Protein AF-0000000074599147 (afdb_homodimer)

InterPro domains:
  IPR009651 Putative methionine gamma-lyase [PF06838] (1-376)
  IPR009651 Putative methionine gamma-lyase [PTHR46658] (2-377)
  IPR015421 Pyridoxal phosphate-dependent transferase, major domain [G3DSA:3.40.640.10] (18-231)
  IPR015424 Pyridoxal phosphate-dependent transferase [SSF53383] (18-349)

Secondary structure (DSSP, 8-state):
-HHHHHTT--GGGGSB--TTS--STTHHHHHHHHHHHHTT-SEEEEETT---HHHHHHHHHHHH--TT-EEEESSSSPPHHHHHHHTSS--TTS--TGGGT-EEEEPPPPTTSS--HHHHTTT--TTEEEEEEE-S-TTSS-PPPPHHHHHHHHHHHHHH-TT-EEEEE-TTTTTTSSS-GGGGT-SEEEEETTSGGGTTT--S-EEEEE-HHHHHHHHHHHS-TTTGGG----BHHHHHHHHHHHHHHHHHHHHHHHHHHHHHHHHHHTT-EEESPTTPPPSSS-EEEE--SHHHHHHHHHHHHHTSSSSTT-----B--TT-SS-EEEE---SSTT-SSSSEEEEESSTT-EEEEE--SSTHHHHHHHHHHHHH-/-HHHHHTT--GGGGSB--TTS---SSHHHHHHHHHHHHTT-SEEEEETT---HHHHHHHHHHHH--TT-EEEESSSSPPHHHHHHHTSS--TTS--TGGGT-EEEEPPPPTTSS--HHHHTTT--TTEEEEEEE-S-TTSS-PPPPHHHHHHHHHHHHHH-TT-EEEEE-TTTTTTSSS-GGGGT-SEEEEETTSGGGTTT--S-EEEEE-HHHHHHHHHHHS-TTTGGG----BHHHHHHHHHHHHHHHHHHHHHHHHHHHHHHHHHHTT-EEESPTTPPPSSS-EEEE--SHHHHHHHHHHHHHTSSSSTT-----B--TT-SS-EEEE---SSTT-SSSSEEEEESSTT-EEEEE--SSTHHHHHHHHHHHHH-

Solvent-accessible surface area (backbone atoms only — not comparable to full-atom values): 35323 Å² total; per-residue (Å²): 110,66,40,47,60,73,52,62,75,50,78,62,33,29,58,24,28,33,22,42,18,72,69,28,78,53,21,62,60,38,50,16,49,30,50,9,53,72,40,52,27,77,21,36,48,63,41,70,54,30,45,28,34,65,23,24,42,46,20,47,49,53,27,71,57,41,56,72,28,24,39,31,26,53,53,18,80,71,50,55,51,47,34,27,33,50,42,75,44,89,56,86,70,29,56,15,41,37,60,42,45,30,43,80,49,66,36,61,50,29,95,86,26,39,65,27,64,76,59,46,68,69,61,51,44,94,52,32,45,32,36,38,38,55,32,40,38,69,94,46,94,38,56,50,42,42,53,67,56,49,26,54,50,48,51,48,38,34,72,63,21,74,78,38,39,34,38,31,44,38,47,52,28,60,64,57,49,96,65,43,53,38,65,46,68,32,42,31,35,20,22,25,17,33,26,38,54,6,35,58,58,17,46,37,10,17,28,34,33,8,40,48,73,51,31,44,10,16,28,8,46,61,46,27,21,50,58,32,78,62,45,54,47,39,53,23,72,57,40,37,29,45,57,52,8,43,69,40,12,54,60,32,41,52,21,7,40,51,20,32,46,49,51,22,44,56,44,39,72,73,70,35,55,43,45,62,52,60,89,53,85,68,37,36,31,64,28,34,36,44,52,68,34,64,68,44,37,51,42,41,34,38,26,45,12,53,62,25,89,31,67,28,85,51,77,64,59,72,36,83,42,86,36,46,93,52,44,32,31,54,16,47,24,32,94,29,39,70,21,45,26,25,51,28,33,35,29,49,75,44,94,56,12,38,36,40,34,27,22,14,75,40,36,62,56,48,56,55,25,49,57,48,28,61,72,64,92,108,66,41,48,59,74,52,60,74,49,77,61,32,28,59,34,29,31,22,42,17,70,71,42,76,46,24,63,61,37,50,16,49,28,51,8,54,72,39,51,27,76,23,36,47,64,41,70,54,30,45,29,36,67,26,23,44,44,20,48,49,52,27,72,56,41,55,72,27,23,40,32,26,53,54,18,81,72,49,55,51,48,35,28,34,50,43,77,44,90,56,86,68,27,56,15,42,37,61,42,45,29,42,80,48,66,35,60,52,28,94,85,26,40,65,28,63,75,58,46,67,68,61,49,43,94,55,32,45,31,38,38,37,55,30,41,37,70,96,47,94,40,58,49,42,42,53,66,55,49,26,54,50,47,51,47,39,34,72,62,22,74,78,38,39,33,38,32,44,36,45,52,27,59,65,56,50,97,66,42,53,37,65,44,69,32,41,30,35,22,22,27,17,32,26,38,53,5,35,57,60,17,45,37,9,17,28,35,34,8,41,48,73,49,33,44,9,17,28,8,49,59,46,26,21,48,58,32,80,60,45,54,45,39,52,23,71,58,41,38,29,46,56,52,8,44,70,40,12,55,60,33,42,50,20,7,39,52,20,31,46,49,51,21,45,54,43,38,74,73,72,35,55,44,43,63,50,60,87,53,86,66,36,36,29,62,29,34,35,44,52,69,34,66,67,44,37,52,42,42,34,39,27,46,12,52,64,26,88,30,68,29,85,52,77,64,59,70,37,84,43,86,35,47,93,52,44,32,31,56,16,47,22,33,95,31,41,71,21,45,26,26,51,27,36,33,29,49,76,44,92,56,13,38,35,40,32,28,22,13,74,40,34,63,56,47,56,56,23,51,56,47,27,62,72,66,94

Nearest PDB structures (foldseek):
  3jzl-assembly1_A-2  TM=9.647E-01  e=7.176E-49  Listeria monocytogenes serotype 4b str. F2365
  3i16-assembly1_C  TM=9.653E-01  e=7.608E-49  Clostridium novyi NT
  3hvy-assembly1_D  TM=9.640E-01  e=3.225E-47  Clostridium acetobutylicum
  3hvy-assembly1_C  TM=9.600E-01  e=5.152E-47  Clostridium acetobutylicum
  3hvy-assembly1_B  TM=9.676E-01  e=2.361E-46  Clostridium acetobutylicum

Organism: Saponaria officinalis (NCBI:txid3572)

Sequence (754 aa):
MKAFQNARVGSHFFAGSTGYGHDEAGGREGLDQVFAEIFGAESAIVRSQFFSGTHAITCALFAILRPGDELLAVAGAPYDTLEEVIGKRDCDGLGSLKDFGVKYRELPLAGDGGLDWDGLKTAASPQTRCALIQRSCGYSWRRSLSVSEIGKAIKVIKEQNPNCLVMVDNCYGEFVDIIEPTMVGADLAAGSLIKNPGGTIAPCGGYVVGREKWVKAAAARLSAPGLGVDCGSTPGFVMRTFFQGLFLSPQMVGEAVKGSLLIAEVMSSKGFEVQPRPRVPRNDTVQAVQLGNRERLIAFCEAVQRSSPVSSYTRPVAGTTPG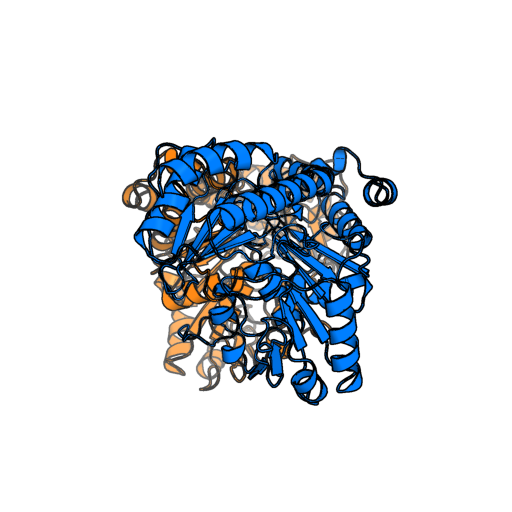YASEVIFADGTFIDGSTSELSCDGPLRDPFAVFCQGGTHWTQWGLVLGEVLKSIMKAFQNARVGSHFFAGSTGYGHDEAGGREGLDQVFAEIFGAESAIVRSQFFSGTHAITCALFAILRPGDELLAVAGAPYDTLEEVIGKRDCDGLGSLKDFGVKYRELPLAGDGGLDWDGLKTAASPQTRCALIQRSCGYSWRRSLSVSEIGKAIKVIKEQNPNCLVMVDNCYGEFVDIIEPTMVGADLAAGSLIKNPGGTIAPCGGYVVGREKWVKAAAARLSAPGLGVDCGSTPGFVMRTFFQGLFLSPQMVGEAVKGSLLIAEVMSSKGFEVQPRPRVPRNDTVQAVQLGNRERLIAFCEAVQRSSPVSSYTRPVAGTTPGYASEVIFADGTFIDGSTSELSCDGPLRDPFAVFCQGGTHWTQWGLVLGEVLKSI

Radius of gyration: 26.74 Å; Cα contacts (8 Å, |Δi|>4): 1988; chains: 2; bounding box: 51×88×55 Å

Foldseek 3Di:
DVLCVVLVDDLQLLAFFDDFRLDRSCNQVSLFSSVQVQQVAPTKGWALLQFFQLSLLLLLVQLFDAAQAEEEEQQADDALLCCVQQCVDPPPLPHHPVNRRYHYYYDYDDPQQHTPPVCLLAVADQRHQEYEYEQPQHQHPHAGDALVNLLVSQVSNCVRPVNHAYEYACFQQPLLDSHHNQVSRHQKYKGWLLGQQLQQQQQTIMMMGHYPSSNQSSQCSSPNPPSGRSTHTDHSVNSVSNVVSNVNRNVQSVQLQLLLLVCQVLLVVVPWDKPPHHPPRHRGSKIKTQQQAQQLLQQLLLLLLCLAPANNVDRWDWDDDPSHPATKTKRDRGPRPPRQQDWIWMHGRDPSSMIMTTHHSHSCSSVSSVVSSVVRD/DVLCVVLVDDLQLLAFFDDFQQDGSCNQVSLFSSVQVQQVAPTKGWALLQFFQLSLLLLLVQLFDAAQAEEEEQQADDALLCCVQQCVDPPPLPHHPVNRRYHYYYDYDDPQQHTPPVCLLAVADQRHQEYEYEQDQHQHPHAGDALVNLLVSQVSNCVRPVNHAYEYACFQQPLLDSHHNQVSRHQKYKGWLLGLQLQQQQQTIMMMGHYPSSNQSSQCSSPNPPSGRSTHTDHSVNSVSNVVSNVNRNVQSVQLQLLLLVCQVLLVVVPWDKPPHHPPRHRGSKIKTQQQAQQLLQQLLLLLLCLAPANNVDRWDWDDDPSHPATKTKRDRGPRPPRQQDWIWMHGRDPSSMIMTTHHSHSCSSVSSVVSSVVRD

Structure (mmCIF, N/CA/C/O backbone):
data_AF-0000000074599147-model_v1
#
loop_
_entity.id
_entity.type
_entity.pdbx_description
1 polymer 'Uncharacterized protein'
#
loop_
_atom_site.group_PDB
_atom_site.id
_atom_site.type_symbol
_atom_site.label_atom_id
_atom_site.label_alt_id
_atom_site.label_comp_id
_atom_site.label_asym_id
_atom_site.label_entity_id
_atom_site.label_seq_id
_atom_site.pdbx_PDB_ins_code
_atom_site.Cartn_x
_atom_site.Cartn_y
_atom_site.Cartn_z
_atom_site.occupancy
_atom_site.B_iso_or_equiv
_atom_site.auth_seq_id
_atom_site.auth_comp_id
_atom_site.auth_asym_id
_atom_site.auth_atom_id
_atom_site.pdbx_PDB_model_num
ATOM 1 N N . MET A 1 1 ? 14.078 -6.227 -24.281 1 91.81 1 MET A N 1
ATOM 2 C CA . MET A 1 1 ? 15.07 -5.258 -24.719 1 91.81 1 MET A CA 1
ATOM 3 C C . MET A 1 1 ? 14.414 -4.094 -25.453 1 91.81 1 MET A C 1
ATOM 5 O O . MET A 1 1 ? 14.719 -2.93 -25.172 1 91.81 1 MET A O 1
ATOM 9 N N . LYS A 1 2 ? 13.516 -4.344 -26.375 1 93 2 LYS A N 1
ATOM 10 C CA . LYS A 1 2 ? 12.836 -3.297 -27.141 1 93 2 LYS A CA 1
ATOM 11 C C . LYS A 1 2 ? 12.055 -2.363 -26.219 1 93 2 LYS A C 1
ATOM 13 O O . LYS A 1 2 ? 12.047 -1.148 -26.422 1 93 2 LYS A O 1
ATOM 18 N N . ALA A 1 3 ? 11.367 -2.949 -25.281 1 95.88 3 ALA A N 1
ATOM 19 C CA . ALA A 1 3 ? 10.609 -2.139 -24.328 1 95.88 3 ALA A CA 1
ATOM 20 C C . ALA A 1 3 ? 11.516 -1.158 -23.594 1 95.88 3 ALA A C 1
ATOM 22 O O . ALA A 1 3 ? 11.148 0 -23.391 1 95.88 3 ALA A O 1
ATOM 23 N N . PHE A 1 4 ? 12.742 -1.56 -23.203 1 94 4 PHE A N 1
ATOM 24 C CA . PHE A 1 4 ? 13.703 -0.703 -22.516 1 94 4 PHE A CA 1
ATOM 25 C C . PHE A 1 4 ? 14.172 0.421 -23.438 1 94 4 PHE A C 1
ATOM 27 O O . PHE A 1 4 ? 14.297 1.568 -23 1 94 4 PHE A O 1
ATOM 34 N N . GLN A 1 5 ? 14.406 0.024 -24.672 1 94 5 GLN A N 1
ATOM 35 C CA . GLN A 1 5 ? 14.844 0.997 -25.672 1 94 5 GLN A CA 1
ATOM 36 C C . GLN A 1 5 ? 13.766 2.035 -25.938 1 94 5 GLN A C 1
ATOM 38 O O . GLN A 1 5 ? 14.047 3.234 -26 1 94 5 GLN A O 1
ATOM 43 N N . ASN A 1 6 ? 12.531 1.566 -26.062 1 95.62 6 ASN A N 1
ATOM 44 C CA . ASN A 1 6 ? 11.406 2.451 -26.344 1 95.62 6 ASN A CA 1
ATOM 45 C C . ASN A 1 6 ? 11.148 3.422 -25.188 1 95.62 6 ASN A C 1
ATOM 47 O O . ASN A 1 6 ? 10.766 4.57 -25.422 1 95.62 6 ASN A O 1
ATOM 51 N N . ALA A 1 7 ? 11.375 2.979 -23.984 1 95.38 7 ALA A N 1
ATOM 52 C CA . ALA A 1 7 ? 11.18 3.822 -22.812 1 95.38 7 ALA A CA 1
ATOM 53 C C . ALA A 1 7 ? 12.383 4.723 -22.578 1 95.38 7 ALA A C 1
ATOM 55 O O . ALA A 1 7 ? 12.359 5.59 -21.703 1 95.38 7 ALA A O 1
ATOM 56 N N . ARG A 1 8 ? 13.461 4.594 -23.266 1 94.88 8 ARG A N 1
ATOM 57 C CA . ARG A 1 8 ? 14.703 5.352 -23.141 1 94.88 8 ARG A CA 1
ATOM 58 C C . ARG A 1 8 ? 15.234 5.281 -21.703 1 94.88 8 ARG A C 1
ATOM 60 O O . ARG A 1 8 ? 15.539 6.312 -21.109 1 94.88 8 ARG A O 1
ATOM 67 N N . VAL A 1 9 ? 15.305 4.086 -21.219 1 93.38 9 VAL A N 1
ATOM 68 C CA . VAL A 1 9 ? 15.75 3.873 -19.844 1 93.38 9 VAL A CA 1
ATOM 69 C C . VAL A 1 9 ? 17.188 4.348 -19.688 1 93.38 9 VAL A C 1
ATOM 71 O O . VAL A 1 9 ? 18.078 3.943 -20.453 1 93.38 9 VAL A O 1
ATOM 74 N N . GLY A 1 10 ? 17.422 5.254 -18.75 1 91.62 10 GLY A N 1
ATOM 75 C CA . GLY A 1 10 ? 18.75 5.75 -18.406 1 91.62 10 GLY A CA 1
ATOM 76 C C . GLY A 1 10 ? 19.062 5.633 -16.922 1 91.62 10 GLY A C 1
ATOM 77 O O . GLY A 1 10 ? 18.172 5.309 -16.125 1 91.62 10 GLY A O 1
ATOM 78 N N . SER A 1 11 ? 20.312 5.891 -16.594 1 91.19 11 SER A N 1
ATOM 79 C CA . SER A 1 11 ? 20.75 5.703 -15.219 1 91.19 11 SER A CA 1
ATOM 80 C C . SER A 1 11 ? 19.969 6.605 -14.266 1 91.19 11 SER A C 1
ATOM 82 O O . SER A 1 11 ? 19.812 6.273 -13.086 1 91.19 11 SER A O 1
ATOM 84 N N . HIS A 1 12 ? 19.516 7.73 -14.672 1 91.75 12 HIS A N 1
ATOM 85 C CA . HIS A 1 12 ? 18.75 8.641 -13.836 1 91.75 12 HIS A CA 1
ATOM 86 C C . HIS A 1 12 ? 17.422 8.016 -13.398 1 91.75 12 HIS A C 1
ATOM 88 O O . HIS A 1 12 ? 16.828 8.43 -12.398 1 91.75 12 HIS A O 1
ATOM 94 N N . PHE A 1 13 ? 16.938 6.93 -14.109 1 93.12 13 PHE A N 1
ATOM 95 C CA . PHE A 1 13 ? 15.719 6.211 -13.742 1 93.12 13 PHE A CA 1
ATOM 96 C C . PHE A 1 13 ? 15.898 5.477 -12.414 1 93.12 13 PHE A C 1
ATOM 98 O O . PHE A 1 13 ? 14.922 5.09 -11.773 1 93.12 13 PHE A O 1
ATOM 105 N N . PHE A 1 14 ? 17.203 5.293 -12.031 1 93.75 14 PHE A N 1
ATOM 106 C CA . PHE A 1 14 ? 17.484 4.465 -10.859 1 93.75 14 PHE A CA 1
ATOM 107 C C . PHE A 1 14 ? 17.594 5.316 -9.609 1 93.75 14 PHE A C 1
ATOM 109 O O . PHE A 1 14 ? 17.828 4.797 -8.516 1 93.75 14 PHE A O 1
ATOM 116 N N . ALA A 1 15 ? 17.422 6.582 -9.68 1 91.38 15 ALA A N 1
ATOM 117 C CA . ALA A 1 15 ?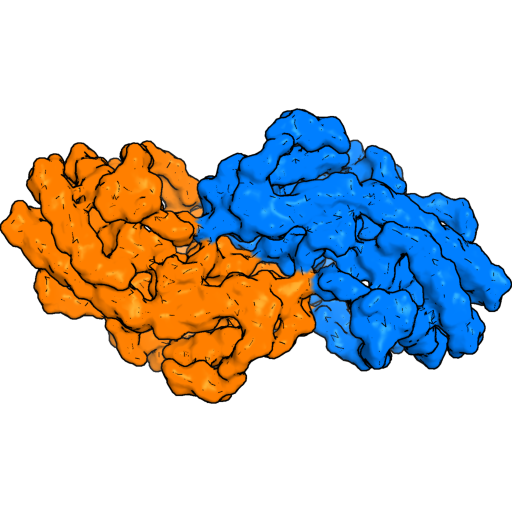 17.672 7.512 -8.578 1 91.38 15 ALA A CA 1
ATOM 118 C C . ALA A 1 15 ? 16.703 7.289 -7.434 1 91.38 15 ALA A C 1
ATOM 120 O O . ALA A 1 15 ? 17.047 7.492 -6.266 1 91.38 15 ALA A O 1
ATOM 121 N N . GLY A 1 16 ? 15.539 6.82 -7.738 1 92.19 16 GLY A N 1
ATOM 122 C CA . GLY A 1 16 ? 14.508 6.66 -6.727 1 92.19 16 GLY A CA 1
ATOM 123 C C . GLY A 1 16 ? 13.883 7.973 -6.305 1 92.19 16 GLY A C 1
ATOM 124 O O . GLY A 1 16 ? 14 8.977 -7.008 1 92.19 16 GLY A O 1
ATOM 125 N N . SER A 1 17 ? 13.078 7.883 -5.215 1 93.44 17 SER A N 1
ATOM 126 C CA . SER A 1 17 ? 12.391 9.062 -4.695 1 93.44 17 SER A CA 1
ATOM 127 C C . SER A 1 17 ? 12.055 8.898 -3.221 1 93.44 17 SER A C 1
ATOM 129 O O . SER A 1 17 ? 12.148 7.793 -2.676 1 93.44 17 SER A O 1
ATOM 131 N N . THR A 1 18 ? 11.789 9.945 -2.557 1 94.25 18 THR A N 1
ATOM 132 C CA . THR A 1 18 ? 11.289 9.992 -1.187 1 94.25 18 THR A CA 1
ATOM 133 C C . THR A 1 18 ? 9.969 10.758 -1.121 1 94.25 18 THR A C 1
ATOM 135 O O . THR A 1 18 ? 9.438 11.172 -2.15 1 94.25 18 THR A O 1
ATOM 138 N N . GLY A 1 19 ? 9.398 10.891 0.103 1 94.56 19 GLY A N 1
ATOM 139 C CA . GLY A 1 19 ? 8.148 11.609 0.252 1 94.56 19 GLY A CA 1
ATOM 140 C C . GLY A 1 19 ? 6.973 10.898 -0.398 1 94.56 19 GLY A C 1
ATOM 141 O O . GLY A 1 19 ? 6.785 9.695 -0.207 1 94.56 19 GLY A O 1
ATOM 142 N N . TYR A 1 20 ? 6.211 11.656 -1.157 1 90.75 20 TYR A N 1
ATOM 143 C CA . TYR A 1 20 ? 5.039 11.102 -1.829 1 90.75 20 TYR A CA 1
ATOM 144 C C . TYR A 1 20 ? 5.434 10.375 -3.107 1 90.75 20 TYR A C 1
ATOM 146 O O . TYR A 1 20 ? 4.648 9.594 -3.652 1 90.75 20 TYR A O 1
ATOM 154 N N . GLY A 1 21 ? 6.566 10.648 -3.584 1 90.19 21 GLY A N 1
ATOM 155 C CA . GLY A 1 21 ? 7.047 10.039 -4.816 1 90.19 21 GLY A CA 1
ATOM 156 C C . GLY A 1 21 ? 6.68 10.836 -6.055 1 90.19 21 GLY A C 1
ATOM 157 O O . GLY A 1 21 ? 6.738 10.312 -7.172 1 90.19 21 GLY A O 1
ATOM 158 N N . HIS A 1 22 ? 6.379 12.109 -5.902 1 81.88 22 HIS A N 1
ATOM 159 C CA . HIS A 1 22 ? 5.961 12.906 -7.047 1 81.88 22 HIS A CA 1
ATOM 160 C C . HIS A 1 22 ? 7.148 13.258 -7.934 1 81.88 22 HIS A C 1
ATOM 162 O O . HIS A 1 22 ? 7.016 13.336 -9.156 1 81.88 22 HIS A O 1
ATOM 168 N N . ASP A 1 23 ? 8.266 13.484 -7.293 1 73.75 23 ASP A N 1
ATOM 169 C CA . ASP A 1 23 ? 9.469 13.867 -8.016 1 73.75 23 ASP A CA 1
ATOM 170 C C . ASP A 1 23 ? 10.445 12.695 -8.117 1 73.75 23 ASP A C 1
ATOM 172 O O . ASP A 1 23 ? 11.133 12.367 -7.152 1 73.75 23 ASP A O 1
ATOM 176 N N . GLU A 1 24 ? 10.5 11.938 -9.219 1 76.38 24 GLU A N 1
ATOM 177 C CA . GLU A 1 24 ? 11.367 10.766 -9.234 1 76.38 24 GLU A CA 1
ATOM 178 C C . GLU A 1 24 ? 12.117 10.641 -10.555 1 76.38 24 GLU A C 1
ATOM 180 O O . GLU A 1 24 ? 12.57 9.555 -10.922 1 76.38 24 GLU A O 1
ATOM 185 N N . ALA A 1 25 ? 12.305 11.656 -11.266 1 80.88 25 ALA A N 1
ATOM 186 C CA . ALA A 1 25 ? 13.133 11.75 -12.469 1 80.88 25 ALA A CA 1
ATOM 187 C C . ALA A 1 25 ? 12.641 10.797 -13.555 1 80.88 25 ALA A C 1
ATOM 189 O O . ALA A 1 25 ? 13.422 10.336 -14.391 1 80.88 25 ALA A O 1
ATOM 190 N N . GLY A 1 26 ? 11.477 10.242 -13.406 1 89.88 26 GLY A N 1
ATOM 191 C CA . GLY A 1 26 ? 10.852 9.492 -14.484 1 89.88 26 GLY A CA 1
ATOM 192 C C . GLY A 1 26 ? 10.969 7.988 -14.305 1 89.88 26 GLY A C 1
ATOM 193 O O . GLY A 1 26 ? 10.414 7.223 -15.094 1 89.88 26 GLY A O 1
ATOM 194 N N . GLY A 1 27 ? 11.711 7.535 -13.359 1 93.12 27 GLY A N 1
ATOM 195 C CA . GLY A 1 27 ? 11.938 6.113 -13.164 1 93.12 27 GLY A CA 1
ATOM 196 C C . GLY A 1 27 ? 10.656 5.316 -13.023 1 93.12 27 GLY A C 1
ATOM 197 O O . GLY A 1 27 ? 10.492 4.27 -13.656 1 93.12 27 GLY A O 1
ATOM 198 N N . ARG A 1 28 ? 9.812 5.754 -12.258 1 95 28 ARG A N 1
ATOM 199 C CA . ARG A 1 28 ? 8.555 5.066 -12.008 1 95 28 ARG A CA 1
ATOM 200 C C . ARG A 1 28 ? 7.723 4.961 -13.281 1 95 28 ARG A C 1
ATOM 202 O O . ARG A 1 28 ? 7.258 3.875 -13.641 1 95 28 ARG A O 1
ATOM 209 N N . GLU A 1 29 ? 7.547 6.082 -13.953 1 95.12 29 GLU A N 1
ATOM 210 C CA . GLU A 1 29 ? 6.789 6.098 -15.203 1 95.12 29 GLU A CA 1
ATOM 211 C C . GLU A 1 29 ? 7.449 5.219 -16.266 1 95.12 29 GLU A C 1
ATOM 213 O O . GLU A 1 29 ? 6.766 4.539 -17.031 1 95.12 29 GLU A O 1
ATOM 218 N N . GLY A 1 30 ? 8.711 5.344 -16.297 1 96.19 30 GLY A N 1
ATOM 219 C CA . GLY A 1 30 ? 9.445 4.496 -17.219 1 96.19 30 GLY A CA 1
ATOM 220 C C . GLY A 1 30 ? 9.25 3.016 -16.953 1 96.19 30 GLY A C 1
ATOM 221 O O . GLY A 1 30 ? 9.07 2.234 -17.891 1 96.19 30 GLY A O 1
ATOM 222 N N . LEU A 1 31 ? 9.312 2.629 -15.711 1 97.69 31 LEU A N 1
ATOM 223 C CA . LEU A 1 31 ? 9.117 1.232 -15.344 1 97.69 31 LEU A CA 1
ATOM 224 C C . LEU A 1 31 ? 7.711 0.766 -15.711 1 97.69 31 LEU A C 1
ATOM 226 O O . LEU A 1 31 ? 7.539 -0.326 -16.266 1 97.69 31 LEU A O 1
ATOM 230 N N . ASP A 1 32 ? 6.711 1.573 -15.391 1 98.06 32 ASP A N 1
ATOM 231 C CA . ASP A 1 32 ? 5.336 1.27 -15.773 1 98.06 32 ASP A CA 1
ATOM 232 C C . ASP A 1 32 ? 5.219 1.06 -17.281 1 98.06 32 ASP A C 1
ATOM 234 O O . ASP A 1 32 ? 4.562 0.121 -17.734 1 98.06 32 ASP A O 1
ATOM 238 N N . GLN A 1 33 ? 5.82 1.906 -17.984 1 97.94 33 GLN A N 1
ATOM 239 C CA . GLN A 1 33 ? 5.758 1.837 -19.438 1 97.94 33 GLN A CA 1
ATOM 240 C C . GLN A 1 33 ? 6.41 0.557 -19.953 1 97.94 33 GLN A C 1
ATOM 242 O O . GLN A 1 33 ? 5.879 -0.093 -20.859 1 97.94 33 GLN A O 1
ATOM 247 N N . VAL A 1 34 ? 7.535 0.232 -19.469 1 98.44 34 VAL A N 1
ATOM 248 C CA . VAL A 1 34 ? 8.258 -0.965 -19.891 1 98.44 34 VAL A CA 1
ATOM 249 C C . VAL A 1 34 ? 7.402 -2.203 -19.625 1 98.44 34 VAL A C 1
ATOM 251 O O . VAL A 1 34 ? 7.277 -3.078 -20.484 1 98.44 34 VAL A O 1
ATOM 254 N N . PHE A 1 35 ? 6.809 -2.242 -18.438 1 98.69 35 PHE A N 1
ATOM 255 C CA . PHE A 1 35 ? 5.926 -3.359 -18.109 1 98.69 35 PHE A CA 1
ATOM 256 C C . PHE A 1 35 ? 4.742 -3.408 -19.078 1 98.69 35 PHE A C 1
ATOM 258 O O . PHE A 1 35 ? 4.414 -4.469 -19.609 1 98.69 35 PHE A O 1
ATOM 265 N N . ALA A 1 36 ? 4.078 -2.311 -19.219 1 98.75 36 ALA A N 1
ATOM 266 C CA . ALA A 1 36 ? 2.912 -2.262 -20.109 1 98.75 36 ALA A CA 1
ATOM 267 C C . ALA A 1 36 ? 3.252 -2.781 -21.5 1 98.75 36 ALA A C 1
ATOM 269 O O . ALA A 1 36 ? 2.51 -3.586 -22.062 1 98.75 36 ALA A O 1
ATOM 270 N N . GLU A 1 37 ? 4.336 -2.387 -22.016 1 98.44 37 GLU A N 1
ATOM 271 C CA . GLU A 1 37 ? 4.73 -2.791 -23.359 1 98.44 37 GLU A CA 1
ATOM 272 C C . GLU A 1 37 ? 5.043 -4.285 -23.422 1 98.44 37 GLU A C 1
ATOM 274 O O . GLU A 1 37 ? 4.613 -4.977 -24.344 1 98.44 37 GLU A O 1
ATOM 279 N N . ILE A 1 38 ? 5.766 -4.781 -22.484 1 98.44 38 ILE A N 1
ATOM 280 C CA . ILE A 1 38 ? 6.168 -6.184 -22.453 1 98.44 38 ILE A CA 1
ATOM 281 C C . ILE A 1 38 ? 4.934 -7.074 -22.375 1 98.44 38 ILE A C 1
ATOM 283 O O . ILE A 1 38 ? 4.871 -8.125 -23.016 1 98.44 38 ILE A O 1
ATOM 287 N N . PHE A 1 39 ? 3.936 -6.652 -21.625 1 98.62 39 PHE A N 1
ATOM 288 C CA . PHE A 1 39 ? 2.742 -7.461 -21.422 1 98.62 39 PHE A CA 1
ATOM 289 C C . PHE A 1 39 ? 1.681 -7.148 -22.469 1 98.62 39 PHE A C 1
ATOM 291 O O . PHE A 1 39 ? 0.575 -7.691 -22.422 1 98.62 39 PHE A O 1
ATOM 298 N N . GLY A 1 40 ? 1.994 -6.305 -23.406 1 98.38 40 GLY A N 1
ATOM 299 C CA . GLY A 1 40 ? 1.032 -5.941 -24.438 1 98.38 40 GLY A CA 1
ATOM 300 C C . GLY A 1 40 ? -0.213 -5.277 -23.875 1 98.38 40 GLY A C 1
ATOM 301 O O . GLY A 1 40 ? -1.325 -5.547 -24.344 1 98.38 40 GLY A O 1
ATOM 302 N N . ALA A 1 41 ? -0.074 -4.496 -22.844 1 98.69 41 ALA A N 1
ATOM 303 C CA . ALA A 1 41 ? -1.19 -3.854 -22.156 1 98.69 41 ALA A CA 1
ATOM 304 C C . ALA A 1 41 ? -1.207 -2.352 -22.422 1 98.69 41 ALA A C 1
ATOM 306 O O . ALA A 1 41 ? -0.212 -1.785 -22.875 1 98.69 41 ALA A O 1
ATOM 307 N N . GLU A 1 42 ? -2.328 -1.72 -22.156 1 98.62 42 GLU A N 1
ATOM 308 C CA . GLU A 1 42 ? -2.455 -0.271 -22.297 1 98.62 42 GLU A CA 1
ATOM 309 C C . GLU A 1 42 ? -1.677 0.451 -21.203 1 98.62 42 GLU A C 1
ATOM 311 O O . GLU A 1 42 ? -1.157 1.547 -21.422 1 98.62 42 GLU A O 1
ATOM 316 N N . SER A 1 43 ? -1.602 -0.105 -20.062 1 98.56 43 SER A N 1
ATOM 317 C CA . SER A 1 43 ? -1.017 0.543 -18.891 1 98.56 43 SER A CA 1
ATOM 318 C C . SER A 1 43 ? -0.568 -0.484 -17.859 1 98.56 43 SER A C 1
ATOM 320 O O . SER A 1 43 ? -0.912 -1.664 -17.953 1 98.56 43 SER A O 1
ATOM 322 N N . ALA A 1 44 ? 0.265 -0.014 -16.969 1 98.75 44 ALA A N 1
ATOM 323 C CA . ALA A 1 44 ? 0.73 -0.825 -15.844 1 98.75 44 ALA A CA 1
ATOM 324 C C . ALA A 1 44 ? 1.02 0.043 -14.625 1 98.75 44 ALA A C 1
ATOM 326 O O . ALA A 1 44 ? 1.251 1.247 -14.75 1 98.75 44 ALA A O 1
ATOM 327 N N . ILE A 1 45 ? 0.911 -0.546 -13.484 1 98.56 45 ILE A N 1
ATOM 328 C CA . ILE A 1 45 ? 1.431 0.023 -12.242 1 98.56 45 ILE A CA 1
ATOM 329 C C . ILE A 1 45 ? 2.344 -0.989 -11.555 1 98.56 45 ILE A C 1
ATOM 331 O O . ILE A 1 45 ? 1.921 -2.105 -11.242 1 98.56 45 ILE A O 1
ATOM 335 N N . VAL A 1 46 ? 3.586 -0.629 -11.414 1 98.56 46 VAL A N 1
ATOM 336 C CA . VAL A 1 46 ? 4.609 -1.426 -10.742 1 98.56 46 VAL A CA 1
ATOM 337 C C . VAL A 1 46 ? 5.145 -0.667 -9.531 1 98.56 46 VAL A C 1
ATOM 339 O O . VAL A 1 46 ? 5.723 0.413 -9.672 1 98.56 46 VAL A O 1
ATOM 342 N N . ARG A 1 47 ? 4.906 -1.217 -8.312 1 98.19 47 ARG A N 1
ATOM 343 C CA . ARG A 1 47 ? 5.234 -0.478 -7.102 1 98.19 47 ARG A CA 1
ATOM 344 C C . ARG A 1 47 ? 5.836 -1.4 -6.047 1 98.19 47 ARG A C 1
ATOM 346 O O . ARG A 1 47 ? 5.402 -2.545 -5.891 1 98.19 47 ARG A O 1
ATOM 353 N N . SER A 1 48 ? 6.797 -0.834 -5.266 1 97.75 48 SER A N 1
ATOM 354 C CA . SER A 1 48 ? 7.371 -1.541 -4.129 1 97.75 48 SER A CA 1
ATOM 355 C C . SER A 1 48 ? 6.371 -1.66 -2.986 1 97.75 48 SER A C 1
ATOM 357 O O . SER A 1 48 ? 6.555 -2.467 -2.072 1 97.75 48 SER A O 1
ATOM 359 N N . GLN A 1 49 ? 5.277 -0.893 -3.064 1 97.62 49 GLN A N 1
ATOM 360 C CA . GLN A 1 49 ? 4.285 -0.823 -1.998 1 97.62 49 GLN A CA 1
ATOM 361 C C . GLN A 1 49 ? 3.357 -2.033 -2.029 1 97.62 49 GLN A C 1
ATOM 363 O O . GLN A 1 49 ? 2.605 -2.27 -1.082 1 97.62 49 GLN A O 1
ATOM 368 N N . PHE A 1 50 ? 3.373 -2.754 -3.15 1 98.06 50 PHE A N 1
ATOM 369 C CA . PHE A 1 50 ? 2.67 -4.031 -3.115 1 98.06 50 PHE A CA 1
ATOM 370 C C . PHE A 1 50 ? 3.332 -4.988 -2.135 1 98.06 50 PHE A C 1
ATOM 372 O O . PHE A 1 50 ? 4.539 -5.238 -2.219 1 98.06 50 PHE A O 1
ATOM 379 N N . PHE A 1 51 ? 2.475 -5.652 -1.304 1 97 51 PHE A N 1
ATOM 380 C CA . PHE A 1 51 ? 2.979 -6.578 -0.295 1 97 51 PHE A CA 1
ATOM 381 C C . PHE A 1 51 ? 3.273 -7.941 -0.91 1 97 51 PHE A C 1
ATOM 383 O O . PHE A 1 51 ? 4.145 -8.664 -0.431 1 97 51 PHE A O 1
ATOM 390 N N . SER A 1 52 ? 2.539 -8.328 -1.884 1 96.12 52 SER A N 1
ATOM 391 C CA . SER A 1 52 ? 2.564 -9.672 -2.439 1 96.12 52 SER A CA 1
ATOM 392 C C . SER A 1 52 ? 1.729 -9.766 -3.713 1 96.12 52 SER A C 1
ATOM 394 O O . SER A 1 52 ? 1.056 -8.805 -4.086 1 96.12 52 SER A O 1
ATOM 396 N N . GLY A 1 53 ? 1.834 -10.906 -4.348 1 96.75 53 GLY A N 1
ATOM 397 C CA . GLY A 1 53 ? 0.924 -11.18 -5.449 1 96.75 53 GLY A CA 1
ATOM 398 C C . GLY A 1 53 ? -0.536 -11.133 -5.043 1 96.75 53 GLY A C 1
ATOM 399 O O . GLY A 1 53 ? -1.375 -10.609 -5.777 1 96.75 53 GLY A O 1
ATOM 400 N N . THR A 1 54 ? -0.828 -11.695 -3.881 1 96.19 54 THR A N 1
ATOM 401 C CA . THR A 1 54 ? -2.184 -11.648 -3.346 1 96.19 54 THR A CA 1
ATOM 402 C C . THR A 1 54 ? -2.67 -10.203 -3.234 1 96.19 54 THR A C 1
ATOM 404 O O . THR A 1 54 ? -3.818 -9.906 -3.564 1 96.19 54 THR A O 1
ATOM 407 N N . HIS A 1 55 ? -1.854 -9.328 -2.791 1 97.88 55 HIS A N 1
ATOM 408 C CA . HIS A 1 55 ? -2.201 -7.918 -2.674 1 97.88 55 HIS A CA 1
ATOM 409 C C . HIS A 1 55 ? -2.443 -7.293 -4.043 1 97.88 55 HIS A C 1
ATOM 411 O O . HIS A 1 55 ? -3.381 -6.512 -4.219 1 97.88 55 HIS A O 1
ATOM 417 N N . ALA A 1 56 ? -1.571 -7.574 -4.988 1 98.69 56 ALA A N 1
ATOM 418 C CA . ALA A 1 56 ? -1.742 -7.055 -6.344 1 98.69 56 ALA A CA 1
ATOM 419 C C . ALA A 1 56 ? -3.072 -7.504 -6.941 1 98.69 56 ALA A C 1
ATOM 421 O O . ALA A 1 56 ? -3.805 -6.695 -7.52 1 98.69 56 ALA A O 1
ATOM 422 N N . ILE A 1 57 ? -3.398 -8.766 -6.777 1 98.62 57 ILE A N 1
ATOM 423 C CA . ILE A 1 57 ? -4.656 -9.32 -7.27 1 98.62 57 ILE A CA 1
ATOM 424 C C . ILE A 1 57 ? -5.828 -8.656 -6.551 1 98.62 57 ILE A C 1
ATOM 426 O O . ILE A 1 57 ? -6.848 -8.352 -7.172 1 98.62 57 ILE A O 1
ATOM 430 N N . THR A 1 58 ? -5.668 -8.461 -5.262 1 98.38 58 THR A N 1
ATOM 431 C CA . THR A 1 58 ? -6.699 -7.789 -4.48 1 98.38 58 THR A CA 1
ATOM 432 C C . THR A 1 58 ? -6.969 -6.395 -5.027 1 98.38 58 THR A C 1
ATOM 434 O O . THR A 1 58 ? -8.125 -5.996 -5.188 1 98.38 58 THR A O 1
ATOM 437 N N . CYS A 1 59 ? -5.902 -5.648 -5.301 1 98.69 59 CYS A N 1
ATOM 438 C CA . CYS A 1 59 ? -6.066 -4.316 -5.867 1 98.69 59 CYS A CA 1
ATOM 439 C C . CYS A 1 59 ? -6.816 -4.375 -7.195 1 98.69 59 CYS A C 1
ATOM 441 O O . CYS A 1 59 ? -7.699 -3.557 -7.449 1 98.69 59 CYS A O 1
ATOM 443 N N . ALA A 1 60 ? -6.492 -5.336 -8.008 1 98.81 60 ALA A N 1
ATOM 444 C CA . ALA A 1 60 ? -7.148 -5.492 -9.297 1 98.81 60 ALA A CA 1
ATOM 445 C C . ALA A 1 60 ? -8.625 -5.82 -9.125 1 98.81 60 ALA A C 1
ATOM 447 O O . ALA A 1 60 ? -9.477 -5.266 -9.828 1 98.81 60 ALA A O 1
ATOM 448 N N . LEU A 1 61 ? -8.938 -6.711 -8.211 1 98.75 61 LEU A N 1
ATOM 449 C CA . LEU A 1 61 ? -10.32 -7.117 -8.008 1 98.75 61 LEU A CA 1
ATOM 450 C C . LEU A 1 61 ? -11.156 -5.953 -7.477 1 98.75 61 LEU A C 1
ATOM 452 O O . LEU A 1 61 ? -12.266 -5.715 -7.953 1 98.75 61 LEU A O 1
ATOM 456 N N . PHE A 1 62 ? -10.625 -5.211 -6.562 1 98.44 62 PHE A N 1
ATOM 457 C CA . PHE A 1 62 ? -11.344 -4.082 -6 1 98.44 62 PHE A CA 1
ATOM 458 C C . PHE A 1 62 ? -11.43 -2.936 -7 1 98.44 62 PHE A C 1
ATOM 460 O O . PHE A 1 62 ? -12.258 -2.037 -6.859 1 98.44 62 PHE A O 1
ATOM 467 N N . ALA A 1 63 ? -10.547 -2.904 -7.93 1 97.94 63 ALA A N 1
ATOM 468 C CA . ALA A 1 63 ? -10.617 -1.932 -9.016 1 97.94 63 ALA A CA 1
ATOM 469 C C . ALA A 1 63 ? -11.883 -2.135 -9.852 1 97.94 63 ALA A C 1
ATOM 471 O O . ALA A 1 63 ? -12.469 -1.172 -10.352 1 97.94 63 ALA A O 1
ATOM 472 N N . ILE A 1 64 ? -12.312 -3.377 -9.938 1 98.06 64 ILE A N 1
ATOM 473 C CA . ILE A 1 64 ? -13.352 -3.766 -10.891 1 98.06 64 ILE A CA 1
ATOM 474 C C . ILE A 1 64 ? -14.688 -3.896 -10.172 1 98.06 64 ILE A C 1
ATOM 476 O O . ILE A 1 64 ? -15.719 -3.43 -10.672 1 98.06 64 ILE A O 1
ATOM 480 N N . LEU A 1 65 ? -14.688 -4.488 -9.031 1 98.44 65 LEU A N 1
ATOM 481 C CA . LEU A 1 65 ? -15.922 -4.961 -8.406 1 98.44 65 LEU A CA 1
ATOM 482 C C . LEU A 1 65 ? -16.516 -3.887 -7.5 1 98.44 65 LEU A C 1
ATOM 484 O O . LEU A 1 65 ? -15.781 -3.104 -6.895 1 98.44 65 LEU A O 1
ATOM 488 N N . ARG A 1 66 ? -17.812 -3.869 -7.453 1 97.75 66 ARG A N 1
ATOM 489 C CA . ARG A 1 66 ? -18.609 -2.979 -6.617 1 97.75 66 ARG A CA 1
ATOM 490 C C . ARG A 1 66 ? -19.734 -3.742 -5.922 1 97.75 66 ARG A C 1
ATOM 492 O O . ARG A 1 66 ? -20.016 -4.895 -6.262 1 97.75 66 ARG A O 1
ATOM 499 N N . PRO A 1 67 ? -20.328 -3.061 -4.82 1 97.12 67 PRO A N 1
ATOM 500 C CA . PRO A 1 67 ? -21.453 -3.734 -4.18 1 97.12 67 PRO A CA 1
ATOM 501 C C . PRO A 1 67 ? -22.531 -4.176 -5.18 1 97.12 67 PRO A C 1
ATOM 503 O O . PRO A 1 67 ? -22.938 -3.387 -6.035 1 97.12 67 PRO A O 1
ATOM 506 N N . GLY A 1 68 ? -22.938 -5.449 -5.098 1 97 68 GLY A N 1
ATOM 507 C CA . GLY A 1 68 ? -23.953 -5.988 -5.984 1 97 68 GLY A CA 1
ATOM 508 C C . GLY A 1 68 ? -23.375 -6.816 -7.117 1 97 68 GLY A C 1
ATOM 509 O O . GLY A 1 68 ? -24.094 -7.613 -7.734 1 97 68 GLY A O 1
ATOM 510 N N . ASP A 1 69 ? -22.109 -6.723 -7.379 1 97.88 69 ASP A N 1
ATOM 511 C CA . ASP A 1 69 ? -21.453 -7.461 -8.453 1 97.88 69 ASP A CA 1
ATOM 512 C C . ASP A 1 69 ? -21.188 -8.906 -8.031 1 97.88 69 ASP A C 1
ATOM 514 O O . ASP A 1 69 ? -21.266 -9.242 -6.852 1 97.88 69 ASP A O 1
ATOM 518 N N . GLU A 1 70 ? -20.844 -9.695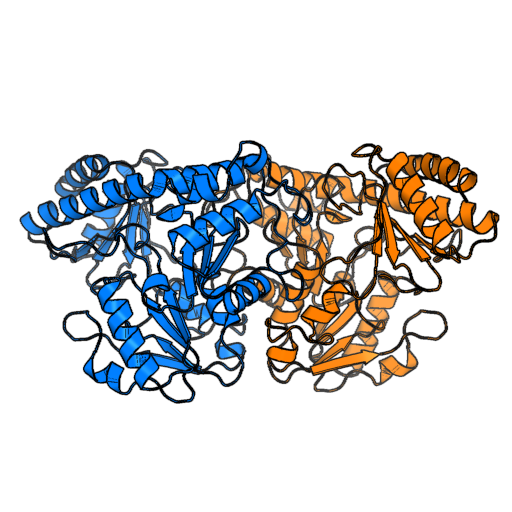 -9.047 1 98.5 70 GLU A N 1
ATOM 519 C CA . GLU A 1 70 ? -20.469 -11.086 -8.812 1 98.5 70 GLU A CA 1
ATOM 520 C C . GLU A 1 70 ? -19.094 -11.383 -9.398 1 98.5 70 GLU A C 1
ATOM 522 O O . GLU A 1 70 ? -18.781 -10.984 -10.523 1 98.5 70 GLU A O 1
ATOM 527 N N . LEU A 1 71 ? -18.25 -11.992 -8.57 1 98.69 71 LEU A N 1
ATOM 528 C CA . LEU A 1 71 ? -16.969 -12.547 -8.992 1 98.69 71 LEU A CA 1
ATOM 529 C C . LEU A 1 71 ? -17.094 -14.039 -9.297 1 98.69 71 LEU A C 1
ATOM 531 O O . LEU A 1 71 ? -17.594 -14.805 -8.469 1 98.69 71 LEU A O 1
ATOM 535 N N . LEU A 1 72 ? -16.641 -14.43 -10.477 1 98.62 72 LEU A N 1
ATOM 536 C CA . LEU A 1 72 ? -16.672 -15.836 -10.883 1 98.62 72 LEU A CA 1
ATOM 537 C C . LEU A 1 72 ? -15.258 -16.375 -11.07 1 98.62 72 LEU A C 1
ATOM 539 O O . LEU A 1 72 ? -14.531 -15.922 -11.961 1 98.62 72 LEU A O 1
ATOM 543 N N . ALA A 1 73 ? -14.805 -17.328 -10.25 1 97.62 73 ALA A N 1
ATOM 544 C CA . ALA A 1 73 ? -13.562 -18.062 -10.5 1 97.62 73 ALA A CA 1
ATOM 545 C C . ALA A 1 73 ? -13.773 -19.188 -11.508 1 97.62 73 ALA A C 1
ATOM 547 O O . ALA A 1 73 ? -14.586 -20.078 -11.281 1 97.62 73 ALA A O 1
ATOM 548 N N . VAL A 1 74 ? -13.016 -19.203 -12.586 1 96.31 74 VAL A N 1
ATOM 549 C CA . VAL A 1 74 ? -13.383 -20.078 -13.688 1 96.31 74 VAL A CA 1
ATOM 550 C C . VAL A 1 74 ? -12.445 -21.297 -13.719 1 96.31 74 VAL A C 1
ATOM 552 O O . VAL A 1 74 ? -12.727 -22.281 -14.391 1 96.31 74 VAL A O 1
ATOM 555 N N . ALA A 1 75 ? -11.352 -21.266 -12.93 1 94.5 75 ALA A N 1
ATOM 556 C CA . ALA A 1 75 ? -10.383 -22.344 -12.914 1 94.5 75 ALA A CA 1
ATOM 557 C C . ALA A 1 75 ? -10.336 -23.031 -11.547 1 94.5 75 ALA A C 1
ATOM 559 O O . ALA A 1 75 ? -9.258 -23.281 -11.008 1 94.5 75 ALA A O 1
ATOM 560 N N . GLY A 1 76 ? -11.531 -23.328 -11.016 1 92.25 76 GLY A N 1
ATOM 561 C CA . GLY A 1 76 ? -11.586 -23.906 -9.688 1 92.25 76 GLY A CA 1
ATOM 562 C C . GLY A 1 76 ? -11.375 -22.891 -8.578 1 92.25 76 GLY A C 1
ATOM 563 O O . GLY A 1 76 ? -11.422 -21.688 -8.82 1 92.25 76 GLY A O 1
ATOM 564 N N . ALA A 1 77 ? -11.172 -23.406 -7.367 1 89.62 77 ALA A N 1
ATOM 565 C CA . ALA A 1 77 ? -10.953 -22.531 -6.211 1 89.62 77 ALA A CA 1
ATOM 566 C C . ALA A 1 77 ? -9.633 -21.766 -6.34 1 89.62 77 ALA A C 1
ATOM 568 O O . ALA A 1 77 ? -8.617 -22.344 -6.746 1 89.62 77 ALA A O 1
ATOM 569 N N . PRO A 1 78 ? -9.719 -20.5 -6.043 1 89.25 78 PRO A N 1
ATOM 570 C CA . PRO A 1 78 ? -8.469 -19.734 -6.109 1 89.25 78 PRO A CA 1
ATOM 571 C C . PRO A 1 78 ? -7.473 -20.141 -5.02 1 89.25 78 PRO A C 1
ATOM 573 O O . PRO A 1 78 ? -7.805 -20.953 -4.148 1 89.25 78 PRO A O 1
ATOM 576 N N . TYR A 1 79 ? -6.262 -19.562 -5.141 1 86.5 79 TYR A N 1
ATOM 577 C CA . TYR A 1 79 ? -5.207 -19.812 -4.16 1 86.5 79 TYR A CA 1
ATOM 578 C C . TYR A 1 79 ? -5.695 -19.516 -2.748 1 86.5 79 TYR A C 1
ATOM 580 O O . TYR A 1 79 ? -6.543 -18.641 -2.549 1 86.5 79 TYR A O 1
ATOM 588 N N . ASP A 1 80 ? -5.137 -20.141 -1.766 1 83.38 80 ASP A N 1
ATOM 589 C CA . ASP A 1 80 ? -5.586 -20.109 -0.377 1 83.38 80 ASP A CA 1
ATOM 590 C C . ASP A 1 80 ? -5.617 -18.688 0.16 1 83.38 80 ASP A C 1
ATOM 592 O O . ASP A 1 80 ? -6.531 -18.312 0.902 1 83.38 80 ASP A O 1
ATOM 596 N N . THR A 1 81 ? -4.656 -17.922 -0.206 1 84.38 81 THR A N 1
ATOM 597 C CA . THR A 1 81 ? -4.559 -16.562 0.339 1 84.38 81 THR A CA 1
ATOM 598 C C . THR A 1 81 ? -5.688 -15.688 -0.182 1 84.38 81 THR A C 1
ATOM 600 O O . THR A 1 81 ? -6.027 -14.672 0.433 1 84.38 81 THR A O 1
ATOM 603 N N . LEU A 1 82 ? -6.324 -16.062 -1.24 1 92.56 82 LEU A N 1
ATOM 604 C CA . LEU A 1 82 ? -7.395 -15.25 -1.812 1 92.56 82 LEU A CA 1
ATOM 605 C C . LEU A 1 82 ? -8.727 -15.562 -1.134 1 92.56 82 LEU A C 1
ATOM 607 O O . LEU A 1 82 ? -9.695 -14.82 -1.301 1 92.56 82 LEU A O 1
ATOM 611 N N . GLU A 1 83 ? -8.789 -16.641 -0.465 1 91.31 83 GLU A N 1
ATOM 612 C CA . GLU A 1 83 ? -10.039 -17.016 0.188 1 91.31 83 GLU A CA 1
ATOM 613 C C . GLU A 1 83 ? -10.484 -15.953 1.186 1 91.31 83 GLU A C 1
ATOM 615 O O . GLU A 1 83 ? -11.672 -15.656 1.299 1 91.31 83 GLU A O 1
ATOM 620 N N . GLU A 1 84 ? -9.555 -15.359 1.851 1 91.75 84 GLU A N 1
ATOM 621 C CA . GLU A 1 84 ? -9.891 -14.305 2.803 1 91.75 84 GLU A CA 1
ATOM 622 C C . GLU A 1 84 ? -10.211 -12.992 2.088 1 91.75 84 GLU A C 1
ATOM 624 O O . GLU A 1 84 ? -11.047 -12.211 2.557 1 91.75 84 GLU A O 1
ATOM 629 N N . VAL A 1 85 ? -9.586 -12.766 0.973 1 95.12 85 VAL A N 1
ATOM 630 C CA . VAL A 1 85 ? -9.883 -11.586 0.167 1 95.12 85 VAL A CA 1
ATOM 631 C C . VAL A 1 85 ? -11.336 -11.641 -0.316 1 95.12 85 VAL A C 1
ATOM 633 O O . VAL A 1 85 ? -12.047 -10.641 -0.268 1 95.12 85 VAL A O 1
ATOM 636 N N . ILE A 1 86 ? -11.742 -12.828 -0.731 1 96 86 ILE A N 1
ATOM 637 C CA . ILE A 1 86 ? -13.078 -13.047 -1.276 1 96 86 ILE A CA 1
ATOM 638 C C . ILE A 1 86 ? -14.102 -13.062 -0.143 1 96 86 ILE A C 1
ATOM 640 O O . ILE A 1 86 ? -15.211 -12.539 -0.29 1 96 86 ILE A O 1
ATOM 644 N N . GLY A 1 87 ? -13.758 -13.555 1.021 1 93.62 87 GLY A N 1
ATOM 645 C CA . GLY A 1 87 ? -14.648 -13.703 2.162 1 93.62 87 GLY A CA 1
ATOM 646 C C . GLY A 1 87 ? -15.219 -15.102 2.299 1 93.62 87 GLY A C 1
ATOM 647 O O . GLY A 1 87 ? -16.312 -15.281 2.848 1 93.62 87 GLY A O 1
ATOM 648 N N . LYS A 1 88 ? -14.562 -16.078 1.704 1 86.19 88 LYS A N 1
ATOM 649 C CA . LYS A 1 88 ? -14.961 -17.484 1.858 1 86.19 88 LYS A CA 1
ATOM 650 C C . LYS A 1 88 ? -14.695 -17.969 3.275 1 86.19 88 LYS A C 1
ATOM 652 O O . LYS A 1 88 ? -15.445 -18.797 3.809 1 86.19 88 LYS A O 1
ATOM 657 N N . ARG A 1 89 ? -13.602 -17.641 3.85 1 76 89 ARG A N 1
ATOM 658 C CA . ARG A 1 89 ? -13.258 -17.938 5.238 1 76 89 ARG A CA 1
ATOM 659 C C . ARG A 1 89 ? -13.539 -16.75 6.137 1 76 89 ARG A C 1
ATOM 661 O O . ARG A 1 89 ? -13.336 -15.594 5.734 1 76 89 ARG A O 1
ATOM 668 N N . ASP A 1 90 ? -14.422 -16.922 7.164 1 66 90 ASP A N 1
ATOM 669 C CA . ASP A 1 90 ? -14.812 -15.805 8.023 1 66 90 ASP A CA 1
ATOM 670 C C . ASP A 1 90 ? -13.594 -14.992 8.453 1 66 90 ASP A C 1
ATOM 672 O O . ASP A 1 90 ? -12.664 -15.531 9.055 1 66 90 ASP A O 1
ATOM 676 N N . CYS A 1 91 ? -13.5 -13.797 7.93 1 68.56 91 CYS A N 1
ATOM 677 C CA . CYS A 1 91 ? -12.367 -12.969 8.32 1 68.56 91 CYS A CA 1
ATOM 678 C C . CYS A 1 91 ? -12.82 -11.82 9.227 1 68.56 91 CYS A C 1
ATOM 680 O O . CYS A 1 91 ? -12.188 -10.766 9.25 1 68.56 91 CYS A O 1
ATOM 682 N N . ASP A 1 92 ? -13.883 -11.992 10.016 1 74.44 92 ASP A N 1
ATOM 683 C CA . ASP A 1 92 ? -14.25 -11.07 11.086 1 74.44 92 ASP A CA 1
ATOM 684 C C . ASP A 1 92 ? -14.43 -9.648 10.555 1 74.44 92 ASP A C 1
ATOM 686 O O . ASP A 1 92 ? -14.023 -8.68 11.195 1 74.44 92 ASP A O 1
ATOM 690 N N . GLY A 1 93 ? -14.828 -9.438 9.336 1 88.38 93 GLY A N 1
ATOM 691 C CA . GLY A 1 93 ? -15.148 -8.102 8.852 1 88.38 93 GLY A CA 1
ATOM 692 C C . GLY A 1 93 ? -13.922 -7.285 8.492 1 88.38 93 GLY A C 1
ATOM 693 O O . GLY A 1 93 ? -13.875 -6.074 8.734 1 88.38 93 GLY A O 1
ATOM 694 N N . LEU A 1 94 ? -12.891 -7.926 7.953 1 92.25 94 LEU A N 1
ATOM 695 C CA . LEU A 1 94 ? -11.609 -7.273 7.684 1 92.25 94 LEU A CA 1
ATOM 696 C C . LEU A 1 94 ? -11.633 -6.574 6.324 1 92.25 94 LEU A C 1
ATOM 698 O O . LEU A 1 94 ? -10.609 -6.062 5.867 1 92.25 94 LEU A O 1
ATOM 702 N N . GLY A 1 95 ? -12.789 -6.566 5.711 1 95.75 95 GLY A N 1
ATOM 703 C CA . GLY A 1 95 ? -12.922 -5.816 4.469 1 95.75 95 GLY A CA 1
ATOM 704 C C . GLY A 1 95 ? -12.734 -6.672 3.232 1 95.75 95 GLY A C 1
ATOM 705 O O . GLY A 1 95 ? -12.062 -6.262 2.283 1 95.75 95 GLY A O 1
ATOM 706 N N . SER A 1 96 ? -13.297 -7.922 3.301 1 96.75 96 SER A N 1
ATOM 707 C CA . SER A 1 96 ? -13.305 -8.789 2.133 1 96.75 96 SER A CA 1
ATOM 708 C C . SER A 1 96 ? -14.273 -8.281 1.07 1 96.75 96 SER A C 1
ATOM 710 O O . SER A 1 96 ? -15.062 -7.367 1.326 1 96.75 96 SER A O 1
ATOM 712 N N . LEU A 1 97 ? -14.18 -8.852 -0.105 1 97.69 97 LEU A N 1
ATOM 713 C CA . LEU A 1 97 ? -15.148 -8.531 -1.149 1 97.69 97 LEU A CA 1
ATOM 714 C C . LEU A 1 97 ? -16.578 -8.773 -0.665 1 97.69 97 LEU A C 1
ATOM 716 O O . LEU A 1 97 ? -17.469 -7.977 -0.942 1 97.69 97 LEU A O 1
ATOM 720 N N . LYS A 1 98 ? -16.781 -9.852 0.059 1 96.69 98 LYS A N 1
ATOM 721 C CA . LYS A 1 98 ? -18.094 -10.156 0.63 1 96.69 98 LYS A CA 1
ATOM 722 C C . LYS A 1 98 ? -18.562 -9.055 1.576 1 96.69 98 LYS A C 1
ATOM 724 O O . LYS A 1 98 ? -19.719 -8.656 1.552 1 96.69 98 LYS A O 1
ATOM 729 N N . ASP A 1 99 ? -17.625 -8.562 2.434 1 96.44 99 ASP A N 1
ATOM 730 C CA . ASP A 1 99 ? -17.938 -7.48 3.359 1 96.44 99 ASP A CA 1
ATOM 731 C C . ASP A 1 99 ? -18.453 -6.254 2.611 1 96.44 99 ASP A C 1
ATOM 733 O O . ASP A 1 99 ? -19.219 -5.457 3.166 1 96.44 99 ASP A O 1
ATOM 737 N N . PHE A 1 100 ? -18.078 -6.121 1.37 1 97.12 100 PHE A N 1
ATOM 738 C CA . PHE A 1 100 ? -18.469 -4.957 0.588 1 97.12 100 PHE A CA 1
ATOM 739 C C . PHE A 1 100 ? -19.562 -5.316 -0.407 1 97.12 100 PHE A C 1
ATOM 741 O O . PHE A 1 100 ? -19.766 -4.621 -1.403 1 97.12 100 PHE A O 1
ATOM 748 N N . GLY A 1 101 ? -20.188 -6.438 -0.242 1 96.12 101 GLY A N 1
ATOM 749 C CA . GLY A 1 101 ? -21.422 -6.77 -0.933 1 96.12 101 GLY A CA 1
ATOM 750 C C . GLY A 1 101 ? -21.203 -7.426 -2.283 1 96.12 101 GLY A C 1
ATOM 751 O O . GLY A 1 101 ? -22.078 -7.402 -3.145 1 96.12 101 GLY A O 1
ATOM 752 N N . VAL A 1 102 ? -20.016 -7.992 -2.508 1 97.44 102 VAL A N 1
ATOM 753 C CA . VAL A 1 102 ? -19.719 -8.703 -3.746 1 97.44 102 VAL A CA 1
ATOM 754 C C . VAL A 1 102 ? -20 -10.195 -3.564 1 97.44 102 VAL A C 1
ATOM 756 O O . VAL A 1 102 ? -19.594 -10.789 -2.562 1 97.44 102 VAL A O 1
ATOM 759 N N . LYS A 1 103 ? -20.688 -10.75 -4.5 1 97.56 103 LYS A N 1
ATOM 760 C CA . LYS A 1 103 ? -20.969 -12.18 -4.473 1 97.56 103 LYS A CA 1
ATOM 761 C C . LYS A 1 103 ? -19.859 -12.977 -5.145 1 97.56 103 LYS A C 1
ATOM 763 O O . LYS A 1 103 ? -19.109 -12.438 -5.957 1 97.56 103 LYS A O 1
ATOM 768 N N . TYR A 1 104 ? -19.812 -14.289 -4.738 1 97.5 104 TYR A N 1
ATOM 769 C CA . TYR A 1 104 ? -18.766 -15.156 -5.27 1 97.5 104 TYR A CA 1
ATOM 770 C C . TYR A 1 104 ? -19.344 -16.484 -5.734 1 97.5 104 TYR A C 1
ATOM 772 O O . TYR A 1 104 ? -20.219 -17.047 -5.082 1 97.5 104 TYR A O 1
ATOM 780 N N . ARG A 1 105 ? -18.859 -16.859 -6.914 1 97.25 105 ARG A N 1
ATOM 781 C CA . ARG A 1 105 ? -19.125 -18.188 -7.441 1 97.25 105 ARG A CA 1
ATOM 782 C C . ARG A 1 105 ? -17.859 -18.797 -8.047 1 97.25 105 ARG A C 1
ATOM 784 O O . ARG A 1 105 ? -16.906 -18.078 -8.375 1 97.25 105 ARG A O 1
ATOM 791 N N . GLU A 1 106 ? -17.797 -20.125 -8.086 1 96.38 106 GLU A N 1
ATOM 792 C CA . GLU A 1 106 ? -16.656 -20.797 -8.695 1 96.38 106 GLU A CA 1
ATOM 793 C C . GLU A 1 106 ? -17.109 -21.953 -9.586 1 96.38 106 GLU A C 1
ATOM 795 O O . GLU A 1 106 ? -18.078 -22.641 -9.266 1 96.38 106 GLU A O 1
ATOM 800 N N . LEU A 1 107 ? -16.484 -22.125 -10.68 1 96.56 107 LEU A N 1
ATOM 801 C CA . LEU A 1 107 ? -16.656 -23.281 -11.562 1 96.56 107 LEU A CA 1
ATOM 802 C C . LEU A 1 107 ? -15.633 -24.375 -11.242 1 96.56 107 LEU A C 1
ATOM 804 O O . LEU A 1 107 ? -14.43 -24.109 -11.195 1 96.56 107 LEU A O 1
ATOM 808 N N . PRO A 1 108 ? -16.094 -25.562 -10.961 1 94.5 108 PRO A N 1
ATOM 809 C CA . PRO A 1 108 ? -15.141 -26.641 -10.695 1 94.5 108 PRO A CA 1
ATOM 810 C C . PRO A 1 108 ? -14.273 -26.984 -11.906 1 94.5 108 PRO A C 1
ATOM 812 O O . PRO A 1 108 ? -14.656 -26.688 -13.047 1 94.5 108 PRO A O 1
ATOM 815 N N . LEU A 1 109 ? -13.188 -27.578 -11.625 1 94.06 109 LEU A N 1
ATOM 816 C CA . LEU A 1 109 ? -12.32 -28.078 -12.688 1 94.06 109 LEU A CA 1
ATOM 817 C C . LEU A 1 109 ? -12.891 -29.328 -13.328 1 94.06 109 LEU A C 1
ATOM 819 O O . LEU A 1 109 ? -13.719 -30.016 -12.719 1 94.06 109 LEU A O 1
ATOM 823 N N . ALA A 1 110 ? -12.438 -29.531 -14.57 1 93.88 110 ALA A N 1
ATOM 824 C CA . ALA A 1 110 ? -12.773 -30.797 -15.211 1 93.88 110 ALA A CA 1
ATOM 825 C C . ALA A 1 110 ? -12.055 -31.953 -14.539 1 93.88 110 ALA A C 1
ATOM 827 O O . ALA A 1 110 ? -11.109 -31.75 -13.773 1 93.88 110 ALA A O 1
ATOM 828 N N . GLY A 1 111 ? -12.5 -33.188 -14.789 1 88.88 111 GLY A N 1
ATOM 829 C CA . GLY A 1 111 ? -11.938 -34.375 -14.195 1 88.88 111 GLY A CA 1
ATOM 830 C C . GLY A 1 111 ? -10.445 -34.531 -14.453 1 88.88 111 GLY A C 1
ATOM 831 O O . GLY A 1 111 ? -9.719 -35.094 -13.625 1 88.88 111 GLY A O 1
ATOM 832 N N . ASP A 1 112 ? -10 -34 -15.508 1 87.06 112 ASP A N 1
ATOM 833 C CA . ASP A 1 112 ? -8.594 -34.125 -15.875 1 87.06 112 ASP A CA 1
ATOM 834 C C . ASP A 1 112 ? -7.746 -33.031 -15.273 1 87.06 112 ASP A C 1
ATOM 836 O O . ASP A 1 112 ? -6.559 -32.906 -15.586 1 87.06 112 ASP A O 1
ATOM 840 N N . GLY A 1 113 ? -8.367 -32.125 -14.531 1 89.06 113 GLY A N 1
ATOM 841 C CA . GLY A 1 113 ? -7.641 -31.062 -13.867 1 89.06 113 GLY A CA 1
ATOM 842 C C . GLY A 1 113 ? -7.609 -29.781 -14.68 1 89.06 113 GLY A C 1
ATOM 843 O O . GLY A 1 113 ? -7.051 -28.781 -14.234 1 89.06 113 GLY A O 1
ATOM 844 N N . GLY A 1 114 ? -8.203 -29.797 -15.852 1 91.94 114 GLY A N 1
ATOM 845 C CA . GLY A 1 114 ? -8.289 -28.609 -16.688 1 91.94 114 GLY A CA 1
ATOM 846 C C . GLY A 1 114 ? -9.57 -27.828 -16.469 1 91.94 114 GLY A C 1
ATOM 847 O O . GLY A 1 114 ? -10.305 -28.078 -15.516 1 91.94 114 GLY A O 1
ATOM 848 N N . LEU A 1 115 ? -9.812 -26.859 -17.344 1 95.56 115 LEU A N 1
ATOM 849 C CA . LEU A 1 115 ? -11.031 -26.062 -17.266 1 95.56 115 LEU A CA 1
ATOM 850 C C . LEU A 1 115 ? -12.25 -26.891 -17.625 1 95.56 115 LEU A C 1
ATOM 852 O O . LEU A 1 115 ? -12.195 -27.734 -18.531 1 95.56 115 LEU A O 1
ATOM 856 N N . ASP A 1 116 ? -13.359 -26.688 -16.969 1 97 116 ASP A N 1
ATOM 857 C CA . ASP A 1 116 ? -14.641 -27.266 -17.359 1 97 116 ASP A CA 1
ATOM 858 C C . ASP A 1 116 ? -15.289 -26.453 -18.469 1 97 116 ASP A C 1
ATOM 860 O O . ASP A 1 116 ? -16.203 -25.656 -18.234 1 97 116 ASP A O 1
ATOM 864 N N . TRP A 1 117 ? -14.914 -26.812 -19.672 1 97.38 117 TRP A N 1
ATOM 865 C CA . TRP A 1 117 ? -15.344 -26.047 -20.844 1 97.38 117 TRP A CA 1
ATOM 866 C C . TRP A 1 117 ? -16.859 -26.078 -20.984 1 97.38 117 TRP A C 1
ATOM 868 O O . TRP A 1 117 ? -17.484 -25.078 -21.359 1 97.38 117 TRP A O 1
ATOM 878 N N . ASP A 1 118 ? -17.484 -27.156 -20.734 1 97 118 ASP A N 1
ATOM 879 C CA . ASP A 1 118 ? -18.938 -27.266 -20.828 1 97 118 ASP A CA 1
ATOM 880 C C . ASP A 1 118 ? -19.625 -26.391 -19.797 1 97 118 ASP A C 1
ATOM 882 O O . ASP A 1 118 ? -20.594 -25.688 -20.125 1 97 118 ASP A O 1
ATOM 886 N N . GLY A 1 119 ? -19.125 -26.453 -18.609 1 97.38 119 GLY A N 1
ATOM 887 C CA . GLY A 1 119 ? -19.672 -25.578 -17.578 1 97.38 119 GLY A CA 1
ATOM 888 C C . GLY A 1 119 ? -19.453 -24.109 -17.875 1 97.38 119 GLY A C 1
ATOM 889 O O . GLY A 1 119 ? -20.312 -23.281 -17.562 1 97.38 119 GLY A O 1
ATOM 890 N N . LEU A 1 120 ? -18.312 -23.812 -18.453 1 98.12 120 LEU A N 1
ATOM 891 C CA . LEU A 1 120 ? -17.938 -22.422 -18.734 1 98.12 120 LEU A CA 1
ATOM 892 C C . LEU A 1 120 ? -18.891 -21.797 -19.734 1 98.12 120 LEU A C 1
ATOM 894 O O . LEU A 1 120 ? -19.172 -20.594 -19.688 1 98.12 120 LEU A O 1
ATOM 898 N N . LYS A 1 121 ? -19.484 -22.547 -20.562 1 97.06 121 LYS A N 1
ATOM 899 C CA . LYS A 1 121 ? -20.344 -22.078 -21.641 1 97.06 121 LYS A CA 1
ATOM 900 C C . LYS A 1 121 ? -21.609 -21.406 -21.094 1 97.06 121 LYS A C 1
ATOM 902 O O . LYS A 1 121 ? -22.281 -20.672 -21.812 1 97.06 121 LYS A O 1
ATOM 907 N N . THR A 1 122 ? -21.891 -21.641 -19.812 1 96.56 122 THR A N 1
ATOM 908 C CA . THR A 1 122 ? -23.109 -21.078 -19.266 1 96.56 122 THR A CA 1
ATOM 909 C C . THR A 1 122 ? -22.844 -20.422 -17.906 1 96.56 122 THR A C 1
ATOM 911 O O . THR A 1 122 ? -23.766 -20.141 -17.141 1 96.56 122 THR A O 1
ATOM 914 N N . ALA A 1 123 ? -21.625 -20.234 -17.594 1 97.19 123 ALA A N 1
ATOM 915 C CA . ALA A 1 123 ? -21.281 -19.859 -16.234 1 97.19 123 ALA A CA 1
ATOM 916 C C . ALA A 1 123 ? -21.422 -18.359 -16.016 1 97.19 123 ALA A C 1
ATOM 918 O O . ALA A 1 123 ? -21.719 -17.906 -14.914 1 97.19 123 ALA A O 1
ATOM 919 N N . ALA A 1 124 ? -21.156 -17.562 -17.016 1 97 124 ALA A N 1
ATOM 920 C CA . ALA A 1 124 ? -21.203 -16.109 -16.875 1 97 124 ALA A CA 1
ATOM 921 C C . ALA A 1 124 ? -22.641 -15.594 -17 1 97 124 ALA A C 1
ATOM 923 O O . ALA A 1 124 ? -23.328 -15.891 -17.984 1 97 124 ALA A O 1
ATOM 924 N N . SER A 1 125 ? -23.141 -14.906 -16 1 94.69 125 SER A N 1
ATOM 925 C CA . SER A 1 125 ? -24.438 -14.266 -15.992 1 94.69 125 SER A CA 1
ATOM 926 C C . SER A 1 125 ? -24.328 -12.758 -16.188 1 94.69 125 SER A C 1
ATOM 928 O O . SER A 1 125 ? -23.219 -12.219 -16.188 1 94.69 125 SER A O 1
ATOM 930 N N . PRO A 1 126 ? -25.453 -12.109 -16.328 1 93.25 126 PRO A N 1
ATOM 931 C CA . PRO A 1 126 ? -25.391 -10.648 -16.422 1 93.25 126 PRO A CA 1
ATOM 932 C C . PRO A 1 126 ? -24.828 -9.992 -15.164 1 93.25 126 PRO A C 1
ATOM 934 O O . PRO A 1 126 ? -24.328 -8.867 -15.219 1 93.25 126 PRO A O 1
ATOM 937 N N . GLN A 1 127 ? -24.859 -10.695 -14.055 1 94.56 127 GLN A N 1
ATOM 938 C CA . GLN A 1 127 ? -24.359 -10.156 -12.789 1 94.56 127 GLN A CA 1
ATOM 939 C C . GLN A 1 127 ? -22.875 -10.43 -12.625 1 94.56 127 GLN A C 1
ATOM 941 O O . GLN A 1 127 ? -22.234 -9.859 -11.75 1 94.56 127 GLN A O 1
ATOM 946 N N . THR A 1 128 ? -22.359 -11.297 -13.461 1 98.25 128 THR A N 1
ATOM 947 C CA . THR A 1 128 ? -20.938 -11.586 -13.391 1 98.25 128 THR A CA 1
ATOM 948 C C . THR A 1 128 ? -20.109 -10.406 -13.906 1 98.25 128 THR A C 1
ATOM 950 O O . THR A 1 128 ? -19.922 -10.258 -15.109 1 98.25 128 THR A O 1
ATOM 953 N N . ARG A 1 129 ? -19.641 -9.688 -12.984 1 98.5 129 ARG A N 1
ATOM 954 C CA . ARG A 1 129 ? -18.906 -8.477 -13.359 1 98.5 129 ARG A CA 1
ATOM 955 C C . ARG A 1 129 ? -17.453 -8.805 -13.68 1 98.5 129 ARG A C 1
ATOM 957 O O . ARG A 1 129 ? -16.844 -8.141 -14.516 1 98.5 129 ARG A O 1
ATOM 964 N N . CYS A 1 130 ? -16.922 -9.805 -13 1 98.81 130 CYS A N 1
ATOM 965 C CA . CYS A 1 130 ? -15.508 -10.164 -13.18 1 98.81 130 CYS A CA 1
ATOM 966 C C . CYS A 1 130 ? -15.328 -11.672 -13.172 1 98.81 130 CYS A C 1
ATOM 968 O O . CYS A 1 130 ? -15.914 -12.375 -12.336 1 98.81 130 CYS A O 1
ATOM 970 N N . ALA A 1 131 ? -14.609 -12.148 -14.109 1 98.81 131 ALA A N 1
ATOM 971 C CA . ALA A 1 131 ? -14.125 -13.531 -14.109 1 98.81 131 ALA A CA 1
ATOM 972 C C . ALA A 1 131 ? -12.648 -13.594 -13.734 1 98.81 131 ALA A C 1
ATOM 974 O O . ALA A 1 131 ? -11.828 -12.883 -14.305 1 98.81 131 ALA A O 1
ATOM 975 N N . LEU A 1 132 ? -12.344 -14.422 -12.75 1 98.62 132 LEU A N 1
ATOM 976 C CA . LEU A 1 132 ? -10.977 -14.625 -12.281 1 98.62 132 LEU A CA 1
ATOM 977 C C . LEU A 1 132 ? -10.391 -15.922 -12.836 1 98.62 132 LEU A C 1
ATOM 979 O O . LEU A 1 132 ? -10.984 -16.984 -12.672 1 98.62 132 LEU A O 1
ATOM 983 N N . ILE A 1 133 ? -9.273 -15.82 -13.5 1 98 133 ILE A N 1
ATOM 984 C CA . ILE A 1 133 ? -8.586 -17 -14.031 1 98 133 ILE A CA 1
ATOM 985 C C . ILE A 1 133 ? -7.211 -17.125 -13.367 1 98 133 ILE A C 1
ATOM 987 O O . ILE A 1 133 ? -6.359 -16.25 -13.516 1 98 133 ILE A O 1
ATOM 991 N N . GLN A 1 134 ? -7.039 -18.125 -12.633 1 97.19 134 GLN A N 1
ATOM 992 C CA . GLN A 1 134 ? -5.727 -18.453 -12.094 1 97.19 134 GLN A CA 1
ATOM 993 C C . GLN A 1 134 ? -4.914 -19.281 -13.094 1 97.19 134 GLN A C 1
ATOM 995 O O . GLN A 1 134 ? -5.301 -20.391 -13.453 1 97.19 134 GLN A O 1
ATOM 1000 N N . ARG A 1 135 ? -3.824 -18.734 -13.531 1 96.75 135 ARG A N 1
ATOM 1001 C CA . ARG A 1 135 ? -3.018 -19.359 -14.57 1 96.75 135 ARG A CA 1
ATOM 1002 C C . ARG A 1 135 ? -2.271 -20.578 -14.016 1 96.75 135 ARG A C 1
ATOM 1004 O O . ARG A 1 135 ? -2.299 -21.656 -14.617 1 96.75 135 ARG A O 1
ATOM 1011 N N . SER A 1 136 ? -1.639 -20.406 -12.852 1 95.69 136 SER A N 1
ATOM 1012 C CA . SER A 1 136 ? -0.828 -21.469 -12.281 1 95.69 136 SER A CA 1
ATOM 1013 C C . SER A 1 136 ? -1.669 -22.406 -11.406 1 95.69 136 SER A C 1
ATOM 1015 O O . SER A 1 136 ? -2.857 -22.156 -11.195 1 95.69 136 SER A O 1
ATOM 1017 N N . CYS A 1 137 ? -1.167 -23.422 -10.883 1 91.31 137 CYS A N 1
ATOM 1018 C CA . CYS A 1 137 ? -1.913 -24.531 -10.273 1 91.31 137 CYS A CA 1
ATOM 1019 C C . CYS A 1 137 ? -2.182 -24.25 -8.797 1 91.31 137 CYS A C 1
ATOM 1021 O O . CYS A 1 137 ? -3.002 -24.922 -8.18 1 91.31 137 CYS A O 1
ATOM 1023 N N . GLY A 1 138 ? -1.648 -23.312 -8.234 1 85 138 GLY A N 1
ATOM 1024 C CA . GLY A 1 138 ? -1.757 -23.172 -6.789 1 85 138 GLY A CA 1
ATOM 1025 C C . GLY A 1 138 ? -1.366 -24.438 -6.051 1 85 138 GLY A C 1
ATOM 1026 O O . GLY A 1 138 ? -0.343 -25.062 -6.359 1 85 138 GLY A O 1
ATOM 1027 N N . TYR A 1 139 ? -2.123 -24.828 -4.984 1 86.19 139 TYR A N 1
ATOM 1028 C CA . TYR A 1 139 ? -1.853 -26.047 -4.23 1 86.19 139 TYR A CA 1
ATOM 1029 C C . TYR A 1 139 ? -2.775 -27.172 -4.676 1 86.19 139 TYR A C 1
ATOM 1031 O O . TYR A 1 139 ? -2.984 -28.141 -3.938 1 86.19 139 TYR A O 1
ATOM 1039 N N . SER A 1 140 ? -3.268 -27 -5.832 1 87.75 140 SER A N 1
ATOM 1040 C CA . SER A 1 140 ? -4.145 -28.016 -6.398 1 87.75 140 SER A CA 1
ATOM 1041 C C . SER A 1 140 ? -3.416 -28.859 -7.438 1 87.75 140 SER A C 1
ATOM 1043 O O . SER A 1 140 ? -2.512 -28.375 -8.117 1 87.75 140 SER A O 1
ATOM 1045 N N . TRP A 1 141 ? -3.885 -30.125 -7.438 1 89.75 141 TRP A N 1
ATOM 1046 C CA . TRP A 1 141 ? -3.377 -31 -8.492 1 89.75 141 TRP A CA 1
ATOM 1047 C C . TRP A 1 141 ? -4.062 -30.703 -9.82 1 89.75 141 TRP A C 1
ATOM 1049 O O . TRP A 1 141 ? -4.812 -31.531 -10.336 1 89.75 141 TRP A O 1
ATOM 1059 N N . ARG A 1 142 ? -3.883 -29.547 -10.344 1 91.25 142 ARG A N 1
ATOM 1060 C CA . ARG A 1 142 ? -4.477 -29.125 -11.602 1 91.25 142 ARG A CA 1
ATOM 1061 C C . ARG A 1 142 ? -3.404 -28.719 -12.609 1 91.25 142 ARG A C 1
ATOM 1063 O O . ARG A 1 142 ? -2.262 -28.453 -12.234 1 91.25 142 ARG A O 1
ATOM 1070 N N . ARG A 1 143 ? -3.797 -28.688 -13.852 1 92.38 143 ARG A N 1
ATOM 1071 C CA . ARG A 1 143 ? -2.902 -28.234 -14.914 1 92.38 143 ARG A CA 1
ATOM 1072 C C . ARG A 1 143 ? -2.85 -26.719 -14.969 1 92.38 143 ARG A C 1
ATOM 1074 O O . ARG A 1 143 ? -3.873 -26.047 -14.812 1 92.38 143 ARG A O 1
ATOM 1081 N N . SER A 1 144 ? -1.654 -26.188 -15.117 1 95.19 144 SER A N 1
ATOM 1082 C CA . SER A 1 144 ? -1.551 -24.766 -15.422 1 95.19 144 SER A CA 1
ATOM 1083 C C . SER A 1 144 ? -2.111 -24.453 -16.812 1 95.19 144 SER A C 1
ATOM 1085 O O . SER A 1 144 ? -2.08 -25.312 -17.703 1 95.19 144 SER A O 1
ATOM 1087 N N . LEU A 1 145 ? -2.568 -23.281 -16.969 1 96.88 145 LEU A N 1
ATOM 1088 C CA . LEU A 1 145 ? -3.219 -22.906 -18.219 1 96.88 145 LEU A CA 1
ATOM 1089 C C . LEU A 1 145 ? -2.24 -22.203 -19.156 1 96.88 145 LEU A C 1
ATOM 1091 O O . LEU A 1 145 ? -1.438 -21.375 -18.719 1 96.88 145 LEU A O 1
ATOM 1095 N N . SER A 1 146 ? -2.314 -22.609 -20.422 1 97 146 SER A N 1
ATOM 1096 C CA . SER A 1 146 ? -1.587 -21.844 -21.438 1 97 146 SER A CA 1
ATOM 1097 C C . SER A 1 146 ? -2.27 -20.516 -21.719 1 97 146 SER A C 1
ATOM 1099 O O . SER A 1 146 ? -3.457 -20.344 -21.438 1 97 146 SER A O 1
ATOM 1101 N N . VAL A 1 147 ? -1.533 -19.594 -22.281 1 98.25 147 VAL A N 1
ATOM 1102 C CA . VAL A 1 147 ? -2.115 -18.297 -22.641 1 98.25 147 VAL A CA 1
ATOM 1103 C C . VAL A 1 147 ? -3.201 -18.5 -23.688 1 98.25 147 VAL A C 1
ATOM 1105 O O . VAL A 1 147 ? -4.219 -17.797 -23.672 1 98.25 147 VAL A O 1
ATOM 1108 N N . SER A 1 148 ? -2.988 -19.469 -24.578 1 97.69 148 SER A N 1
ATOM 1109 C CA . SER A 1 148 ? -3.988 -19.781 -25.594 1 97.69 148 SER A CA 1
ATOM 1110 C C . SER A 1 148 ? -5.285 -20.281 -24.969 1 97.69 148 SER A C 1
ATOM 1112 O O . SER A 1 148 ? -6.375 -19.906 -25.406 1 97.69 148 SER A O 1
ATOM 1114 N N . GLU A 1 149 ? -5.184 -21.156 -24 1 97.31 149 GLU A N 1
ATOM 1115 C CA . GLU A 1 149 ? -6.363 -21.625 -23.281 1 97.31 149 GLU A CA 1
ATOM 1116 C C . GLU A 1 149 ? -7.07 -20.484 -22.562 1 97.31 149 GLU A C 1
ATOM 1118 O O . GLU A 1 149 ? -8.305 -20.438 -22.516 1 97.31 149 GLU A O 1
ATOM 1123 N N . ILE A 1 150 ? -6.309 -19.594 -22 1 98.5 150 ILE A N 1
ATOM 1124 C CA . ILE A 1 150 ? -6.871 -18.406 -21.344 1 98.5 150 ILE A CA 1
ATOM 1125 C C . ILE A 1 150 ? -7.648 -17.578 -22.359 1 98.5 150 ILE A C 1
ATOM 1127 O O . ILE A 1 150 ? -8.773 -17.141 -22.094 1 98.5 150 ILE A O 1
ATOM 1131 N N . GLY A 1 151 ? -7.051 -17.359 -23.531 1 98.75 151 GLY A N 1
ATOM 1132 C CA . GLY A 1 151 ? -7.738 -16.641 -24.594 1 98.75 151 GLY A CA 1
ATOM 1133 C C . GLY A 1 151 ? -9.055 -17.281 -25 1 98.75 151 GLY A C 1
ATOM 1134 O O . GLY A 1 151 ? -10.055 -16.594 -25.188 1 98.75 151 GLY A O 1
ATOM 1135 N N . LYS A 1 152 ? -9.047 -18.594 -25.141 1 98.56 152 LYS A N 1
ATOM 1136 C CA . LYS A 1 152 ? -10.266 -19.328 -25.469 1 98.56 152 LYS A CA 1
ATOM 1137 C C . LYS A 1 152 ? -11.32 -19.141 -24.391 1 98.56 152 LYS A C 1
ATOM 1139 O O . LYS A 1 152 ? -12.5 -18.953 -24.688 1 98.56 152 LYS A O 1
ATOM 1144 N N . ALA A 1 153 ? -10.891 -19.25 -23.141 1 98.56 153 ALA A N 1
ATOM 1145 C CA . ALA A 1 153 ? -11.82 -19.062 -22.031 1 98.56 153 ALA A CA 1
ATOM 1146 C C . ALA A 1 153 ? -12.438 -17.656 -22.062 1 98.56 153 ALA A C 1
ATOM 1148 O O . ALA A 1 153 ? -13.633 -17.5 -21.828 1 98.56 153 ALA A O 1
ATOM 1149 N N . ILE A 1 154 ? -11.617 -16.672 -22.312 1 98.69 154 ILE A N 1
ATOM 1150 C CA . ILE A 1 154 ? -12.078 -15.289 -22.344 1 98.69 154 ILE A CA 1
ATOM 1151 C C . ILE A 1 154 ? -13.133 -15.117 -23.438 1 98.69 154 ILE A C 1
ATOM 1153 O O . ILE A 1 154 ? -14.164 -14.477 -23.203 1 98.69 154 ILE A O 1
ATOM 1157 N N . LYS A 1 155 ? -12.898 -15.688 -24.578 1 98.5 155 LYS A N 1
ATOM 1158 C CA . LYS A 1 155 ? -13.867 -15.625 -25.672 1 98.5 155 LYS A CA 1
ATOM 1159 C C . LYS A 1 155 ? -15.203 -16.219 -25.25 1 98.5 155 LYS A C 1
ATOM 1161 O O . LYS A 1 155 ? -16.25 -15.617 -25.5 1 98.5 155 LYS A O 1
ATOM 1166 N N . VAL A 1 156 ? -15.164 -17.359 -24.656 1 98.44 156 VAL A N 1
ATOM 1167 C CA . VAL A 1 156 ? -16.375 -18.047 -24.219 1 98.44 156 VAL A CA 1
ATOM 1168 C C . VAL A 1 156 ? -17.125 -17.188 -23.203 1 98.44 156 VAL A C 1
ATOM 1170 O O . VAL A 1 156 ? -18.344 -17.078 -23.266 1 98.44 156 VAL A O 1
ATOM 1173 N N . ILE A 1 157 ? -16.438 -16.578 -22.25 1 98.31 157 ILE A N 1
ATOM 1174 C CA . ILE A 1 157 ? -17.016 -15.75 -21.203 1 98.31 157 ILE A CA 1
ATOM 1175 C C . ILE A 1 157 ? -17.688 -14.523 -21.844 1 98.31 157 ILE A C 1
ATOM 1177 O O . ILE A 1 157 ? -18.844 -14.219 -21.531 1 98.31 157 ILE A O 1
ATOM 1181 N N . LYS A 1 158 ? -16.984 -13.883 -22.75 1 97.5 158 LYS A N 1
ATOM 1182 C CA . LYS A 1 158 ? -17.453 -12.625 -23.328 1 97.5 158 LYS A CA 1
ATOM 1183 C C . LYS A 1 158 ? -18.609 -12.867 -24.297 1 97.5 158 LYS A C 1
ATOM 1185 O O . LYS A 1 158 ? -19.438 -11.977 -24.516 1 97.5 158 LYS A O 1
ATOM 1190 N N . GLU A 1 159 ? -18.656 -14.047 -24.875 1 97.31 159 GLU A N 1
ATOM 1191 C CA . GLU A 1 159 ? -19.812 -14.414 -25.688 1 97.31 159 GLU A CA 1
ATOM 1192 C C . GLU A 1 159 ? -21.094 -14.43 -24.859 1 97.31 159 GLU A C 1
ATOM 1194 O O . GLU A 1 159 ? -22.172 -14.109 -25.375 1 97.31 159 GLU A O 1
ATOM 1199 N N . GLN A 1 160 ? -21 -14.789 -23.625 1 97.38 160 GLN A N 1
ATOM 1200 C CA . GLN A 1 160 ? -22.141 -14.836 -22.719 1 97.38 160 GLN A CA 1
ATOM 1201 C C . GLN A 1 160 ? -22.453 -13.461 -22.141 1 97.38 160 GLN A C 1
ATOM 1203 O O . GLN A 1 160 ? -23.609 -13.094 -21.953 1 97.38 160 GLN A O 1
ATOM 1208 N N . ASN A 1 161 ? -21.406 -12.742 -21.797 1 97.69 161 ASN A N 1
ATOM 1209 C CA . ASN A 1 161 ? -21.5 -11.438 -21.156 1 97.69 161 ASN A CA 1
ATOM 1210 C C . ASN A 1 161 ? -20.375 -10.516 -21.609 1 97.69 161 ASN A C 1
ATOM 1212 O O . ASN A 1 161 ? -19.312 -10.461 -20.984 1 97.69 161 ASN A O 1
ATOM 1216 N N . PRO A 1 162 ? -20.625 -9.734 -22.625 1 96.75 162 PRO A N 1
ATOM 1217 C CA . PRO A 1 162 ? -19.578 -8.883 -23.188 1 96.75 162 PRO A CA 1
ATOM 1218 C C . PRO A 1 162 ? -19.062 -7.844 -22.188 1 96.75 162 PRO A C 1
ATOM 1220 O O . PRO A 1 162 ? -17.984 -7.277 -22.391 1 96.75 162 PRO A O 1
ATOM 1223 N N . ASN A 1 163 ? -19.766 -7.625 -21.141 1 96.94 163 ASN A N 1
ATOM 1224 C CA . ASN A 1 163 ? -19.375 -6.613 -20.172 1 96.94 163 ASN A CA 1
ATOM 1225 C C . ASN A 1 163 ? -18.562 -7.219 -19.031 1 96.94 163 ASN A C 1
ATOM 1227 O O . ASN A 1 163 ? -18.016 -6.492 -18.188 1 96.94 163 ASN A O 1
ATOM 1231 N N . CYS A 1 164 ? -18.484 -8.508 -18.984 1 98.38 164 CYS A N 1
ATOM 1232 C CA . CYS A 1 164 ? -17.703 -9.18 -17.953 1 98.38 164 CYS A CA 1
ATOM 1233 C C . CYS A 1 164 ? -16.203 -8.93 -18.156 1 98.38 164 CYS A C 1
ATOM 1235 O O . CYS A 1 164 ? -15.672 -9.172 -19.234 1 98.38 164 CYS A O 1
ATOM 1237 N N . LEU A 1 165 ? -15.602 -8.367 -17.141 1 98.75 165 LEU A N 1
ATOM 1238 C CA . LEU A 1 165 ? -14.164 -8.156 -17.188 1 98.75 165 LEU A CA 1
ATOM 1239 C C . LEU A 1 165 ? -13.422 -9.414 -16.75 1 98.75 165 LEU A C 1
ATOM 1241 O O . LEU A 1 165 ? -13.922 -10.188 -15.93 1 98.75 165 LEU A O 1
ATOM 1245 N N . VAL A 1 166 ? -12.242 -9.641 -17.281 1 98.88 166 VAL A N 1
ATOM 1246 C CA . VAL A 1 166 ? -11.461 -10.828 -16.953 1 98.88 166 VAL A CA 1
ATOM 1247 C C . VAL A 1 166 ? -10.148 -10.422 -16.297 1 98.88 166 VAL A C 1
ATOM 1249 O O . VAL A 1 166 ? -9.383 -9.641 -16.859 1 98.88 166 VAL A O 1
ATOM 1252 N N . MET A 1 167 ? -9.938 -10.883 -15.102 1 98.81 167 MET A N 1
ATOM 1253 C CA . MET A 1 167 ? -8.703 -10.703 -14.336 1 98.81 167 MET A CA 1
ATOM 1254 C C . MET A 1 167 ? -7.91 -12 -14.266 1 98.81 167 MET A C 1
ATOM 1256 O O . MET A 1 167 ? -8.461 -13.047 -13.922 1 98.81 167 MET A O 1
ATOM 1260 N N . VAL A 1 168 ? -6.629 -11.953 -14.617 1 98.81 168 VAL A N 1
ATOM 1261 C CA . VAL A 1 168 ? -5.801 -13.156 -14.609 1 98.81 168 VAL A CA 1
ATOM 1262 C C . VAL A 1 168 ? -4.754 -13.062 -13.508 1 98.81 168 VAL A C 1
ATOM 1264 O O . VAL A 1 168 ? -3.973 -12.109 -13.461 1 98.81 168 VAL A O 1
ATOM 1267 N N . ASP A 1 169 ? -4.844 -14.016 -12.562 1 98.44 169 ASP A N 1
ATOM 1268 C CA . ASP A 1 169 ? -3.684 -14.281 -11.711 1 98.44 169 ASP A CA 1
ATOM 1269 C C . ASP A 1 169 ? -2.541 -14.898 -12.516 1 98.44 169 ASP A C 1
ATOM 1271 O O . ASP A 1 169 ? -2.557 -16.094 -12.805 1 98.44 169 ASP A O 1
ATOM 1275 N N . ASN A 1 170 ? -1.537 -14.047 -12.805 1 98.56 170 ASN A N 1
ATOM 1276 C CA . ASN A 1 170 ? -0.516 -14.43 -13.773 1 98.56 170 ASN A CA 1
ATOM 1277 C C . ASN A 1 170 ? 0.728 -14.984 -13.086 1 98.56 170 ASN A C 1
ATOM 1279 O O . ASN A 1 170 ? 1.705 -15.336 -13.758 1 98.56 170 ASN A O 1
ATOM 1283 N N . CYS A 1 171 ? 0.709 -15.141 -11.781 1 97.56 171 CYS A N 1
ATOM 1284 C CA . CYS A 1 171 ? 1.864 -15.578 -11 1 97.56 171 CYS A CA 1
ATOM 1285 C C . CYS A 1 171 ? 2.424 -16.891 -11.547 1 97.56 171 CYS A C 1
ATOM 1287 O O . CYS A 1 171 ? 1.667 -17.797 -11.898 1 97.56 171 CYS A O 1
ATOM 1289 N N . TYR A 1 172 ? 3.748 -16.969 -11.688 1 97.88 172 TYR A N 1
ATOM 1290 C CA . TYR A 1 172 ? 4.543 -18.125 -12.102 1 97.88 172 TYR A CA 1
ATOM 1291 C C . TYR A 1 172 ? 4.465 -18.328 -13.609 1 97.88 172 TYR A C 1
ATOM 1293 O O . TYR A 1 172 ? 5.258 -19.078 -14.18 1 97.88 172 TYR A O 1
ATOM 1301 N N . GLY A 1 173 ? 3.559 -17.703 -14.281 1 98.19 173 GLY A N 1
ATOM 1302 C CA . GLY A 1 173 ? 3.385 -17.922 -15.703 1 98.19 173 GLY A CA 1
ATOM 1303 C C . GLY A 1 173 ? 4.094 -16.906 -16.562 1 98.19 173 GLY A C 1
ATOM 1304 O O . GLY A 1 173 ? 4.27 -17.109 -17.766 1 98.19 173 GLY A O 1
ATOM 1305 N N . GLU A 1 174 ? 4.504 -15.727 -15.969 1 98.5 174 GLU A N 1
ATOM 1306 C CA . GLU A 1 174 ? 5.133 -14.648 -16.719 1 98.5 174 GLU A CA 1
ATOM 1307 C C . GLU A 1 174 ? 6.383 -15.141 -17.453 1 98.5 174 GLU A C 1
ATOM 1309 O O . GLU A 1 174 ? 7.211 -15.836 -16.859 1 98.5 174 GLU A O 1
ATOM 1314 N N . PHE A 1 175 ? 6.469 -14.852 -18.703 1 97.94 175 PHE A N 1
ATOM 1315 C CA . PHE A 1 175 ? 7.656 -15.016 -19.547 1 97.94 175 PHE A CA 1
ATOM 1316 C C . PHE A 1 175 ? 7.895 -16.484 -19.844 1 97.94 175 PHE A C 1
ATOM 1318 O O . PHE A 1 175 ? 8.953 -16.859 -20.375 1 97.94 175 PHE A O 1
ATOM 1325 N N . VAL A 1 176 ? 6.949 -17.391 -19.516 1 97.88 176 VAL A N 1
ATOM 1326 C CA . VAL A 1 176 ? 7.055 -18.797 -19.891 1 97.88 176 VAL A CA 1
ATOM 1327 C C . VAL A 1 176 ? 6.656 -18.969 -21.359 1 97.88 176 VAL A C 1
ATOM 1329 O O . VAL A 1 176 ? 7.129 -19.875 -22.031 1 97.88 176 VAL A O 1
ATOM 1332 N N . ASP A 1 177 ? 5.82 -18.094 -21.828 1 95.56 177 ASP A N 1
ATOM 1333 C CA . ASP A 1 177 ? 5.375 -18 -23.203 1 95.56 177 ASP A CA 1
ATOM 1334 C C . ASP A 1 177 ? 5.809 -16.688 -23.844 1 95.56 177 ASP A C 1
ATOM 1336 O O . ASP A 1 177 ? 6.352 -15.812 -23.172 1 95.56 177 ASP A O 1
ATOM 1340 N N . ILE A 1 178 ? 5.633 -16.594 -25.156 1 95.12 178 ILE A N 1
ATOM 1341 C CA . ILE A 1 178 ? 6.051 -15.391 -25.875 1 95.12 178 ILE A CA 1
ATOM 1342 C C . ILE A 1 178 ? 4.922 -14.359 -25.844 1 95.12 178 ILE A C 1
ATOM 1344 O O . ILE A 1 178 ? 5.102 -13.219 -26.281 1 95.12 178 ILE A O 1
ATOM 1348 N N . ILE A 1 179 ? 3.76 -14.812 -25.391 1 97.56 179 ILE A N 1
ATOM 1349 C CA . ILE A 1 179 ? 2.631 -13.898 -25.234 1 97.56 179 ILE A CA 1
ATOM 1350 C C . ILE A 1 179 ? 2.117 -13.938 -23.797 1 97.56 179 ILE A C 1
ATOM 1352 O O . ILE A 1 179 ? 2.4 -14.883 -23.062 1 97.56 179 ILE A O 1
ATOM 1356 N N . GLU A 1 180 ? 1.421 -12.914 -23.422 1 98.62 180 GLU A N 1
ATOM 1357 C CA . GLU A 1 180 ? 0.859 -12.781 -22.078 1 98.62 180 GLU A CA 1
ATOM 1358 C C . GLU A 1 180 ? -0.66 -12.641 -22.141 1 98.62 180 GLU A C 1
ATOM 1360 O O . GLU A 1 180 ? -1.229 -12.352 -23.188 1 98.62 180 GLU A O 1
ATOM 1365 N N . PRO A 1 181 ? -1.365 -12.859 -21.016 1 98.81 181 PRO A N 1
ATOM 1366 C CA . PRO A 1 181 ? -2.828 -12.898 -20.984 1 98.81 181 PRO A CA 1
ATOM 1367 C C . PRO A 1 181 ? -3.459 -11.609 -21.516 1 98.81 181 PRO A C 1
ATOM 1369 O O . PRO A 1 181 ? -4.512 -11.656 -22.172 1 98.81 181 PRO A O 1
ATOM 1372 N N . THR A 1 182 ? -2.832 -10.461 -21.297 1 98.81 182 THR A N 1
ATOM 1373 C CA . THR A 1 182 ? -3.391 -9.195 -21.75 1 98.81 182 THR A CA 1
ATOM 1374 C C . THR A 1 182 ? -3.41 -9.125 -23.266 1 98.81 182 THR A C 1
ATOM 1376 O O . THR A 1 182 ? -4.168 -8.352 -23.859 1 98.81 182 THR A O 1
ATOM 1379 N N . MET A 1 183 ? -2.664 -9.914 -23.953 1 98.69 183 MET A N 1
ATOM 1380 C CA . MET A 1 183 ? -2.574 -9.93 -25.422 1 98.69 183 MET A CA 1
ATOM 1381 C C . MET A 1 183 ? -3.686 -10.781 -26.016 1 98.69 183 MET A C 1
ATOM 1383 O O . MET A 1 183 ? -3.926 -10.734 -27.234 1 98.69 183 MET A O 1
ATOM 1387 N N . VAL A 1 184 ? -4.379 -11.531 -25.156 1 98.69 184 VAL A N 1
ATOM 1388 C CA . VAL A 1 184 ? -5.418 -12.414 -25.688 1 98.69 184 VAL A CA 1
ATOM 1389 C C . VAL A 1 184 ? -6.766 -12.047 -25.062 1 98.69 184 VAL A C 1
ATOM 1391 O O . VAL A 1 184 ? -7.668 -12.883 -24.984 1 98.69 184 VAL A O 1
ATOM 1394 N N . GLY A 1 185 ? -6.852 -10.898 -24.469 1 98.5 185 GLY A N 1
ATOM 1395 C CA . GLY A 1 185 ? -8.164 -10.367 -24.141 1 98.5 185 GLY A CA 1
ATOM 1396 C C . GLY A 1 185 ? -8.359 -10.133 -22.656 1 98.5 185 GLY A C 1
ATOM 1397 O O . GLY A 1 185 ? -9.383 -9.586 -22.25 1 98.5 185 GLY A O 1
ATOM 1398 N N . ALA A 1 186 ? -7.414 -10.523 -21.797 1 98.88 186 ALA A N 1
ATOM 1399 C CA . ALA A 1 186 ? -7.551 -10.234 -20.375 1 98.88 186 ALA A CA 1
ATOM 1400 C C . ALA A 1 186 ? -7.598 -8.727 -20.125 1 98.88 186 ALA A C 1
ATOM 1402 O O . ALA A 1 186 ? -6.832 -7.969 -20.719 1 98.88 186 ALA A O 1
ATOM 1403 N N . ASP A 1 187 ? -8.516 -8.281 -19.281 1 98.88 187 ASP A N 1
ATOM 1404 C CA . ASP A 1 187 ? -8.641 -6.859 -18.969 1 98.88 187 ASP A CA 1
ATOM 1405 C C . ASP A 1 187 ? -7.57 -6.418 -17.984 1 98.88 187 ASP A C 1
ATOM 1407 O O . ASP A 1 187 ? -7.102 -5.277 -18.031 1 98.88 187 ASP A O 1
ATOM 1411 N N . LEU A 1 188 ? -7.258 -7.301 -17.047 1 98.94 188 LEU A N 1
ATOM 1412 C CA . LEU A 1 188 ? -6.18 -7.094 -16.078 1 98.94 188 LEU A CA 1
ATOM 1413 C C . LEU A 1 188 ? -5.406 -8.383 -15.844 1 98.94 188 LEU A C 1
ATOM 1415 O O . LEU A 1 188 ? -5.969 -9.477 -15.938 1 98.94 188 LEU A O 1
ATOM 1419 N N . ALA A 1 189 ? -4.172 -8.258 -15.578 1 98.94 189 ALA A N 1
ATOM 1420 C CA . ALA A 1 189 ? -3.311 -9.297 -15.023 1 98.94 189 ALA A CA 1
ATOM 1421 C C . ALA A 1 189 ? -2.436 -8.75 -13.906 1 98.94 189 ALA A C 1
ATOM 1423 O O . ALA A 1 189 ? -2.158 -7.547 -13.852 1 98.94 189 ALA A O 1
ATOM 1424 N N . ALA A 1 190 ? -2.086 -9.617 -12.992 1 98.88 190 ALA A N 1
ATOM 1425 C CA . ALA A 1 190 ? -1.309 -9.172 -11.836 1 98.88 190 ALA A CA 1
ATOM 1426 C C . ALA A 1 190 ? -0.319 -10.242 -11.398 1 98.88 190 ALA A C 1
ATOM 1428 O O . ALA A 1 190 ? -0.478 -11.422 -11.734 1 98.88 190 ALA A O 1
ATOM 1429 N N . GLY A 1 191 ? 0.666 -9.797 -10.641 1 98.44 191 GLY A N 1
ATOM 1430 C CA . GLY A 1 191 ? 1.651 -10.719 -10.094 1 98.44 191 GLY A CA 1
ATOM 1431 C C . GLY A 1 191 ? 2.613 -10.055 -9.125 1 98.44 191 GLY A C 1
ATOM 1432 O O . GLY A 1 191 ? 2.449 -8.875 -8.781 1 98.44 191 GLY A O 1
ATOM 1433 N N . SER A 1 192 ? 3.578 -10.859 -8.688 1 98.31 192 SER A N 1
ATOM 1434 C CA . SER A 1 192 ? 4.555 -10.461 -7.684 1 98.31 192 SER A CA 1
ATOM 1435 C C . SER A 1 192 ? 5.949 -10.328 -8.281 1 98.31 192 SER A C 1
ATOM 1437 O O . SER A 1 192 ? 6.332 -11.117 -9.156 1 98.31 192 SER A O 1
ATOM 1439 N N . LEU A 1 193 ? 6.723 -9.406 -7.727 1 98.56 193 LEU A N 1
ATOM 1440 C CA . LEU A 1 193 ? 8.078 -9.219 -8.242 1 98.56 193 LEU A CA 1
ATOM 1441 C C . LEU A 1 193 ? 9.055 -10.156 -7.543 1 98.56 193 LEU A C 1
ATOM 1443 O O . LEU A 1 193 ? 10.188 -10.32 -7.996 1 98.56 193 LEU A O 1
ATOM 1447 N N . ILE A 1 194 ? 8.656 -10.828 -6.492 1 97.69 194 ILE A N 1
ATOM 1448 C CA . ILE A 1 194 ? 9.578 -11.797 -5.898 1 97.69 194 ILE A CA 1
ATOM 1449 C C . ILE A 1 194 ? 9.375 -13.164 -6.547 1 97.69 194 ILE A C 1
ATOM 1451 O O . ILE A 1 194 ? 9.922 -14.164 -6.074 1 97.69 194 ILE A O 1
ATOM 1455 N N . LYS A 1 195 ? 8.516 -13.133 -7.523 1 97.75 195 LYS A N 1
ATOM 1456 C CA . LYS A 1 195 ? 8.344 -14.273 -8.422 1 97.75 195 LYS A CA 1
ATOM 1457 C C . LYS A 1 195 ? 9.031 -14.016 -9.758 1 97.75 195 LYS A C 1
ATOM 1459 O O . LYS A 1 195 ? 10.164 -13.523 -9.797 1 97.75 195 LYS A O 1
ATOM 1464 N N . ASN A 1 196 ? 8.422 -14.367 -10.891 1 98.44 196 ASN A N 1
ATOM 1465 C CA . ASN A 1 196 ? 9.094 -14.383 -12.188 1 98.44 196 ASN A CA 1
ATOM 1466 C C . ASN A 1 196 ? 9.602 -12.992 -12.57 1 98.44 196 ASN A C 1
ATOM 1468 O O . ASN A 1 196 ? 10.766 -12.828 -12.945 1 98.44 196 ASN A O 1
ATOM 1472 N N . PRO A 1 197 ? 8.805 -11.984 -12.406 1 98.44 197 PRO A N 1
ATOM 1473 C CA . PRO A 1 197 ? 9.172 -10.711 -13.023 1 98.44 197 PRO A CA 1
ATOM 1474 C C . PRO A 1 197 ? 10.297 -9.992 -12.281 1 98.44 197 PRO A C 1
ATOM 1476 O O . PRO A 1 197 ? 10.852 -9.016 -12.789 1 98.44 197 PRO A O 1
ATOM 1479 N N . GLY A 1 198 ? 10.617 -10.453 -11.133 1 98.25 198 GLY A N 1
ATOM 1480 C CA . GLY A 1 198 ? 11.648 -9.781 -10.359 1 98.25 198 GLY A CA 1
ATOM 1481 C C . GLY A 1 198 ? 13.039 -10.336 -10.609 1 98.25 198 GLY A C 1
ATOM 1482 O O . GLY A 1 198 ? 14.023 -9.82 -10.07 1 98.25 198 GLY A O 1
ATOM 1483 N N . GLY A 1 199 ? 13.141 -11.375 -11.367 1 97.62 199 GLY A N 1
ATOM 1484 C CA . GLY A 1 199 ? 14.414 -11.883 -11.844 1 97.62 199 GLY A CA 1
ATOM 1485 C C . GLY A 1 199 ? 15.312 -12.398 -10.727 1 97.62 199 GLY A C 1
ATOM 1486 O O . GLY A 1 199 ? 16.531 -12.344 -10.828 1 97.62 199 GLY A O 1
ATOM 1487 N N . THR A 1 200 ? 14.719 -12.672 -9.586 1 96.75 200 THR A N 1
ATOM 1488 C CA . THR A 1 200 ? 15.367 -13.266 -8.422 1 96.75 200 THR A CA 1
ATOM 1489 C C . THR A 1 200 ? 16.062 -12.188 -7.59 1 96.75 200 THR A C 1
ATOM 1491 O O . THR A 1 200 ? 16.625 -12.484 -6.527 1 96.75 200 THR A O 1
ATOM 1494 N N . ILE A 1 201 ? 15.992 -10.945 -8.016 1 97.25 201 ILE A N 1
ATOM 1495 C CA . ILE A 1 201 ? 16.797 -9.977 -7.285 1 97.25 201 ILE A CA 1
ATOM 1496 C C . ILE A 1 201 ? 15.898 -8.867 -6.742 1 97.25 201 ILE A C 1
ATOM 1498 O O . ILE A 1 201 ? 16.328 -8.062 -5.91 1 97.25 201 ILE A O 1
ATOM 1502 N N . ALA A 1 202 ? 14.672 -8.719 -7.277 1 98.06 202 ALA A N 1
ATOM 1503 C CA . ALA A 1 202 ? 13.766 -7.715 -6.723 1 98.06 202 ALA A CA 1
ATOM 1504 C C . ALA A 1 202 ? 13.422 -8.023 -5.27 1 98.06 202 ALA A C 1
ATOM 1506 O O . ALA A 1 202 ? 12.961 -9.125 -4.957 1 98.06 202 ALA A O 1
ATOM 1507 N N . PRO A 1 203 ? 13.531 -7.078 -4.348 1 97.44 203 PRO A N 1
ATOM 1508 C CA . PRO A 1 203 ? 13.391 -7.395 -2.926 1 97.44 203 PRO A CA 1
ATOM 1509 C C . PRO A 1 203 ? 11.938 -7.41 -2.463 1 97.44 203 PRO A C 1
ATOM 1511 O O . PRO A 1 203 ? 11.648 -7.836 -1.344 1 97.44 203 PRO A O 1
ATOM 1514 N N . CYS A 1 204 ? 11.039 -6.898 -3.209 1 97.69 204 CYS A N 1
ATOM 1515 C CA . CYS A 1 204 ? 9.625 -6.77 -2.877 1 97.69 204 CYS A CA 1
ATOM 1516 C C . CYS A 1 204 ? 8.828 -6.289 -4.082 1 97.69 204 CYS A C 1
ATOM 1518 O O . CYS A 1 204 ? 9.359 -6.168 -5.184 1 97.69 204 CYS A O 1
ATOM 1520 N N . GLY A 1 205 ? 7.531 -6.168 -3.928 1 98.06 205 GLY A N 1
ATOM 1521 C CA . GLY A 1 205 ? 6.734 -5.441 -4.902 1 98.06 205 GLY A CA 1
ATOM 1522 C C . GLY A 1 205 ? 5.855 -6.34 -5.746 1 98.06 205 GLY A C 1
ATOM 1523 O O . GLY A 1 205 ? 5.895 -7.562 -5.609 1 98.06 205 GLY A O 1
ATOM 1524 N N . GLY A 1 206 ? 5.078 -5.723 -6.582 1 98.56 206 GLY A N 1
ATOM 1525 C CA . GLY A 1 206 ? 4.137 -6.363 -7.484 1 98.56 206 GLY A CA 1
ATOM 1526 C C . GLY A 1 206 ? 3.711 -5.469 -8.633 1 98.56 206 GLY A C 1
ATOM 1527 O O . GLY A 1 206 ? 4.234 -4.363 -8.797 1 98.56 206 GLY A O 1
ATOM 1528 N N . TYR A 1 207 ? 2.867 -5.98 -9.461 1 98.88 207 TYR A N 1
ATOM 1529 C CA . TYR A 1 207 ? 2.391 -5.207 -10.602 1 98.88 207 TYR A CA 1
ATOM 1530 C C . TYR A 1 207 ? 0.938 -5.539 -10.922 1 98.88 207 TYR A C 1
ATOM 1532 O O . TYR A 1 207 ? 0.457 -6.629 -10.594 1 98.88 207 TYR A O 1
ATOM 1540 N N . VAL A 1 208 ? 0.248 -4.629 -11.469 1 98.94 208 VAL A N 1
ATOM 1541 C CA . VAL A 1 208 ? -1.016 -4.793 -12.18 1 98.94 208 VAL A CA 1
ATOM 1542 C C . VAL A 1 208 ? -0.899 -4.207 -13.586 1 98.94 208 VAL A C 1
ATOM 1544 O O . VAL A 1 208 ? -0.416 -3.088 -13.758 1 98.94 208 VAL A O 1
ATOM 1547 N N . VAL A 1 209 ? -1.272 -4.949 -14.617 1 98.88 209 VAL A N 1
ATOM 1548 C CA . VAL A 1 209 ? -1.186 -4.516 -16 1 98.88 209 VAL A CA 1
ATOM 1549 C C . VAL A 1 209 ? -2.518 -4.762 -16.703 1 98.88 209 VAL A C 1
ATOM 1551 O O . VAL A 1 209 ? -3.27 -5.664 -16.328 1 98.88 209 VAL A O 1
ATOM 1554 N N . GLY A 1 210 ? -2.871 -3.969 -17.719 1 98.88 210 GLY A N 1
ATOM 1555 C CA . GLY A 1 210 ? -4.098 -4.16 -18.469 1 98.88 210 GLY A CA 1
ATOM 1556 C C . GLY A 1 210 ? -4.641 -2.869 -19.062 1 98.88 210 GLY A C 1
ATOM 1557 O O . GLY A 1 210 ? -3.881 -2.029 -19.547 1 98.88 210 GLY A O 1
ATOM 1558 N N . ARG A 1 211 ? -5.941 -2.812 -19.109 1 98.56 211 ARG A N 1
ATOM 1559 C CA . ARG A 1 211 ? -6.617 -1.616 -19.609 1 98.56 211 ARG A CA 1
ATOM 1560 C C . ARG A 1 211 ? -6.363 -0.425 -18.688 1 98.56 211 ARG A C 1
ATOM 1562 O O . ARG A 1 211 ? -6.398 -0.56 -17.469 1 98.56 211 ARG A O 1
ATOM 1569 N N . GLU A 1 212 ? -6.16 0.713 -19.281 1 98.12 212 GLU A N 1
ATOM 1570 C CA . GLU A 1 212 ? -5.727 1.908 -18.562 1 98.12 212 GLU A CA 1
ATOM 1571 C C . GLU A 1 212 ? -6.715 2.283 -17.453 1 98.12 212 GLU A C 1
ATOM 1573 O O . GLU A 1 212 ? -6.312 2.576 -16.328 1 98.12 212 GLU A O 1
ATOM 1578 N N . LYS A 1 213 ? -7.961 2.26 -17.797 1 97.06 213 LYS A N 1
ATOM 1579 C CA . LYS A 1 213 ? -9.008 2.637 -16.859 1 97.06 213 LYS A CA 1
ATOM 1580 C C . LYS A 1 213 ? -8.938 1.789 -15.586 1 97.06 213 LYS A C 1
ATOM 1582 O O . LYS A 1 213 ? -9.023 2.316 -14.477 1 97.06 213 LYS A O 1
ATOM 1587 N N . TRP A 1 214 ? -8.719 0.525 -15.742 1 98 214 TRP A N 1
ATOM 1588 C CA . TRP A 1 214 ? -8.766 -0.391 -14.609 1 98 214 TRP A CA 1
ATOM 1589 C C . TRP A 1 214 ? -7.434 -0.412 -13.867 1 98 214 TRP A C 1
ATOM 1591 O O . TRP A 1 214 ? -7.395 -0.637 -12.656 1 98 214 TRP A O 1
ATOM 1601 N N . VAL A 1 215 ? -6.312 -0.156 -14.594 1 98.5 215 VAL A N 1
ATOM 1602 C CA . VAL A 1 215 ? -5.023 -0.004 -13.93 1 98.5 215 VAL A CA 1
ATOM 1603 C C . VAL A 1 215 ? -5.055 1.214 -13.008 1 98.5 215 VAL A C 1
ATOM 1605 O O . VAL A 1 215 ? -4.559 1.163 -11.883 1 98.5 215 VAL A O 1
ATOM 1608 N N . LYS A 1 216 ? -5.668 2.305 -13.492 1 97 216 LYS A N 1
ATOM 1609 C CA . LYS A 1 216 ? -5.82 3.496 -12.656 1 97 216 LYS A CA 1
ATOM 1610 C C . LYS A 1 216 ? -6.652 3.197 -11.414 1 97 216 LYS A C 1
ATOM 1612 O O . LYS A 1 216 ? -6.332 3.668 -10.32 1 97 216 LYS A O 1
ATOM 1617 N N . ALA A 1 217 ? -7.68 2.436 -11.578 1 97.56 217 ALA A N 1
ATOM 1618 C CA . ALA A 1 217 ? -8.523 2.059 -10.445 1 97.56 217 ALA A CA 1
ATOM 1619 C C . ALA A 1 217 ? -7.762 1.165 -9.469 1 97.56 217 ALA A C 1
ATOM 1621 O O . ALA A 1 217 ? -7.93 1.28 -8.258 1 97.56 217 ALA A O 1
ATOM 1622 N N . ALA A 1 218 ? -6.961 0.282 -10.008 1 98.56 218 ALA A N 1
ATOM 1623 C CA . ALA A 1 218 ? -6.137 -0.566 -9.148 1 98.56 218 ALA A CA 1
ATOM 1624 C C . ALA A 1 218 ? -5.129 0.264 -8.359 1 98.56 218 ALA A C 1
ATOM 1626 O O . ALA A 1 218 ? -4.852 -0.029 -7.195 1 98.56 218 ALA A O 1
ATOM 1627 N N . ALA A 1 219 ? -4.586 1.245 -9 1 97.56 219 ALA A N 1
ATOM 1628 C CA . ALA A 1 219 ? -3.662 2.152 -8.328 1 97.56 219 ALA A CA 1
ATOM 1629 C C . ALA A 1 219 ? -4.352 2.883 -7.176 1 97.56 219 ALA A C 1
ATOM 1631 O O . ALA A 1 219 ? -3.748 3.111 -6.125 1 97.56 219 ALA A O 1
ATOM 1632 N N . ALA A 1 220 ? -5.59 3.26 -7.398 1 96.69 220 ALA A N 1
ATOM 1633 C CA . ALA A 1 220 ? -6.363 3.924 -6.355 1 96.69 220 ALA A CA 1
ATOM 1634 C C . ALA A 1 220 ? -6.574 3.002 -5.156 1 96.69 220 ALA A C 1
ATOM 1636 O O . ALA A 1 220 ? -6.559 3.451 -4.008 1 96.69 220 ALA A O 1
ATOM 1637 N N . ARG A 1 221 ? -6.773 1.728 -5.402 1 98.19 221 ARG A N 1
ATOM 1638 C CA . ARG A 1 221 ? -6.91 0.762 -4.32 1 98.19 221 ARG A CA 1
ATOM 1639 C C . ARG A 1 221 ? -5.582 0.547 -3.602 1 98.19 221 ARG A C 1
ATOM 1641 O O . ARG A 1 221 ? -5.555 0.318 -2.391 1 98.19 221 ARG A O 1
ATOM 1648 N N . LEU A 1 222 ? -4.531 0.548 -4.355 1 98.12 222 LEU A N 1
ATOM 1649 C CA . LEU A 1 222 ? -3.203 0.389 -3.77 1 98.12 222 LEU A CA 1
ATOM 1650 C C . LEU A 1 222 ? -2.881 1.548 -2.83 1 98.12 222 LEU A C 1
ATOM 1652 O O . LEU A 1 222 ? -2.227 1.356 -1.804 1 98.12 222 LEU A O 1
ATOM 1656 N N . SER A 1 223 ? -3.342 2.705 -3.201 1 96.94 223 SER A N 1
ATOM 1657 C CA . SER A 1 223 ? -3.123 3.916 -2.416 1 96.94 223 SER A CA 1
ATOM 1658 C C . SER A 1 223 ? -4.441 4.492 -1.909 1 96.94 223 SER A C 1
ATOM 1660 O O . SER A 1 223 ? -5.031 3.963 -0.965 1 96.94 223 SER A O 1
ATOM 1662 N N . ALA A 1 224 ? -4.949 5.457 -2.57 1 95.81 224 ALA A N 1
ATOM 1663 C CA . ALA A 1 224 ? -6.246 6.082 -2.314 1 95.81 224 ALA A CA 1
ATOM 1664 C C . ALA A 1 224 ? -6.816 6.703 -3.586 1 95.81 224 ALA A C 1
ATOM 1666 O O . ALA A 1 224 ? -6.066 7.133 -4.465 1 95.81 224 ALA A O 1
ATOM 1667 N N . PRO A 1 225 ? -8.203 6.699 -3.666 1 93.25 225 PRO A N 1
ATOM 1668 C CA . PRO A 1 225 ? -8.789 7.457 -4.777 1 93.25 225 PRO A CA 1
ATOM 1669 C C . PRO A 1 225 ? -8.273 8.898 -4.844 1 93.25 225 PRO A C 1
ATOM 1671 O O . PRO A 1 225 ? -8.281 9.602 -3.832 1 93.25 225 PRO A O 1
ATOM 1674 N N . GLY A 1 226 ? -7.773 9.344 -5.961 1 87.25 226 GLY A N 1
ATOM 1675 C CA . GLY A 1 226 ? -7.25 10.695 -6.121 1 87.25 226 GLY A CA 1
ATOM 1676 C C . GLY A 1 226 ? -5.734 10.742 -6.176 1 87.25 226 GLY A C 1
ATOM 1677 O O . GLY A 1 226 ? -5.156 11.648 -6.773 1 87.25 226 GLY A O 1
ATOM 1678 N N . LEU A 1 227 ? -4.996 9.844 -5.5 1 87.81 227 LEU A N 1
ATOM 1679 C CA . LEU A 1 227 ? -3.541 9.781 -5.559 1 87.81 227 LEU A CA 1
ATOM 1680 C C . LEU A 1 227 ? -3.076 9.047 -6.809 1 87.81 227 LEU A C 1
ATOM 1682 O O . LEU A 1 227 ? -2.328 9.602 -7.617 1 87.81 227 LEU A O 1
ATOM 1686 N N . GLY A 1 228 ? -3.621 7.914 -7.09 1 80 228 GLY A N 1
ATOM 1687 C CA . GLY A 1 228 ? -3.521 7.168 -8.336 1 80 228 GLY A CA 1
ATOM 1688 C C . GLY A 1 228 ? -2.098 6.777 -8.68 1 80 228 GLY A C 1
ATOM 1689 O O . GLY A 1 228 ? -1.322 6.391 -7.809 1 80 228 GLY A O 1
ATOM 1690 N N . VAL A 1 229 ? -1.713 6.887 -9.977 1 88.88 229 VAL A N 1
ATOM 1691 C CA . VAL A 1 229 ? -0.526 6.266 -10.555 1 88.88 229 VAL A CA 1
ATOM 1692 C C . VAL A 1 229 ? 0.676 7.191 -10.383 1 88.88 229 VAL A C 1
ATOM 1694 O O . VAL A 1 229 ? 1.822 6.77 -10.555 1 88.88 229 VAL A O 1
ATOM 1697 N N . ASP A 1 230 ? 0.44 8.398 -9.891 1 86.62 230 ASP A N 1
ATOM 1698 C CA . ASP A 1 230 ? 1.518 9.383 -9.891 1 86.62 230 ASP A CA 1
ATOM 1699 C C . ASP A 1 230 ? 2.244 9.398 -8.547 1 86.62 230 ASP A C 1
ATOM 1701 O O . ASP A 1 230 ? 3.096 10.258 -8.305 1 86.62 230 ASP A O 1
ATOM 1705 N N . CYS A 1 231 ? 1.968 8.484 -7.699 1 90.12 231 CYS A N 1
ATOM 1706 C CA . CYS A 1 231 ? 2.545 8.461 -6.359 1 90.12 231 CYS A CA 1
ATOM 1707 C C . CYS A 1 231 ? 3.217 7.125 -6.078 1 90.12 231 CYS A C 1
ATOM 1709 O O . CYS A 1 231 ? 3.062 6.172 -6.848 1 90.12 231 CYS A O 1
ATOM 1711 N N . GLY A 1 232 ? 3.994 7.129 -5.035 1 92.06 232 GLY A N 1
ATOM 1712 C CA . GLY A 1 232 ? 4.656 5.918 -4.57 1 92.06 232 GLY A CA 1
ATOM 1713 C C . GLY A 1 232 ? 6.168 6.043 -4.531 1 92.06 232 GLY A C 1
ATOM 1714 O O . GLY A 1 232 ? 6.848 5.723 -5.508 1 92.06 232 GLY A O 1
ATOM 1715 N N . SER A 1 233 ? 6.684 6.43 -3.422 1 94.75 233 SER A N 1
ATOM 1716 C CA . SER A 1 233 ? 8.125 6.598 -3.289 1 94.75 233 SER A CA 1
ATOM 1717 C C . SER A 1 233 ? 8.844 5.25 -3.236 1 94.75 233 SER A C 1
ATOM 1719 O O . SER A 1 233 ? 8.328 4.297 -2.641 1 94.75 233 SER A O 1
ATOM 1721 N N . THR A 1 234 ? 9.93 5.164 -3.865 1 95.19 234 THR A N 1
ATOM 1722 C CA . THR A 1 234 ? 10.766 3.969 -3.91 1 95.19 234 THR A CA 1
ATOM 1723 C C . THR A 1 234 ? 12.242 4.336 -3.785 1 95.19 234 THR A C 1
ATOM 1725 O O . THR A 1 234 ? 12.742 5.188 -4.523 1 95.19 234 THR A O 1
ATOM 1728 N N . PRO A 1 235 ? 12.969 3.703 -2.852 1 94.62 235 PRO A N 1
ATOM 1729 C CA . PRO A 1 235 ? 14.414 3.949 -2.779 1 94.62 235 PRO A CA 1
ATOM 1730 C C . PRO A 1 235 ? 15.133 3.6 -4.078 1 94.62 235 PRO A C 1
ATOM 1732 O O . PRO A 1 235 ? 14.75 2.65 -4.77 1 94.62 235 PRO A O 1
ATOM 1735 N N . GLY A 1 236 ? 16.219 4.336 -4.281 1 94.44 236 GLY A N 1
ATOM 1736 C CA . GLY A 1 236 ? 16.953 4.191 -5.535 1 94.44 236 GLY A CA 1
ATOM 1737 C C . GLY A 1 236 ? 17.438 2.775 -5.777 1 94.44 236 GLY A C 1
ATOM 1738 O O . GLY A 1 236 ? 17.328 2.256 -6.887 1 94.44 236 GLY A O 1
ATOM 1739 N N . PHE A 1 237 ? 18 2.135 -4.832 1 94.44 237 PHE A N 1
ATOM 1740 C CA . PHE A 1 237 ? 18.531 0.793 -5.031 1 94.44 237 PHE A CA 1
ATOM 1741 C C . PHE A 1 237 ? 17.422 -0.189 -5.371 1 94.44 237 PHE A C 1
ATOM 1743 O O . PHE A 1 237 ? 17.625 -1.12 -6.152 1 94.44 237 PHE A O 1
ATOM 1750 N N . VAL A 1 238 ? 16.234 0.013 -4.773 1 96.69 238 VAL A N 1
ATOM 1751 C CA . VAL A 1 238 ? 15.094 -0.842 -5.09 1 96.69 238 VAL A CA 1
ATOM 1752 C C . VAL A 1 238 ? 14.664 -0.614 -6.535 1 96.69 238 VAL A C 1
ATOM 1754 O O . VAL A 1 238 ? 14.414 -1.569 -7.277 1 96.69 238 VAL A O 1
ATOM 1757 N N . MET A 1 239 ? 14.633 0.649 -6.949 1 96.38 239 MET A N 1
ATOM 1758 C CA . MET A 1 239 ? 14.258 0.994 -8.32 1 96.38 239 MET A CA 1
ATOM 1759 C C . MET A 1 239 ? 15.203 0.337 -9.32 1 96.38 239 MET A C 1
ATOM 1761 O O . MET A 1 239 ? 14.758 -0.216 -10.328 1 96.38 239 MET A O 1
ATOM 1765 N N . ARG A 1 240 ? 16.453 0.426 -9.062 1 96.06 240 ARG A N 1
ATOM 1766 C CA . ARG A 1 240 ? 17.422 -0.211 -9.945 1 96.06 240 ARG A CA 1
ATOM 1767 C C . ARG A 1 240 ? 17.156 -1.709 -10.062 1 96.06 240 ARG A C 1
ATOM 1769 O O . ARG A 1 240 ? 17.188 -2.266 -11.164 1 96.06 240 ARG A O 1
ATOM 1776 N N . THR A 1 241 ? 16.906 -2.381 -8.945 1 97.56 241 THR A N 1
ATOM 1777 C CA . THR A 1 241 ? 16.719 -3.826 -8.953 1 97.56 241 THR A CA 1
ATOM 1778 C C . THR A 1 241 ? 15.43 -4.195 -9.68 1 97.56 241 THR A C 1
ATOM 1780 O O . THR A 1 241 ? 15.32 -5.281 -10.258 1 97.56 241 THR A O 1
ATOM 1783 N N . PHE A 1 242 ? 14.422 -3.322 -9.703 1 98.38 242 PHE A N 1
ATOM 1784 C CA . PHE A 1 242 ? 13.203 -3.58 -10.461 1 98.38 242 PHE A CA 1
ATOM 1785 C C . PHE A 1 242 ? 13.5 -3.641 -11.953 1 98.38 242 PHE A C 1
ATOM 1787 O O . PHE A 1 242 ? 13.086 -4.578 -12.641 1 98.38 242 PHE A O 1
ATOM 1794 N N . PHE A 1 243 ? 14.25 -2.637 -12.453 1 97.56 243 PHE A N 1
ATOM 1795 C CA . PHE A 1 243 ? 14.617 -2.621 -13.859 1 97.56 243 PHE A CA 1
ATOM 1796 C C . PHE A 1 243 ? 15.523 -3.803 -14.195 1 97.56 243 PHE A C 1
ATOM 1798 O O . PHE A 1 243 ? 15.273 -4.52 -15.172 1 97.56 243 PHE A O 1
ATOM 1805 N N . GLN A 1 244 ? 16.547 -3.953 -13.367 1 96.44 244 GLN A N 1
ATOM 1806 C CA . GLN A 1 244 ? 17.516 -5.004 -13.609 1 96.44 244 GLN A CA 1
ATOM 1807 C C . GLN A 1 244 ? 16.875 -6.387 -13.5 1 96.44 244 GLN A C 1
ATOM 1809 O O . GLN A 1 244 ? 17.188 -7.281 -14.297 1 96.44 244 GLN A O 1
ATOM 1814 N N . GLY A 1 245 ? 16.016 -6.578 -12.492 1 98.25 245 GLY A N 1
ATOM 1815 C CA . GLY A 1 245 ? 15.305 -7.84 -12.328 1 98.25 245 GLY A CA 1
ATOM 1816 C C . GLY A 1 245 ? 14.414 -8.18 -13.516 1 98.25 245 GLY A C 1
ATOM 1817 O O . GLY A 1 245 ? 14.398 -9.328 -13.977 1 98.25 245 GLY A O 1
ATOM 1818 N N . LEU A 1 246 ? 13.711 -7.168 -13.977 1 98.44 246 LEU A N 1
ATOM 1819 C CA . LEU A 1 246 ? 12.875 -7.375 -15.148 1 98.44 246 LEU A CA 1
ATOM 1820 C C . LEU A 1 246 ? 13.711 -7.789 -16.359 1 98.44 246 LEU A C 1
ATOM 1822 O O . LEU A 1 246 ? 13.312 -8.672 -17.125 1 98.44 246 LEU A O 1
ATOM 1826 N N . PHE A 1 247 ? 14.867 -7.211 -16.516 1 96.31 247 PHE A N 1
ATOM 1827 C CA . PHE A 1 247 ? 15.766 -7.527 -17.609 1 96.31 247 PHE A CA 1
ATOM 1828 C C . PHE A 1 247 ? 16.266 -8.961 -17.516 1 96.31 247 PHE A C 1
ATOM 1830 O O . PHE A 1 247 ? 16.391 -9.656 -18.531 1 96.31 247 PHE A O 1
ATOM 1837 N N . LEU A 1 248 ? 16.469 -9.469 -16.312 1 96 248 LEU A N 1
ATOM 1838 C CA . LEU A 1 248 ? 17.031 -10.797 -16.062 1 96 248 LEU A CA 1
ATOM 1839 C C . LEU A 1 248 ? 15.938 -11.859 -16.125 1 96 248 LEU A C 1
ATOM 1841 O O . LEU A 1 248 ? 16.234 -13.039 -16.312 1 96 248 LEU A O 1
ATOM 1845 N N . SER A 1 249 ? 14.727 -11.492 -16.031 1 97.69 249 SER A N 1
ATOM 1846 C CA . SER A 1 249 ? 13.609 -12.375 -15.758 1 97.69 249 SER A CA 1
ATOM 1847 C C . SER A 1 249 ? 13.484 -13.469 -16.812 1 97.69 249 SER A C 1
ATOM 1849 O O . SER A 1 249 ? 13.312 -14.641 -16.484 1 97.69 249 SER A O 1
ATOM 1851 N N . PRO A 1 250 ? 13.555 -13.117 -18.109 1 96.5 250 PRO A N 1
ATOM 1852 C CA . PRO A 1 250 ? 13.398 -14.188 -19.094 1 96.5 250 PRO A CA 1
ATOM 1853 C C . PRO A 1 250 ? 14.445 -15.297 -18.938 1 96.5 250 PRO A C 1
ATOM 1855 O O . PRO A 1 250 ? 14.133 -16.469 -19.094 1 96.5 250 PRO A O 1
ATOM 1858 N N . GLN A 1 251 ? 15.633 -14.914 -18.594 1 96.06 251 GLN A N 1
ATOM 1859 C CA . GLN A 1 251 ? 16.688 -15.906 -18.391 1 96.06 251 GLN A CA 1
ATOM 1860 C C . GLN A 1 251 ? 16.406 -16.766 -17.156 1 96.06 251 GLN A C 1
ATOM 1862 O O . GLN A 1 251 ? 16.562 -17.984 -17.203 1 96.06 251 GLN A O 1
ATOM 1867 N N . MET A 1 252 ? 16.062 -16.125 -16.078 1 97.62 252 MET A N 1
ATOM 1868 C CA . MET A 1 252 ? 15.781 -16.844 -14.844 1 97.62 252 MET A CA 1
ATOM 1869 C C . MET A 1 252 ? 14.594 -17.797 -15.008 1 97.62 252 MET A C 1
ATOM 1871 O O . MET A 1 252 ? 14.602 -18.906 -14.477 1 97.62 252 MET A O 1
ATOM 1875 N N . VAL A 1 253 ? 13.562 -17.359 -15.719 1 98.12 253 VAL A N 1
ATOM 1876 C CA . VAL A 1 253 ? 12.391 -18.188 -15.984 1 98.12 253 VAL A CA 1
ATOM 1877 C C . VAL A 1 253 ? 12.805 -19.406 -16.828 1 98.12 253 VAL A C 1
ATOM 1879 O O . VAL A 1 253 ? 12.352 -20.516 -16.578 1 98.12 253 VAL A O 1
ATOM 1882 N N . GLY A 1 254 ? 13.633 -19.172 -17.828 1 97.81 254 GLY A N 1
ATOM 1883 C CA . GLY A 1 254 ? 14.148 -20.281 -18.625 1 97.81 254 GLY A CA 1
ATOM 1884 C C . GLY A 1 254 ? 14.836 -21.344 -17.781 1 97.81 254 GLY A C 1
ATOM 1885 O O . GLY A 1 254 ? 14.625 -22.531 -17.984 1 97.81 254 GLY A O 1
ATOM 1886 N N . GLU A 1 255 ? 15.68 -20.891 -16.859 1 97.5 255 GLU A N 1
ATOM 1887 C CA . GLU A 1 255 ? 16.375 -21.812 -15.969 1 97.5 255 GLU A CA 1
ATOM 1888 C C . GLU A 1 255 ? 15.398 -22.578 -15.078 1 97.5 255 GLU A C 1
ATOM 1890 O O . GLU A 1 255 ? 15.57 -23.781 -14.836 1 97.5 255 GLU A O 1
ATOM 1895 N N . ALA A 1 256 ? 14.422 -21.875 -14.586 1 97.81 256 ALA A N 1
ATOM 1896 C CA . ALA A 1 256 ? 13.398 -22.516 -13.75 1 97.81 256 ALA A CA 1
ATOM 1897 C C . ALA A 1 256 ? 12.648 -23.594 -14.523 1 97.81 256 ALA A C 1
ATOM 1899 O O . ALA A 1 256 ? 12.328 -24.641 -13.977 1 97.81 256 ALA A O 1
ATOM 1900 N N . VAL A 1 257 ? 12.312 -23.312 -15.773 1 97.81 257 VAL A N 1
ATOM 1901 C CA . VAL A 1 257 ? 11.617 -24.281 -16.609 1 97.81 257 VAL A CA 1
ATOM 1902 C C . VAL A 1 257 ? 12.492 -25.516 -16.812 1 97.81 257 VAL A C 1
ATOM 1904 O O . VAL A 1 257 ? 12.008 -26.641 -16.719 1 97.81 257 VAL A O 1
ATOM 1907 N N . LYS A 1 258 ? 13.789 -25.328 -17.109 1 97.75 258 LYS A N 1
ATOM 1908 C CA . LYS A 1 258 ? 14.703 -26.453 -17.219 1 97.75 258 LYS A CA 1
ATOM 1909 C C . LYS A 1 258 ? 14.695 -27.297 -15.953 1 97.75 258 LYS A C 1
ATOM 1911 O O . LYS A 1 258 ? 14.703 -28.531 -16.016 1 97.75 258 LYS A O 1
ATOM 1916 N N . GLY A 1 259 ? 14.727 -26.625 -14.797 1 97.62 259 GLY A N 1
ATOM 1917 C CA . GLY A 1 259 ? 14.656 -27.312 -13.523 1 97.62 259 GLY A CA 1
ATOM 1918 C C . GLY A 1 259 ? 13.391 -28.125 -13.359 1 97.62 259 GLY A C 1
ATOM 1919 O O . GLY A 1 259 ? 13.43 -29.266 -12.883 1 97.62 259 GLY A O 1
ATOM 1920 N N . SER A 1 260 ? 12.289 -27.547 -13.734 1 97.69 260 SER A N 1
ATOM 1921 C CA . SER A 1 260 ? 11.008 -28.234 -13.602 1 97.69 260 SER A CA 1
ATOM 1922 C C . SER A 1 260 ? 10.953 -29.484 -14.469 1 97.69 260 SER A C 1
ATOM 1924 O O . SER A 1 260 ? 10.406 -30.516 -14.055 1 97.69 260 SER A O 1
ATOM 1926 N N . LEU A 1 261 ? 11.508 -29.391 -15.664 1 98.06 261 LEU A N 1
ATOM 1927 C CA . LEU A 1 261 ? 11.594 -30.547 -16.547 1 98.06 261 LEU A CA 1
ATOM 1928 C C . LEU A 1 261 ? 12.453 -31.641 -15.922 1 98.06 261 LEU A C 1
ATOM 1930 O O . LEU A 1 261 ? 12.102 -32.812 -15.992 1 98.06 261 LEU A O 1
ATOM 1934 N N . LEU A 1 262 ? 13.531 -31.219 -15.312 1 98.25 262 LEU A N 1
ATOM 1935 C CA . LEU A 1 262 ? 14.43 -32.188 -14.664 1 98.25 262 LEU A CA 1
ATOM 1936 C C . LEU A 1 262 ? 13.727 -32.875 -13.508 1 98.25 262 LEU A C 1
ATOM 1938 O O . LEU A 1 262 ? 13.828 -34.094 -13.359 1 98.25 262 LEU A O 1
ATOM 1942 N N . ILE A 1 263 ? 13.023 -32.188 -12.648 1 98.5 263 ILE A N 1
ATOM 1943 C CA . ILE A 1 263 ? 12.289 -32.75 -11.523 1 98.5 263 ILE A CA 1
ATOM 1944 C C . ILE A 1 263 ? 11.281 -33.781 -12.023 1 98.5 263 ILE A C 1
ATOM 1946 O O . ILE A 1 263 ? 11.195 -34.875 -11.484 1 98.5 263 ILE A O 1
ATOM 1950 N N . ALA A 1 264 ? 10.508 -33.344 -13.031 1 98.44 264 ALA A N 1
ATOM 1951 C CA . ALA A 1 264 ? 9.484 -34.219 -13.578 1 98.44 264 ALA A CA 1
ATOM 1952 C C . ALA A 1 264 ? 10.094 -35.531 -14.078 1 98.44 264 ALA A C 1
ATOM 1954 O O . ALA A 1 264 ? 9.578 -36.625 -13.797 1 98.44 264 ALA A O 1
ATOM 1955 N N . GLU A 1 265 ? 11.188 -35.438 -14.789 1 98.38 265 GLU A N 1
ATOM 1956 C CA . GLU A 1 265 ? 11.844 -36.625 -15.359 1 98.38 265 GLU A CA 1
ATOM 1957 C C . GLU A 1 265 ? 12.367 -37.531 -14.266 1 98.38 265 GLU A C 1
ATOM 1959 O O . GLU A 1 265 ? 12.125 -38.75 -14.297 1 98.38 265 GLU A O 1
ATOM 1964 N N . VAL A 1 266 ? 13.086 -37 -13.359 1 98.38 266 VAL A N 1
ATOM 1965 C CA . VAL A 1 266 ? 13.758 -37.781 -12.328 1 98.38 266 VAL A CA 1
ATOM 1966 C C . VAL A 1 266 ? 12.719 -38.438 -11.398 1 98.38 266 VAL A C 1
ATOM 1968 O O . VAL A 1 266 ? 12.75 -39.625 -11.148 1 98.38 266 VAL A O 1
ATOM 1971 N N . MET A 1 267 ? 11.789 -37.656 -10.883 1 98.5 267 MET A N 1
ATOM 1972 C CA . MET A 1 267 ? 10.836 -38.156 -9.898 1 98.5 267 MET A CA 1
ATOM 1973 C C . MET A 1 267 ? 9.883 -39.156 -10.539 1 98.5 267 MET A C 1
ATOM 1975 O O . MET A 1 267 ? 9.516 -40.156 -9.906 1 98.5 267 MET A O 1
ATOM 1979 N N . SER A 1 268 ? 9.484 -38.844 -11.781 1 98.19 268 SER A N 1
ATOM 1980 C CA . SER A 1 268 ? 8.648 -39.812 -12.484 1 98.19 268 SER A CA 1
ATOM 1981 C C . SER A 1 268 ? 9.383 -41.156 -12.68 1 98.19 268 SER A C 1
ATOM 1983 O O . SER A 1 268 ? 8.789 -42.219 -12.547 1 98.19 268 SER A O 1
ATOM 1985 N N . SER A 1 269 ? 10.602 -41.125 -12.977 1 97.88 269 SER A N 1
ATOM 1986 C CA . SER A 1 269 ? 11.398 -42.312 -13.195 1 97.88 269 SER A CA 1
ATOM 1987 C C . SER A 1 269 ? 11.508 -43.156 -11.93 1 97.88 269 SER A C 1
ATOM 1989 O O . SER A 1 269 ? 11.758 -44.344 -11.984 1 97.88 269 SER A O 1
ATOM 1991 N N . LYS A 1 270 ? 11.297 -42.531 -10.82 1 97.31 270 LYS A N 1
ATOM 1992 C CA . LYS A 1 270 ? 11.359 -43.25 -9.539 1 97.31 270 LYS A CA 1
ATOM 1993 C C . LYS A 1 270 ? 9.969 -43.688 -9.086 1 97.31 270 LYS A C 1
ATOM 1995 O O . LYS A 1 270 ? 9.797 -44.156 -7.961 1 97.31 270 LYS A O 1
ATOM 2000 N N . GLY A 1 271 ? 8.938 -43.438 -9.898 1 97.06 271 GLY A N 1
ATOM 2001 C CA . GLY A 1 271 ? 7.613 -43.969 -9.656 1 97.06 271 GLY A CA 1
ATOM 2002 C C . GLY A 1 271 ? 6.648 -43 -9.047 1 97.06 271 GLY A C 1
ATOM 2003 O O . GLY A 1 271 ? 5.512 -43.344 -8.719 1 97.06 271 GLY A O 1
ATOM 2004 N N . PHE A 1 272 ? 7.035 -41.75 -8.898 1 98 272 PHE A N 1
ATOM 2005 C CA . PHE A 1 272 ? 6.148 -40.75 -8.32 1 98 272 PHE A CA 1
ATOM 2006 C C . PHE A 1 272 ? 5.27 -40.125 -9.398 1 98 272 PHE A C 1
ATOM 2008 O O . PHE A 1 272 ? 5.695 -39.969 -10.547 1 98 272 PHE A O 1
ATOM 2015 N N . GLU A 1 273 ? 4.082 -39.781 -8.969 1 97.5 273 GLU A N 1
ATOM 2016 C CA . GLU A 1 273 ? 3.234 -39 -9.852 1 97.5 273 GLU A CA 1
ATOM 2017 C C . GLU A 1 273 ? 3.689 -37.531 -9.891 1 97.5 273 GLU A C 1
ATOM 2019 O O . GLU A 1 273 ? 4.012 -36.969 -8.852 1 97.5 273 GLU A O 1
ATOM 2024 N N . VAL A 1 274 ? 3.807 -37 -11.078 1 97.69 274 VAL A N 1
ATOM 2025 C CA . VAL A 1 274 ? 4.25 -35.625 -11.25 1 97.69 274 VAL A CA 1
ATOM 2026 C C . VAL A 1 274 ? 3.266 -34.875 -12.141 1 97.69 274 VAL A C 1
ATOM 2028 O O . VAL A 1 274 ? 2.557 -35.469 -12.945 1 97.69 274 VAL A O 1
ATOM 2031 N N . GLN A 1 275 ? 3.135 -33.625 -11.953 1 95.94 275 GLN A N 1
ATOM 2032 C CA . GLN A 1 275 ? 2.297 -32.719 -12.742 1 95.94 275 GLN A CA 1
ATOM 2033 C C . GLN A 1 275 ? 2.963 -31.359 -12.922 1 95.94 275 GLN A C 1
ATOM 2035 O O . GLN A 1 275 ? 3.242 -30.672 -11.938 1 95.94 275 GLN A O 1
ATOM 2040 N N . PRO A 1 276 ? 3.197 -30.938 -14.188 1 95.94 276 PRO A N 1
ATOM 2041 C CA . PRO A 1 276 ? 2.996 -31.656 -15.445 1 95.94 276 PRO A CA 1
ATOM 2042 C C . PRO A 1 276 ? 3.914 -32.875 -15.594 1 95.94 276 PRO A C 1
ATOM 2044 O O . PRO A 1 276 ? 4.926 -32.969 -14.891 1 95.94 276 PRO A O 1
ATOM 2047 N N . ARG A 1 277 ? 3.574 -33.781 -16.516 1 96.5 277 ARG A N 1
ATOM 2048 C CA . ARG A 1 277 ? 4.379 -34.969 -16.812 1 96.5 277 ARG A CA 1
ATOM 2049 C C . ARG A 1 277 ? 5.652 -34.594 -17.562 1 96.5 277 ARG A C 1
ATOM 2051 O O . ARG A 1 277 ? 5.785 -33.469 -18.031 1 96.5 277 ARG A O 1
ATOM 2058 N N . PRO A 1 278 ? 6.621 -35.562 -17.547 1 96.25 278 PRO A N 1
ATOM 2059 C CA . PRO A 1 278 ? 7.867 -35.281 -18.266 1 96.25 278 PRO A CA 1
ATOM 2060 C C . PRO A 1 278 ? 7.637 -34.875 -19.719 1 96.25 278 PRO A C 1
ATOM 2062 O O . PRO A 1 278 ? 6.758 -35.438 -20.391 1 96.25 278 PRO A O 1
ATOM 2065 N N . ARG A 1 279 ? 8.281 -33.875 -20.234 1 93.5 279 ARG A N 1
ATOM 2066 C CA . ARG A 1 279 ? 8.367 -33.438 -21.625 1 93.5 279 ARG A CA 1
ATOM 2067 C C . ARG A 1 279 ? 7.066 -32.75 -22.047 1 93.5 279 ARG A C 1
ATOM 2069 O O . ARG A 1 279 ? 6.867 -32.469 -23.234 1 93.5 279 ARG A O 1
ATOM 2076 N N . VAL A 1 280 ? 6.184 -32.562 -21.156 1 94.56 280 VAL A N 1
ATOM 2077 C CA . VAL A 1 280 ? 5.016 -31.75 -21.438 1 94.56 280 VAL A CA 1
ATOM 2078 C C . VAL A 1 280 ? 5.41 -30.281 -21.438 1 94.56 280 VAL A C 1
ATOM 2080 O O . VAL A 1 280 ? 6.133 -29.828 -20.547 1 94.56 280 VAL A O 1
ATOM 2083 N N . PRO A 1 281 ? 4.977 -29.562 -22.453 1 94.19 281 PRO A N 1
ATOM 2084 C CA . PRO A 1 281 ? 5.277 -28.125 -22.469 1 94.19 281 PRO A CA 1
ATOM 2085 C C . PRO A 1 281 ? 4.812 -27.422 -21.203 1 94.19 281 PRO A C 1
ATOM 2087 O O . PRO A 1 281 ? 3.75 -27.734 -20.672 1 94.19 281 PRO A O 1
ATOM 2090 N N . ARG A 1 282 ? 5.594 -26.469 -20.766 1 97 282 ARG A N 1
ATOM 2091 C CA . ARG A 1 282 ? 5.312 -25.766 -19.516 1 97 282 ARG A CA 1
ATOM 2092 C C . ARG A 1 282 ? 4.559 -24.469 -19.766 1 97 282 ARG A C 1
ATOM 2094 O O . ARG A 1 282 ? 4.836 -23.766 -20.75 1 97 282 ARG A O 1
ATOM 2101 N N . ASN A 1 283 ? 3.613 -24.125 -18.844 1 97 283 ASN A N 1
ATOM 2102 C CA . ASN A 1 283 ? 2.836 -22.891 -18.891 1 97 283 ASN A CA 1
ATOM 2103 C C . ASN A 1 283 ? 3.088 -22.031 -17.641 1 97 283 ASN A C 1
ATOM 2105 O O . ASN A 1 283 ? 2.594 -20.906 -17.562 1 97 283 ASN A O 1
ATOM 2109 N N . ASP A 1 284 ? 3.777 -22.562 -16.734 1 97.81 284 ASP A N 1
ATOM 2110 C CA . ASP A 1 284 ? 4.309 -21.891 -15.555 1 97.81 284 ASP A CA 1
ATOM 2111 C C . ASP A 1 284 ? 5.609 -22.547 -15.086 1 97.81 284 ASP A C 1
ATOM 2113 O O . ASP A 1 284 ? 6.184 -23.375 -15.789 1 97.81 284 ASP A O 1
ATOM 2117 N N . THR A 1 285 ? 6.117 -22.078 -13.93 1 97.69 285 THR A N 1
ATOM 2118 C CA . THR A 1 285 ? 7.41 -22.578 -13.477 1 97.69 285 THR A CA 1
ATOM 2119 C C . THR A 1 285 ? 7.238 -23.594 -12.344 1 97.69 285 THR A C 1
ATOM 2121 O O . THR A 1 285 ? 8.211 -23.984 -11.703 1 97.69 285 THR A O 1
ATOM 2124 N N . VAL A 1 286 ? 6.039 -24.078 -12.062 1 97.81 286 VAL A N 1
ATOM 2125 C CA . VAL A 1 286 ? 5.781 -24.922 -10.906 1 97.81 286 VAL A CA 1
ATOM 2126 C C . VAL A 1 286 ? 5.773 -26.391 -11.336 1 97.81 286 VAL A C 1
ATOM 2128 O O . VAL A 1 286 ? 5.137 -26.75 -12.336 1 97.81 286 VAL A O 1
ATOM 2131 N N . GLN A 1 287 ? 6.469 -27.219 -10.625 1 98.06 287 GLN A N 1
ATOM 2132 C CA . GLN A 1 287 ? 6.438 -28.672 -10.797 1 98.06 287 GLN A CA 1
ATOM 2133 C C . GLN A 1 287 ? 5.941 -29.359 -9.523 1 98.06 287 GLN A C 1
ATOM 2135 O O . GLN A 1 287 ? 6.555 -29.219 -8.461 1 98.06 287 GLN A O 1
ATOM 2140 N N . ALA A 1 288 ? 4.848 -30.031 -9.656 1 97.81 288 ALA A N 1
ATOM 2141 C CA . ALA A 1 288 ? 4.277 -30.734 -8.516 1 97.81 288 ALA A CA 1
ATOM 2142 C C . ALA A 1 288 ? 4.68 -32.188 -8.516 1 97.81 288 ALA A C 1
ATOM 2144 O O . ALA A 1 288 ? 4.785 -32.812 -9.578 1 97.81 288 ALA A O 1
ATOM 2145 N N . VAL A 1 289 ? 4.91 -32.75 -7.355 1 98.38 289 VAL A N 1
ATOM 2146 C CA . VAL A 1 289 ? 5.219 -34.156 -7.156 1 98.38 289 VAL A CA 1
ATOM 2147 C C . VAL A 1 289 ? 4.395 -34.719 -5.996 1 98.38 289 VAL A C 1
ATOM 2149 O O . VAL A 1 289 ? 4.418 -34.188 -4.891 1 98.38 289 VAL A O 1
ATOM 2152 N N . GLN A 1 290 ? 3.623 -35.781 -6.246 1 97.94 290 GLN A N 1
ATOM 2153 C CA . GLN A 1 290 ? 2.938 -36.469 -5.152 1 97.94 290 GLN A CA 1
ATOM 2154 C C . GLN A 1 290 ? 3.885 -37.406 -4.406 1 97.94 290 GLN A C 1
ATOM 2156 O O . GLN A 1 290 ? 4.352 -38.406 -4.965 1 97.94 290 GLN A O 1
ATOM 2161 N N . LEU A 1 291 ? 4.074 -37.031 -3.184 1 97.75 291 LEU A N 1
ATOM 2162 C CA . LEU A 1 291 ? 5.047 -37.781 -2.404 1 97.75 291 LEU A CA 1
ATOM 2163 C C . LEU A 1 291 ? 4.363 -38.875 -1.594 1 97.75 291 LEU A C 1
ATOM 2165 O O . LEU A 1 291 ? 5.016 -39.812 -1.129 1 97.75 291 LEU A O 1
ATOM 2169 N N . GLY A 1 292 ? 3.062 -38.719 -1.275 1 96.44 292 GLY A N 1
ATOM 2170 C CA . GLY A 1 292 ? 2.234 -39.812 -0.794 1 96.44 292 GLY A CA 1
ATOM 2171 C C . GLY A 1 292 ? 2.135 -39.875 0.718 1 96.44 292 GLY A C 1
ATOM 2172 O O . GLY A 1 292 ? 1.222 -40.5 1.265 1 96.44 292 GLY A O 1
ATOM 2173 N N . ASN A 1 293 ? 3.041 -39.281 1.427 1 95.31 293 ASN A N 1
ATOM 2174 C CA . ASN A 1 293 ? 2.943 -39.25 2.883 1 95.31 293 ASN A CA 1
ATOM 2175 C C . ASN A 1 293 ? 3.695 -38.031 3.463 1 95.31 293 ASN A C 1
ATOM 2177 O O . ASN A 1 293 ? 4.504 -37.406 2.773 1 95.31 293 ASN A O 1
ATOM 2181 N N . ARG A 1 294 ? 3.348 -37.781 4.66 1 95.62 294 ARG A N 1
ATOM 2182 C CA . ARG A 1 294 ? 3.844 -36.625 5.398 1 95.62 294 ARG A CA 1
ATOM 2183 C C . ARG A 1 294 ? 5.363 -36.688 5.523 1 95.62 294 ARG A C 1
ATOM 2185 O O . ARG A 1 294 ? 6.035 -35.656 5.332 1 95.62 294 ARG A O 1
ATOM 2192 N N . GLU A 1 295 ? 5.906 -37.844 5.816 1 96.19 295 GLU A N 1
ATOM 2193 C CA . GLU A 1 295 ? 7.336 -38 6.059 1 96.19 295 GLU A CA 1
ATOM 2194 C C . GLU A 1 295 ? 8.148 -37.688 4.812 1 96.19 295 GLU A C 1
ATOM 2196 O O . GLU A 1 295 ? 9.164 -36.969 4.891 1 96.19 295 GLU A O 1
ATOM 2201 N N . ARG A 1 296 ? 7.707 -38.125 3.684 1 97.25 296 ARG A N 1
ATOM 2202 C CA . ARG A 1 296 ? 8.406 -37.875 2.43 1 97.25 296 ARG A CA 1
ATOM 2203 C C . ARG A 1 296 ? 8.352 -36.406 2.062 1 97.25 296 ARG A C 1
ATOM 2205 O O . ARG A 1 296 ? 9.336 -35.844 1.566 1 97.25 296 ARG A O 1
ATOM 2212 N N . LEU A 1 297 ? 7.191 -35.781 2.258 1 97.56 297 LEU A N 1
ATOM 2213 C CA . LEU A 1 297 ? 7.055 -34.375 1.955 1 97.56 297 LEU A CA 1
ATOM 2214 C C . LEU A 1 297 ? 8.016 -33.531 2.801 1 97.56 297 LEU A C 1
ATOM 2216 O O . LEU A 1 297 ? 8.695 -32.656 2.281 1 97.56 297 LEU A O 1
ATOM 2220 N N . ILE A 1 298 ? 8.109 -33.875 4.066 1 96.88 298 ILE A N 1
ATOM 2221 C CA . ILE A 1 298 ? 9 -33.156 4.977 1 96.88 298 ILE A CA 1
ATOM 2222 C C . ILE A 1 298 ? 10.453 -33.375 4.562 1 96.88 298 ILE A C 1
ATOM 2224 O O . ILE A 1 298 ? 11.234 -32.438 4.5 1 96.88 298 ILE A O 1
ATOM 2228 N N . ALA A 1 299 ? 10.773 -34.625 4.254 1 96.88 299 ALA A N 1
ATOM 2229 C CA . ALA A 1 299 ? 12.141 -34.938 3.85 1 96.88 299 ALA A CA 1
ATOM 2230 C C . ALA A 1 299 ? 12.531 -34.219 2.578 1 96.88 299 ALA A C 1
ATOM 2232 O O . ALA A 1 299 ? 13.672 -33.75 2.439 1 96.88 299 ALA A O 1
ATOM 2233 N N . PHE A 1 300 ? 11.641 -34.188 1.65 1 97.94 300 PHE A N 1
ATOM 2234 C CA . PHE A 1 300 ? 11.875 -33.469 0.407 1 97.94 300 PHE A CA 1
ATOM 2235 C C . PHE A 1 300 ? 12.188 -31.984 0.683 1 97.94 300 PHE A C 1
ATOM 2237 O O . PHE A 1 300 ? 13.164 -31.453 0.171 1 97.94 300 PHE A O 1
ATOM 2244 N N . CYS A 1 301 ? 11.367 -31.359 1.457 1 97.62 301 CYS A N 1
ATOM 2245 C CA . CYS A 1 301 ? 11.539 -29.953 1.784 1 97.62 301 CYS A CA 1
ATOM 2246 C C . CYS A 1 301 ? 12.844 -29.719 2.535 1 97.62 301 CYS A C 1
ATOM 2248 O O . CYS A 1 301 ? 13.539 -28.719 2.297 1 97.62 301 CYS A O 1
ATOM 2250 N N . GLU A 1 302 ? 13.141 -30.625 3.422 1 97 302 GLU A N 1
ATOM 2251 C CA . GLU A 1 302 ? 14.398 -30.516 4.152 1 97 302 GLU A CA 1
ATOM 2252 C C . GLU A 1 302 ? 15.594 -30.609 3.209 1 97 302 GLU A C 1
ATOM 2254 O O . GLU A 1 302 ? 16.594 -29.906 3.398 1 97 302 GLU A O 1
ATOM 2259 N N . ALA A 1 303 ? 15.516 -31.453 2.252 1 96.69 303 ALA A N 1
ATOM 2260 C CA . ALA A 1 303 ? 16.594 -31.594 1.273 1 96.69 303 ALA A CA 1
ATOM 2261 C C . ALA A 1 303 ? 16.766 -30.312 0.471 1 96.69 303 ALA A C 1
ATOM 2263 O O . ALA A 1 303 ? 17.906 -29.891 0.198 1 96.69 303 ALA A O 1
ATOM 2264 N N . VAL A 1 304 ? 15.664 -29.75 0.074 1 97 304 VAL A N 1
ATOM 2265 C CA . VAL A 1 304 ? 15.727 -28.484 -0.646 1 97 304 VAL A CA 1
ATOM 2266 C C . VAL A 1 304 ? 16.391 -27.422 0.23 1 97 304 VAL A C 1
ATOM 2268 O O . VAL A 1 304 ? 17.297 -26.719 -0.22 1 97 304 VAL A O 1
ATOM 2271 N N . GLN A 1 305 ? 16 -27.359 1.489 1 96.62 305 GLN A N 1
ATOM 2272 C CA . GLN A 1 305 ? 16.547 -26.375 2.418 1 96.62 305 GLN A CA 1
ATOM 2273 C C . GLN A 1 305 ? 18.031 -26.594 2.629 1 96.62 305 GLN A C 1
ATOM 2275 O O . GLN A 1 305 ? 18.812 -25.625 2.596 1 96.62 305 GLN A O 1
ATOM 2280 N N . ARG A 1 306 ? 18.438 -27.797 2.77 1 95.06 306 ARG A N 1
ATOM 2281 C CA . ARG A 1 306 ? 19.844 -28.109 3.018 1 95.06 306 ARG A CA 1
ATOM 2282 C C . ARG A 1 306 ? 20.703 -27.797 1.798 1 95.06 306 ARG A C 1
ATOM 2284 O O . ARG A 1 306 ? 21.906 -27.547 1.925 1 95.06 306 ARG A O 1
ATOM 2291 N N . SER A 1 307 ? 20.062 -27.766 0.676 1 94.75 307 SER A N 1
ATOM 2292 C CA . SER A 1 307 ? 20.781 -27.531 -0.572 1 94.75 307 SER A CA 1
ATOM 2293 C C . SER A 1 307 ? 20.703 -26.062 -0.986 1 94.75 307 SER A C 1
ATOM 2295 O O . SER A 1 307 ? 21.156 -25.703 -2.07 1 94.75 307 SER A O 1
ATOM 2297 N N . SER A 1 308 ? 20.094 -25.266 -0.186 1 94.56 308 SER A N 1
ATOM 2298 C CA . SER A 1 308 ? 19.938 -23.844 -0.483 1 94.56 308 SER A CA 1
ATOM 2299 C C . SER A 1 308 ? 21.156 -23.047 -0.037 1 94.56 308 SER A C 1
ATOM 2301 O O . SER A 1 308 ? 21.906 -23.469 0.845 1 94.56 308 SER A O 1
ATOM 2303 N N . PRO A 1 309 ? 21.438 -21.953 -0.643 1 91.12 309 PRO A N 1
ATOM 2304 C CA . PRO A 1 309 ? 22.609 -21.156 -0.276 1 91.12 309 PRO A CA 1
ATOM 2305 C C . PRO A 1 309 ? 22.422 -20.406 1.035 1 91.12 309 PRO A C 1
ATOM 2307 O O . PRO A 1 309 ? 23.391 -20.109 1.731 1 91.12 309 PRO A O 1
ATOM 2310 N N . VAL A 1 310 ? 21.219 -20 1.322 1 92.69 310 VAL A N 1
ATOM 2311 C CA . VAL A 1 310 ? 20.922 -19.219 2.516 1 92.69 310 VAL A CA 1
ATOM 2312 C C . VAL A 1 310 ? 20.156 -20.078 3.52 1 92.69 310 VAL A C 1
ATOM 2314 O O . VAL A 1 310 ? 19.25 -20.828 3.145 1 92.69 310 VAL A O 1
ATOM 2317 N N . SER A 1 311 ? 20.562 -19.969 4.785 1 91.75 311 SER A N 1
ATOM 2318 C CA . SER A 1 311 ? 19.891 -20.625 5.898 1 91.75 311 SER A CA 1
ATOM 2319 C C . SER A 1 311 ? 19.797 -22.141 5.672 1 91.75 311 SER A C 1
ATOM 2321 O O . SER A 1 311 ? 18.812 -22.781 6.062 1 91.75 311 SER A O 1
ATOM 2323 N N . SER A 1 312 ? 20.781 -22.719 5.012 1 93.5 312 SER A N 1
ATOM 2324 C CA . SER A 1 312 ? 20.812 -24.156 4.742 1 93.5 312 SER A CA 1
ATOM 2325 C C . SER A 1 312 ? 20.844 -24.953 6.039 1 93.5 312 SER A C 1
ATOM 2327 O O . SER A 1 312 ? 20.516 -26.141 6.043 1 93.5 312 SER A O 1
ATOM 2329 N N . TYR A 1 313 ? 21.156 -24.328 7.105 1 93.81 313 TYR A N 1
ATOM 2330 C CA . TYR A 1 313 ? 21.297 -25 8.398 1 93.81 313 TYR A CA 1
ATOM 2331 C C . TYR A 1 313 ? 19.953 -25.125 9.102 1 93.81 313 TYR A C 1
ATOM 2333 O O . TYR A 1 313 ? 19.828 -25.844 10.094 1 93.81 313 TYR A O 1
ATOM 2341 N N . THR A 1 314 ? 19 -24.406 8.617 1 93.19 314 THR A N 1
ATOM 2342 C CA . THR A 1 314 ? 17.688 -24.438 9.266 1 93.19 314 THR A CA 1
ATOM 2343 C C . THR A 1 314 ? 16.891 -25.656 8.82 1 93.19 314 THR A C 1
ATOM 2345 O O . THR A 1 314 ? 17.016 -26.109 7.68 1 93.19 314 THR A O 1
ATOM 2348 N N . ARG A 1 315 ? 16.172 -26.266 9.781 1 92.88 315 ARG A N 1
ATOM 2349 C CA . ARG A 1 315 ? 15.227 -27.328 9.461 1 92.88 315 ARG A CA 1
ATOM 2350 C C . ARG A 1 315 ? 13.82 -26.781 9.273 1 92.88 315 ARG A C 1
ATOM 2352 O O . ARG A 1 315 ? 13.234 -26.234 10.203 1 92.88 315 ARG A O 1
ATOM 2359 N N . PRO A 1 316 ? 13.266 -26.891 7.977 1 94.12 316 PRO A N 1
ATOM 2360 C CA . PRO A 1 316 ? 11.891 -26.422 7.793 1 94.12 316 PRO A CA 1
ATOM 2361 C C . PRO A 1 316 ? 10.883 -27.172 8.656 1 94.12 316 PRO A C 1
ATOM 2363 O O . PRO A 1 316 ? 11.016 -28.375 8.867 1 94.12 316 PRO A O 1
ATOM 2366 N N . VAL A 1 317 ? 9.953 -26.422 9.188 1 92.06 317 VAL A N 1
ATOM 2367 C CA . VAL A 1 317 ? 8.906 -27.016 10.016 1 92.06 317 VAL A CA 1
ATOM 2368 C C . VAL A 1 317 ? 7.535 -26.672 9.461 1 92.06 317 VAL A C 1
ATOM 2370 O O . VAL A 1 317 ? 7.332 -25.562 8.945 1 92.06 317 VAL A O 1
ATOM 2373 N N . ALA A 1 318 ? 6.684 -27.672 9.555 1 90 318 ALA A N 1
ATOM 2374 C CA . ALA A 1 318 ? 5.309 -27.406 9.148 1 90 318 ALA A CA 1
ATOM 2375 C C . ALA A 1 318 ? 4.621 -26.469 10.117 1 90 318 ALA A C 1
ATOM 2377 O O . ALA A 1 318 ? 4.844 -26.531 11.328 1 90 318 ALA A O 1
ATOM 2378 N N . GLY A 1 319 ? 3.914 -25.516 9.633 1 84.31 319 GLY A N 1
ATOM 2379 C CA . GLY A 1 319 ? 3.201 -24.609 10.516 1 84.31 319 GLY A CA 1
ATOM 2380 C C . GLY A 1 319 ? 2.064 -23.875 9.828 1 84.31 319 GLY A C 1
ATOM 2381 O O . GLY A 1 319 ? 1.826 -24.062 8.633 1 84.31 319 GLY A O 1
ATOM 2382 N N . THR A 1 320 ? 1.298 -23.234 10.727 1 77.81 320 THR A N 1
ATOM 2383 C CA . THR A 1 320 ? 0.221 -22.391 10.219 1 77.81 320 THR A CA 1
ATOM 2384 C C . THR A 1 320 ? 0.772 -21.078 9.688 1 77.81 320 THR A C 1
ATOM 2386 O O . THR A 1 320 ? 1.613 -20.438 10.328 1 77.81 320 THR A O 1
ATOM 2389 N N . THR A 1 321 ? 0.51 -20.766 8.484 1 72.19 321 THR A N 1
ATOM 2390 C CA . THR A 1 321 ? 0.909 -19.531 7.836 1 72.19 321 THR A CA 1
ATOM 2391 C C . THR A 1 321 ? -0.308 -18.656 7.555 1 72.19 321 THR A C 1
ATOM 2393 O O . THR A 1 321 ? -1.338 -19.141 7.086 1 72.19 321 THR A O 1
ATOM 2396 N N . PRO A 1 322 ? -0.129 -17.422 7.949 1 66.19 322 PRO A N 1
ATOM 2397 C CA . PRO A 1 322 ? -1.262 -16.531 7.668 1 66.19 322 PRO A CA 1
ATOM 2398 C C . PRO A 1 322 ? -1.748 -16.625 6.227 1 66.19 322 PRO A C 1
ATOM 2400 O O . PRO A 1 322 ? -0.938 -16.609 5.293 1 66.19 322 PRO A O 1
ATOM 2403 N N . GLY A 1 323 ? -3.059 -16.891 6.094 1 65.31 323 GLY A N 1
ATOM 2404 C CA . GLY A 1 323 ? -3.676 -16.938 4.777 1 65.31 323 GLY A CA 1
ATOM 2405 C C . GLY A 1 323 ? -3.852 -18.344 4.246 1 65.31 323 GLY A C 1
ATOM 2406 O O . GLY A 1 323 ? -4.551 -18.562 3.256 1 65.31 323 GLY A O 1
ATOM 2407 N N . TYR A 1 324 ? -3.244 -19.25 5.039 1 70.25 324 TYR A N 1
ATOM 2408 C CA . TYR A 1 324 ? -3.326 -20.609 4.531 1 70.25 324 TYR A CA 1
ATOM 2409 C C . TYR A 1 324 ? -4.242 -21.453 5.402 1 70.25 324 TYR A C 1
ATOM 2411 O O . TYR A 1 324 ? -4.234 -21.328 6.629 1 70.25 324 TYR A O 1
ATOM 2419 N N . ALA A 1 325 ? -5.086 -22.375 4.812 1 67 325 ALA A N 1
ATOM 2420 C CA . ALA A 1 325 ? -6.121 -23.156 5.477 1 67 325 ALA A CA 1
ATOM 2421 C C . ALA A 1 325 ? -5.52 -24.375 6.172 1 67 325 ALA A C 1
ATOM 2423 O O . ALA A 1 325 ? -6.113 -24.922 7.105 1 67 325 ALA A O 1
ATOM 2424 N N . SER A 1 326 ? -4.398 -24.844 5.625 1 78.19 326 SER A N 1
ATOM 2425 C CA . SER A 1 326 ? -3.758 -26.031 6.172 1 78.19 326 SER A CA 1
ATOM 2426 C C . SER A 1 326 ? -2.311 -25.75 6.559 1 78.19 326 SER A C 1
ATOM 2428 O O . SER A 1 326 ? -1.751 -24.719 6.191 1 78.19 326 SER A O 1
ATOM 2430 N N . GLU A 1 327 ? -1.843 -26.781 7.332 1 89.56 327 GLU A N 1
ATOM 2431 C CA . GLU A 1 327 ? -0.409 -26.719 7.598 1 89.56 327 GLU A CA 1
ATOM 2432 C C . GLU A 1 327 ? 0.397 -26.828 6.305 1 89.56 327 GLU A C 1
ATOM 2434 O O . GLU A 1 327 ? 0.092 -27.656 5.445 1 89.56 327 GLU A O 1
ATOM 2439 N N . VAL A 1 328 ? 1.282 -25.906 6.195 1 91.88 328 VAL A N 1
ATOM 2440 C CA . VAL A 1 328 ? 2.143 -25.906 5.016 1 91.88 328 VAL A CA 1
ATOM 2441 C C . VAL A 1 328 ? 3.607 -25.922 5.445 1 91.88 328 VAL A C 1
ATOM 2443 O O . VAL A 1 328 ? 3.961 -25.359 6.488 1 91.88 328 VAL A O 1
ATOM 2446 N N . ILE A 1 329 ? 4.359 -26.688 4.77 1 95.12 329 ILE A N 1
ATOM 2447 C CA . ILE A 1 329 ? 5.805 -26.641 4.973 1 95.12 329 ILE A CA 1
ATOM 2448 C C . ILE A 1 329 ? 6.469 -25.906 3.82 1 95.12 329 ILE A C 1
ATOM 2450 O O . ILE A 1 329 ? 6.109 -26.094 2.656 1 95.12 329 ILE A O 1
ATOM 2454 N N . PHE A 1 330 ? 7.363 -24.984 4.203 1 93.81 330 PHE A N 1
ATOM 2455 C CA . PHE A 1 330 ? 8.086 -24.172 3.227 1 93.81 330 PHE A CA 1
ATOM 2456 C C . PHE A 1 330 ? 9.586 -24.453 3.307 1 93.81 330 PHE A C 1
ATOM 2458 O O . PHE A 1 330 ? 10.148 -24.5 4.398 1 93.81 330 PHE A O 1
ATOM 2465 N N . ALA A 1 331 ? 10.195 -24.672 2.232 1 95.44 331 ALA A N 1
ATOM 2466 C CA . ALA A 1 331 ? 11.648 -24.625 2.092 1 95.44 331 ALA A CA 1
ATOM 2467 C C . ALA A 1 331 ? 12.078 -23.516 1.14 1 95.44 331 ALA A C 1
ATOM 2469 O O . ALA A 1 331 ? 11.75 -23.547 -0.048 1 95.44 331 ALA A O 1
ATOM 2470 N N . ASP A 1 332 ? 12.688 -22.5 1.656 1 91.25 332 ASP A N 1
ATOM 2471 C CA . ASP A 1 332 ? 13.062 -21.328 0.872 1 91.25 332 ASP A CA 1
ATOM 2472 C C . ASP A 1 332 ? 14.328 -20.672 1.428 1 91.25 332 ASP A C 1
ATOM 2474 O O . ASP A 1 332 ? 14.297 -19.531 1.872 1 91.25 332 ASP A O 1
ATOM 2478 N N . GLY A 1 333 ? 15.492 -21.328 1.291 1 91.38 333 GLY A N 1
ATOM 2479 C CA . GLY A 1 333 ? 16.781 -20.719 1.601 1 91.38 333 GLY A CA 1
ATOM 2480 C C . GLY A 1 333 ? 17.234 -19.734 0.55 1 91.38 333 GLY A C 1
ATOM 2481 O O . GLY A 1 333 ? 18.219 -19.969 -0.151 1 91.38 333 GLY A O 1
ATOM 2482 N N . THR A 1 334 ? 16.562 -18.531 0.455 1 94.75 334 THR A N 1
ATOM 2483 C CA . THR A 1 334 ? 16.672 -17.594 -0.657 1 94.75 334 THR A CA 1
ATOM 2484 C C . THR A 1 334 ? 17.266 -16.281 -0.193 1 94.75 334 THR A C 1
ATOM 2486 O O . THR A 1 334 ? 17.234 -15.953 0.995 1 94.75 334 THR A O 1
ATOM 2489 N N . PHE A 1 335 ? 17.922 -15.562 -1.091 1 93.94 335 PHE A N 1
ATOM 2490 C CA . PHE A 1 335 ? 18.469 -14.242 -0.804 1 93.94 335 PHE A CA 1
ATOM 2491 C C . PHE A 1 335 ? 17.359 -13.234 -0.537 1 93.94 335 PHE A C 1
ATOM 2493 O O . PHE A 1 335 ? 17.5 -12.367 0.328 1 93.94 335 PHE A O 1
ATOM 2500 N N . ILE A 1 336 ? 16.344 -13.234 -1.325 1 95.69 336 ILE A N 1
ATOM 2501 C CA . ILE A 1 336 ? 15.102 -12.508 -1.055 1 95.69 336 ILE A CA 1
ATOM 2502 C C . ILE A 1 336 ? 14.133 -13.414 -0.297 1 95.69 336 ILE A C 1
ATOM 2504 O O . ILE A 1 336 ? 13.711 -14.445 -0.812 1 95.69 336 ILE A O 1
ATOM 2508 N N . ASP A 1 337 ? 13.734 -13.008 0.827 1 93.56 337 ASP A N 1
ATOM 2509 C CA . ASP A 1 337 ? 12.938 -13.852 1.717 1 93.56 337 ASP A CA 1
ATOM 2510 C C . ASP A 1 337 ? 11.648 -14.305 1.037 1 93.56 337 ASP A C 1
ATOM 2512 O O . ASP A 1 337 ? 10.836 -13.484 0.626 1 93.56 337 ASP A O 1
ATOM 2516 N N . GLY A 1 338 ? 11.492 -15.617 0.863 1 92.06 338 GLY A N 1
ATOM 2517 C CA . GLY A 1 338 ? 10.273 -16.188 0.324 1 92.06 338 GLY A CA 1
ATOM 2518 C C . GLY A 1 338 ? 10.219 -16.156 -1.192 1 92.06 338 GLY A C 1
ATOM 2519 O O . GLY A 1 338 ? 9.188 -16.5 -1.788 1 92.06 338 GLY A O 1
ATOM 2520 N N . SER A 1 339 ? 11.289 -15.789 -1.827 1 95.5 339 SER A N 1
ATOM 2521 C CA . SER A 1 339 ? 11.305 -15.727 -3.285 1 95.5 339 SER A CA 1
ATOM 2522 C C . SER A 1 339 ? 11.094 -17.109 -3.902 1 95.5 339 SER A C 1
ATOM 2524 O O . SER A 1 339 ? 11.875 -18.031 -3.656 1 95.5 339 SER A O 1
ATOM 2526 N N . THR A 1 340 ? 10.102 -17.156 -4.727 1 95.69 340 THR A N 1
ATOM 2527 C CA . THR A 1 340 ? 9.812 -18.453 -5.355 1 95.69 340 THR A CA 1
ATOM 2528 C C . THR A 1 340 ? 10.414 -18.516 -6.758 1 95.69 340 THR A C 1
ATOM 2530 O O . THR A 1 340 ? 10.258 -19.516 -7.461 1 95.69 340 THR A O 1
ATOM 2533 N N . SER A 1 341 ? 11.039 -17.406 -7.156 1 96.12 341 SER A N 1
ATOM 2534 C CA . SER A 1 341 ? 11.852 -17.453 -8.367 1 96.12 341 SER A CA 1
ATOM 2535 C C . SER A 1 341 ? 13.227 -18.047 -8.094 1 96.12 341 SER A C 1
ATOM 2537 O O . SER A 1 341 ? 13.922 -18.469 -9.016 1 96.12 341 SER A O 1
ATOM 2539 N N . GLU A 1 342 ? 13.633 -17.953 -6.832 1 96.56 342 GLU A N 1
ATOM 2540 C CA . GLU A 1 342 ? 14.812 -18.672 -6.387 1 96.56 342 GLU A CA 1
ATOM 2541 C C . GLU A 1 342 ? 14.477 -20.125 -6.031 1 96.56 342 GLU A C 1
ATOM 2543 O O . GLU A 1 342 ? 13.305 -20.516 -6.07 1 96.56 342 GLU A O 1
ATOM 2548 N N . LEU A 1 343 ? 15.477 -20.906 -5.734 1 95.75 343 LEU A N 1
ATOM 2549 C CA . LEU A 1 343 ? 15.273 -22.312 -5.379 1 95.75 343 LEU A CA 1
ATOM 2550 C C . LEU A 1 343 ? 14.359 -22.438 -4.164 1 95.75 343 LEU A C 1
ATOM 2552 O O . LEU A 1 343 ? 14.695 -21.969 -3.078 1 95.75 343 LEU A O 1
ATOM 2556 N N . SER A 1 344 ? 13.125 -23.078 -4.418 1 97.12 344 SER A N 1
ATOM 2557 C CA . SER A 1 344 ? 12.172 -23.203 -3.318 1 97.12 344 SER A CA 1
ATOM 2558 C C . SER A 1 344 ? 11.164 -24.328 -3.58 1 97.12 344 SER A C 1
ATOM 2560 O O . SER A 1 344 ? 11.008 -24.766 -4.719 1 97.12 344 SER A O 1
ATOM 2562 N N . CYS A 1 345 ? 10.539 -24.766 -2.553 1 97.5 345 CYS A N 1
ATOM 2563 C CA . CYS A 1 345 ? 9.398 -25.672 -2.643 1 97.5 345 CYS A CA 1
ATOM 2564 C C . CYS A 1 345 ? 8.531 -25.578 -1.396 1 97.5 345 CYS A C 1
ATOM 2566 O O . CYS A 1 345 ? 8.969 -25.078 -0.363 1 97.5 345 CYS A O 1
ATOM 2568 N N . ASP A 1 346 ? 7.336 -25.906 -1.535 1 95.88 346 ASP A N 1
ATOM 2569 C CA . ASP A 1 346 ? 6.398 -25.953 -0.416 1 95.88 346 ASP A CA 1
ATOM 2570 C C . ASP A 1 346 ? 5.258 -26.922 -0.682 1 95.88 346 ASP A C 1
ATOM 2572 O O . ASP A 1 346 ? 5.133 -27.453 -1.789 1 95.88 346 ASP A O 1
ATOM 2576 N N . GLY A 1 347 ? 4.57 -27.234 0.375 1 94.88 347 GLY A N 1
ATOM 2577 C CA . GLY A 1 347 ? 3.455 -28.156 0.209 1 94.88 347 GLY A CA 1
ATOM 2578 C C . GLY A 1 347 ? 2.568 -28.25 1.436 1 94.88 347 GLY A C 1
ATOM 2579 O O . GLY A 1 347 ? 3.057 -28.219 2.566 1 94.88 347 GLY A O 1
ATOM 2580 N N . PRO A 1 348 ? 1.294 -28.281 1.179 1 92.94 348 PRO A N 1
ATOM 2581 C CA . PRO A 1 348 ? 0.379 -28.547 2.291 1 92.94 348 PRO A CA 1
ATOM 2582 C C . PRO A 1 348 ? 0.504 -29.969 2.828 1 92.94 348 PRO A C 1
ATOM 2584 O O . PRO A 1 348 ? 0.662 -30.922 2.051 1 92.94 348 PRO A O 1
ATOM 2587 N N . LEU A 1 349 ? 0.469 -30.125 4.156 1 93.69 349 LEU A N 1
ATOM 2588 C CA . LEU A 1 349 ? 0.575 -31.438 4.781 1 93.69 349 LEU A CA 1
ATOM 2589 C C . LEU A 1 349 ? -0.78 -32.125 4.812 1 93.69 349 LEU A C 1
ATOM 2591 O O . LEU A 1 349 ? -1.3 -32.438 5.887 1 93.69 349 LEU A O 1
ATOM 2595 N N . ARG A 1 350 ? -1.287 -32.375 3.779 1 92 350 ARG A N 1
ATOM 2596 C CA . ARG A 1 350 ? -2.523 -33.094 3.562 1 92 350 ARG A CA 1
ATOM 2597 C C . ARG A 1 350 ? -2.43 -33.969 2.314 1 92 350 ARG A C 1
ATOM 2599 O O . ARG A 1 350 ? -1.571 -33.75 1.458 1 92 350 ARG A O 1
ATOM 2606 N N . ASP A 1 351 ? -3.311 -35 2.338 1 92.56 351 ASP A N 1
ATOM 2607 C CA . ASP A 1 351 ? -3.324 -35.906 1.19 1 92.56 351 ASP A CA 1
ATOM 2608 C C . ASP A 1 351 ? -3.523 -35.125 -0.113 1 92.56 351 ASP A C 1
ATOM 2610 O O . ASP A 1 351 ? -4.348 -34.219 -0.18 1 92.56 351 ASP A O 1
ATOM 2614 N N . PRO A 1 352 ? -2.668 -35.406 -1.213 1 94.81 352 PRO A N 1
ATOM 2615 C CA . PRO A 1 352 ? -1.752 -36.531 -1.42 1 94.81 352 PRO A CA 1
ATOM 2616 C C . PRO A 1 352 ? -0.309 -36.188 -1.054 1 94.81 352 PRO A C 1
ATOM 2618 O O . PRO A 1 352 ? 0.625 -36.812 -1.571 1 94.81 352 PRO A O 1
ATOM 2621 N N . PHE A 1 353 ? -0.185 -35.219 -0.27 1 96.06 353 PHE A N 1
ATOM 2622 C CA . PHE A 1 353 ? 1.114 -34.75 0.211 1 96.06 353 PHE A CA 1
ATOM 2623 C C . PHE A 1 353 ? 2.023 -34.375 -0.956 1 96.06 353 PHE A C 1
ATOM 2625 O O . PHE A 1 353 ? 3.152 -34.875 -1.046 1 96.06 353 PHE A O 1
ATOM 2632 N N . ALA A 1 354 ? 1.48 -33.5 -1.739 1 97 354 ALA A N 1
ATOM 2633 C CA . ALA A 1 354 ? 2.209 -33 -2.906 1 97 354 ALA A CA 1
ATOM 2634 C C . ALA A 1 354 ? 3.162 -31.891 -2.525 1 97 354 ALA A C 1
ATOM 2636 O O . ALA A 1 354 ? 2.834 -31.047 -1.685 1 97 354 ALA A O 1
ATOM 2637 N N . VAL A 1 355 ? 4.309 -31.984 -3.109 1 97.94 355 VAL A N 1
ATOM 2638 C CA . VAL A 1 355 ? 5.227 -30.859 -3.014 1 97.94 355 VAL A CA 1
ATOM 2639 C C . VAL A 1 355 ? 5.191 -30.047 -4.312 1 97.94 355 VAL A C 1
ATOM 2641 O O . VAL A 1 355 ? 5.066 -30.625 -5.398 1 97.94 355 VAL A O 1
ATOM 2644 N N . PHE A 1 356 ? 5.242 -28.766 -4.211 1 97.62 356 PHE A N 1
ATOM 2645 C CA . PHE A 1 356 ? 5.277 -27.844 -5.336 1 97.62 356 PHE A CA 1
ATOM 2646 C C . PHE A 1 356 ? 6.629 -27.141 -5.422 1 97.62 356 PHE A C 1
ATOM 2648 O O . PHE A 1 356 ? 6.992 -26.375 -4.531 1 97.62 356 PHE A O 1
ATOM 2655 N N . CYS A 1 357 ? 7.332 -27.469 -6.453 1 98.06 357 CYS A N 1
ATOM 2656 C CA . CYS A 1 357 ? 8.688 -26.984 -6.652 1 98.06 357 CYS A CA 1
ATOM 2657 C C . CYS A 1 357 ? 8.703 -25.828 -7.645 1 98.06 357 CYS A C 1
ATOM 2659 O O . CYS A 1 357 ? 7.996 -25.859 -8.648 1 98.06 357 CYS A O 1
ATOM 2661 N N . GLN A 1 358 ? 9.445 -24.797 -7.32 1 96.25 358 GLN A N 1
ATOM 2662 C CA . GLN A 1 358 ? 9.523 -23.672 -8.234 1 96.25 358 GLN A CA 1
ATOM 2663 C C . GLN A 1 358 ? 10.883 -22.984 -8.141 1 96.25 358 GLN A C 1
ATOM 2665 O O . GLN A 1 358 ? 11.586 -23.125 -7.137 1 96.25 358 GLN A O 1
ATOM 2670 N N . GLY A 1 359 ? 11.156 -22.328 -9.242 1 96.38 359 GLY A N 1
ATOM 2671 C CA . GLY A 1 359 ? 12.328 -21.484 -9.266 1 96.38 359 GLY A CA 1
ATOM 2672 C C . GLY A 1 359 ? 13.609 -22.234 -9.555 1 96.38 359 GLY A C 1
ATOM 2673 O O . GLY A 1 359 ? 13.602 -23.234 -10.281 1 96.38 359 GLY A O 1
ATOM 2674 N N . GLY A 1 360 ? 14.688 -21.672 -9.055 1 94.88 360 GLY A N 1
ATOM 2675 C CA . GLY A 1 360 ? 16.047 -22.062 -9.391 1 94.88 360 GLY A CA 1
ATOM 2676 C C . GLY A 1 360 ? 16.719 -21.109 -10.352 1 94.88 360 GLY A C 1
ATOM 2677 O O . GLY A 1 360 ? 16.312 -21 -11.516 1 94.88 360 GLY A O 1
ATOM 2678 N N . THR A 1 361 ? 17.797 -20.406 -9.867 1 92.94 361 THR A N 1
ATOM 2679 C CA . THR A 1 361 ? 18.469 -19.406 -10.688 1 92.94 361 THR A CA 1
ATOM 2680 C C . THR A 1 361 ? 19.281 -20.078 -11.789 1 92.94 361 THR A C 1
ATOM 2682 O O . THR A 1 361 ? 19.641 -19.438 -12.781 1 92.94 361 THR A O 1
ATOM 2685 N N . HIS A 1 362 ? 19.562 -21.297 -11.578 1 93.06 362 HIS A N 1
ATOM 2686 C CA . HIS A 1 362 ? 20.141 -22.188 -12.578 1 93.06 362 HIS A CA 1
ATOM 2687 C C . HIS A 1 362 ? 19.625 -23.609 -12.414 1 93.06 362 HIS A C 1
ATOM 2689 O O . HIS A 1 362 ? 19.469 -24.078 -11.289 1 93.06 362 HIS A O 1
ATOM 2695 N N . TRP A 1 363 ? 19.422 -24.312 -13.508 1 94.44 363 TRP A N 1
ATOM 2696 C CA . TRP A 1 363 ? 18.766 -25.625 -13.477 1 94.44 363 TRP A CA 1
ATOM 2697 C C . TRP A 1 363 ? 19.578 -26.625 -12.68 1 94.44 363 TRP A C 1
ATOM 2699 O O . TRP A 1 363 ? 19.031 -27.547 -12.086 1 94.44 363 TRP A O 1
ATOM 2709 N N . THR A 1 364 ? 20.875 -26.469 -12.539 1 94.81 364 THR A N 1
ATOM 2710 C CA . THR A 1 364 ? 21.734 -27.422 -11.859 1 94.81 364 THR A CA 1
ATOM 2711 C C . THR A 1 364 ? 21.453 -27.438 -10.359 1 94.81 364 THR A C 1
ATOM 2713 O O . THR A 1 364 ? 21.812 -28.391 -9.672 1 94.81 364 THR A O 1
ATOM 2716 N N . GLN A 1 365 ? 20.891 -26.344 -9.875 1 95.5 365 GLN A N 1
ATOM 2717 C CA . GLN A 1 365 ? 20.484 -26.344 -8.469 1 95.5 365 GLN A CA 1
ATOM 2718 C C . GLN A 1 365 ? 19.516 -27.484 -8.188 1 95.5 365 GLN A C 1
ATOM 2720 O O . GLN A 1 365 ? 19.656 -28.188 -7.176 1 95.5 365 GLN A O 1
ATOM 2725 N N . TRP A 1 366 ? 18.594 -27.734 -9.078 1 97.25 366 TRP A N 1
ATOM 2726 C CA . TRP A 1 366 ? 17.656 -28.844 -8.898 1 97.25 366 TRP A CA 1
ATOM 2727 C C . TRP A 1 366 ? 18.359 -30.188 -9.094 1 97.25 366 TRP A C 1
ATOM 2729 O O . TRP A 1 366 ? 17.984 -31.188 -8.492 1 97.25 366 TRP A O 1
ATOM 2739 N N . GLY A 1 367 ? 19.422 -30.188 -9.93 1 96.75 367 GLY A N 1
ATOM 2740 C CA . GLY A 1 367 ? 20.25 -31.375 -10.016 1 96.75 367 GLY A CA 1
ATOM 2741 C C . GLY A 1 367 ? 20.844 -31.797 -8.688 1 96.75 367 GLY A C 1
ATOM 2742 O O . GLY A 1 367 ? 20.797 -32.969 -8.312 1 96.75 367 GLY A O 1
ATOM 2743 N N . LEU A 1 368 ? 21.359 -30.797 -8 1 95 368 LEU A N 1
ATOM 2744 C CA . LEU A 1 368 ? 21.938 -31.047 -6.688 1 95 368 LEU A CA 1
ATOM 2745 C C . LEU A 1 368 ? 20.859 -31.469 -5.688 1 95 368 LEU A C 1
ATOM 2747 O O . LEU A 1 368 ? 21.062 -32.406 -4.926 1 95 368 LEU A O 1
ATOM 2751 N N . VAL A 1 369 ? 19.766 -30.812 -5.664 1 96.94 369 VAL A N 1
ATOM 2752 C CA . VAL A 1 369 ? 18.656 -31.062 -4.738 1 96.94 369 VAL A CA 1
ATOM 2753 C C . VAL A 1 369 ? 18.141 -32.469 -4.93 1 96.94 369 VAL A C 1
ATOM 2755 O O . VAL A 1 369 ? 17.922 -33.219 -3.955 1 96.94 369 VAL A O 1
ATOM 2758 N N . LEU A 1 370 ? 17.906 -32.875 -6.184 1 97.62 370 LEU A N 1
ATOM 2759 C CA . LEU A 1 370 ? 17.312 -34.188 -6.48 1 97.62 370 LEU A CA 1
ATOM 2760 C C . LEU A 1 370 ? 18.234 -35.312 -6.023 1 97.62 370 LEU A C 1
ATOM 2762 O O . LEU A 1 370 ? 17.766 -36.344 -5.598 1 97.62 370 LEU A O 1
ATOM 2766 N N . GLY A 1 371 ? 19.547 -35.062 -6.121 1 96.31 371 GLY A N 1
ATOM 2767 C CA . GLY A 1 371 ? 20.453 -36.031 -5.543 1 96.31 371 GLY A CA 1
ATOM 2768 C C . GLY A 1 371 ? 20.234 -36.25 -4.059 1 96.31 371 GLY A C 1
ATOM 2769 O O . GLY A 1 371 ? 20.219 -37.375 -3.59 1 96.31 371 GLY A O 1
ATOM 2770 N N . GLU A 1 372 ? 20.062 -35.156 -3.342 1 95.69 372 GLU A N 1
ATOM 2771 C CA . GLU A 1 372 ? 19.828 -35.188 -1.901 1 95.69 372 GLU A CA 1
ATOM 2772 C C . GLU A 1 372 ? 18.453 -35.781 -1.584 1 95.69 372 GLU A C 1
ATOM 2774 O O . GLU A 1 372 ? 18.297 -36.5 -0.599 1 95.69 372 GLU A O 1
ATOM 2779 N N . VAL A 1 373 ? 17.484 -35.438 -2.375 1 96.31 373 VAL A N 1
ATOM 2780 C CA . VAL A 1 373 ? 16.109 -35.906 -2.189 1 96.31 373 VAL A CA 1
ATOM 2781 C C . VAL A 1 373 ? 16.062 -37.406 -2.328 1 96.31 373 VAL A C 1
ATOM 2783 O O . VAL A 1 373 ? 15.477 -38.094 -1.487 1 96.31 373 VAL A O 1
ATOM 2786 N N . LEU A 1 374 ? 16.656 -37.938 -3.322 1 95.75 374 LEU A N 1
ATOM 2787 C CA . LEU A 1 374 ? 16.594 -39.375 -3.613 1 95.75 374 LEU A CA 1
ATOM 2788 C C . LEU A 1 374 ? 17.312 -40.188 -2.543 1 95.75 374 LEU A C 1
ATOM 2790 O O . LEU A 1 374 ? 16.953 -41.344 -2.283 1 95.75 374 LEU A O 1
ATOM 2794 N N . LYS A 1 375 ? 18.203 -39.531 -1.88 1 94.5 375 LYS A N 1
ATOM 2795 C CA . LYS A 1 375 ? 18.875 -40.156 -0.755 1 94.5 375 LYS A CA 1
ATOM 2796 C C . LYS A 1 375 ? 17.969 -40.188 0.477 1 94.5 375 LYS A C 1
ATOM 2798 O O . LYS A 1 375 ? 18.094 -41.094 1.328 1 94.5 375 LYS A O 1
ATOM 2803 N N . SER A 1 376 ? 17.125 -39.25 0.537 1 91.62 376 SER A N 1
ATOM 2804 C CA . SER A 1 376 ? 16.391 -39.031 1.771 1 91.62 376 SER A CA 1
ATOM 2805 C C . SER A 1 376 ? 15.023 -39.688 1.731 1 91.62 376 SER A C 1
ATOM 2807 O O . SER A 1 376 ? 14.406 -39.938 2.773 1 91.62 376 SER A O 1
ATOM 2809 N N . ILE A 1 377 ? 14.57 -40 0.559 1 90.12 377 ILE A N 1
ATOM 2810 C CA . ILE A 1 377 ? 13.211 -40.531 0.51 1 90.12 377 ILE A CA 1
ATOM 2811 C C . ILE A 1 377 ? 13.227 -41.969 -0.014 1 90.12 377 ILE A C 1
ATOM 2813 O O . ILE A 1 377 ? 14.047 -42.312 -0.868 1 90.12 377 ILE A O 1
ATOM 2817 N N . MET B 1 1 ? 10.797 7.926 25.156 1 91.81 1 MET B N 1
ATOM 2818 C CA . MET B 1 1 ? 11.906 7.133 25.688 1 91.81 1 MET B CA 1
ATOM 2819 C C . MET B 1 1 ? 11.391 5.871 26.359 1 91.81 1 MET B C 1
ATOM 2821 O O . MET B 1 1 ? 11.914 4.777 26.141 1 91.81 1 MET B O 1
ATOM 2825 N N . LYS B 1 2 ? 10.391 5.961 27.219 1 92.94 2 LYS B N 1
ATOM 2826 C CA . LYS B 1 2 ? 9.844 4.809 27.922 1 92.94 2 LYS B CA 1
ATOM 2827 C C . LYS B 1 2 ? 9.312 3.764 26.953 1 92.94 2 LYS B C 1
ATOM 2829 O O . LYS B 1 2 ? 9.492 2.562 27.156 1 92.94 2 LYS B O 1
ATOM 2834 N N . ALA B 1 3 ? 8.617 4.227 25.938 1 95.94 3 ALA B N 1
ATOM 2835 C CA . ALA B 1 3 ? 8.086 3.305 24.938 1 95.94 3 ALA B CA 1
ATOM 2836 C C . ALA B 1 3 ? 9.211 2.498 24.297 1 95.94 3 ALA B C 1
ATOM 2838 O O . ALA B 1 3 ? 9.062 1.295 24.062 1 95.94 3 ALA B O 1
ATOM 2839 N N . PHE B 1 4 ? 10.375 3.102 24 1 93.94 4 PHE B N 1
ATOM 2840 C CA . PHE B 1 4 ? 11.523 2.424 23.406 1 93.94 4 PHE B CA 1
ATOM 2841 C C . PHE B 1 4 ? 12.102 1.389 24.375 1 93.94 4 PHE B C 1
ATOM 2843 O O . PHE B 1 4 ? 12.453 0.282 23.953 1 93.94 4 PHE B O 1
ATOM 2850 N N . GLN B 1 5 ? 12.148 1.816 25.625 1 93.94 5 GLN B N 1
ATOM 2851 C CA . GLN B 1 5 ? 12.656 0.925 26.656 1 93.94 5 GLN B CA 1
ATOM 2852 C C . GLN B 1 5 ? 11.742 -0.282 26.844 1 93.94 5 GLN B C 1
ATOM 2854 O O . GLN B 1 5 ? 12.219 -1.417 26.938 1 93.94 5 GLN B O 1
ATOM 2859 N N . ASN B 1 6 ? 10.445 -0.041 26.859 1 95.56 6 ASN B N 1
ATOM 2860 C CA . ASN B 1 6 ? 9.469 -1.105 27.047 1 95.56 6 ASN B CA 1
ATOM 2861 C C . ASN B 1 6 ? 9.477 -2.096 25.891 1 95.56 6 ASN B C 1
ATOM 2863 O O . ASN B 1 6 ? 9.281 -3.295 26.094 1 95.56 6 ASN B O 1
ATOM 2867 N N . ALA B 1 7 ? 9.734 -1.602 24.719 1 95.38 7 ALA B N 1
ATOM 2868 C CA . ALA B 1 7 ? 9.781 -2.459 23.531 1 95.38 7 ALA B CA 1
ATOM 2869 C C . ALA B 1 7 ? 11.141 -3.141 23.406 1 95.38 7 ALA B C 1
ATOM 2871 O O . ALA B 1 7 ? 11.336 -3.992 22.531 1 95.38 7 ALA B O 1
ATOM 2872 N N . ARG B 1 8 ? 12.133 -2.838 24.203 1 94.81 8 ARG B N 1
ATOM 2873 C CA . ARG B 1 8 ? 13.492 -3.371 24.172 1 94.81 8 ARG B CA 1
ATOM 2874 C C . ARG B 1 8 ? 14.117 -3.209 22.797 1 94.81 8 ARG B C 1
ATOM 2876 O O . ARG B 1 8 ? 14.633 -4.172 22.219 1 94.81 8 ARG B O 1
ATOM 2883 N N . VAL B 1 9 ? 14.016 -2.023 22.297 1 93.38 9 VAL B N 1
ATOM 2884 C CA . VAL B 1 9 ? 14.531 -1.731 20.953 1 93.38 9 VAL B CA 1
ATOM 2885 C C . VAL B 1 9 ? 16.047 -1.957 20.922 1 93.38 9 VAL B C 1
ATOM 2887 O O . VAL B 1 9 ? 16.781 -1.418 21.75 1 93.38 9 VAL B O 1
ATOM 2890 N N . GLY B 1 10 ? 16.5 -2.801 20.016 1 91.56 10 GLY B N 1
ATOM 2891 C CA . GLY B 1 10 ? 17.906 -3.064 19.781 1 91.56 10 GLY B CA 1
ATOM 2892 C C . GLY B 1 10 ? 18.312 -2.889 18.328 1 91.56 10 GLY B C 1
ATOM 2893 O O . GLY B 1 10 ? 17.453 -2.711 17.469 1 91.56 10 GLY B O 1
ATOM 2894 N N . SER B 1 11 ? 19.609 -2.936 18.109 1 91.06 11 SER B N 1
ATOM 2895 C CA . SER B 1 11 ? 20.125 -2.664 16.766 1 91.06 11 SER B CA 1
ATOM 2896 C C . SER B 1 11 ? 19.594 -3.678 15.758 1 91.06 11 SER B C 1
ATOM 2898 O O . SER B 1 11 ? 19.453 -3.367 14.57 1 91.06 11 SER B O 1
ATOM 2900 N N . HIS B 1 12 ? 19.297 -4.867 16.141 1 91.75 12 HIS B N 1
ATOM 2901 C CA . HIS B 1 12 ? 18.75 -5.887 15.242 1 91.75 12 HIS B CA 1
ATOM 2902 C C . HIS B 1 12 ? 17.391 -5.48 14.703 1 91.75 12 HIS B C 1
ATOM 2904 O O . HIS B 1 12 ? 16.953 -5.988 13.664 1 91.75 12 HIS B O 1
ATOM 2910 N N . PHE B 1 13 ? 16.656 -4.508 15.359 1 93.25 13 PHE B N 1
ATOM 2911 C CA . PHE B 1 13 ? 15.383 -3.998 14.891 1 93.25 13 PHE B CA 1
ATOM 2912 C C . PHE B 1 13 ? 15.547 -3.232 13.586 1 93.25 13 PHE B C 1
ATOM 2914 O O . PHE B 1 13 ? 14.57 -3.002 12.867 1 93.25 13 PHE B O 1
ATOM 2921 N N . PHE B 1 14 ? 16.828 -2.842 13.305 1 93.75 14 PHE B N 1
ATOM 2922 C CA . PHE B 1 14 ? 17.062 -1.969 12.156 1 93.75 14 PHE B CA 1
ATOM 2923 C C . PHE B 1 14 ? 17.422 -2.781 10.922 1 93.75 14 PHE B C 1
ATOM 2925 O O . PHE B 1 14 ? 17.641 -2.221 9.844 1 93.75 14 PHE B O 1
ATOM 2932 N N . ALA B 1 15 ? 17.453 -4.051 10.977 1 91.44 15 ALA B N 1
ATOM 2933 C CA . ALA B 1 15 ? 17.938 -4.918 9.906 1 91.44 15 ALA B CA 1
ATOM 2934 C C . ALA B 1 15 ? 17.047 -4.848 8.68 1 91.44 15 ALA B C 1
ATOM 2936 O O . ALA B 1 15 ? 17.516 -4.977 7.547 1 91.44 15 ALA B O 1
ATOM 2937 N N . GLY B 1 16 ? 15.797 -4.594 8.875 1 92.19 16 GLY B N 1
ATOM 2938 C CA . GLY B 1 16 ? 14.844 -4.605 7.773 1 92.19 16 GLY B CA 1
ATOM 2939 C C . GLY B 1 16 ? 14.484 -6.004 7.309 1 92.19 16 GLY B C 1
ATOM 2940 O O . GLY B 1 16 ? 14.734 -6.98 8.016 1 92.19 16 GLY B O 1
ATOM 2941 N N . SER B 1 17 ? 13.766 -6.047 6.168 1 93.44 17 SER B N 1
ATOM 2942 C CA . SER B 1 17 ? 13.336 -7.32 5.602 1 93.44 17 SER B CA 1
ATOM 2943 C C . SER B 1 17 ? 13.094 -7.203 4.102 1 93.44 17 SER B C 1
ATOM 2945 O O . SER B 1 17 ? 13.055 -6.098 3.559 1 93.44 17 SER B O 1
ATOM 2947 N N . THR B 1 18 ? 13.07 -8.289 3.418 1 94.25 18 THR B N 1
ATOM 2948 C CA . THR B 1 18 ? 12.703 -8.414 2.012 1 94.25 18 THR B CA 1
ATOM 2949 C C . THR B 1 18 ? 11.547 -9.391 1.84 1 94.25 18 THR B C 1
ATOM 2951 O O . THR B 1 18 ? 11.023 -9.914 2.822 1 94.25 18 THR B O 1
ATOM 2954 N N . GLY B 1 19 ? 11.094 -9.578 0.576 1 94.62 19 GLY B N 1
ATOM 2955 C CA . GLY B 1 19 ? 10 -10.5 0.321 1 94.62 19 GLY B CA 1
ATOM 2956 C C . GLY B 1 19 ? 8.672 -10.016 0.873 1 94.62 19 GLY B C 1
ATOM 2957 O O . GLY B 1 19 ? 8.281 -8.867 0.662 1 94.62 19 GLY B O 1
ATOM 2958 N N . TYR B 1 20 ? 7.988 -10.906 1.568 1 90.75 20 TYR B N 1
ATOM 2959 C CA . TYR B 1 20 ? 6.688 -10.586 2.143 1 90.75 20 TYR B CA 1
ATOM 2960 C C . TYR B 1 20 ? 6.844 -9.812 3.447 1 90.75 20 TYR B C 1
ATOM 2962 O O . TYR B 1 20 ? 5.891 -9.188 3.924 1 90.75 20 TYR B O 1
ATOM 2970 N N . GLY B 1 21 ? 7.953 -9.898 4.008 1 90.31 21 GLY B N 1
ATOM 2971 C CA . GLY B 1 21 ? 8.219 -9.234 5.277 1 90.31 21 GLY B CA 1
ATOM 2972 C C . GLY B 1 21 ? 7.891 -10.102 6.48 1 90.31 21 GLY B C 1
ATOM 2973 O O . GLY B 1 21 ? 7.801 -9.594 7.602 1 90.31 21 GLY B O 1
ATOM 2974 N N . HIS B 1 22 ? 7.762 -11.398 6.293 1 82.19 22 HIS B N 1
ATOM 2975 C CA . HIS B 1 22 ? 7.379 -12.266 7.398 1 82.19 22 HIS B CA 1
ATOM 2976 C C . HIS B 1 22 ? 8.531 -12.445 8.383 1 82.19 22 HIS B C 1
ATOM 2978 O O . HIS B 1 22 ? 8.312 -12.555 9.594 1 82.19 22 HIS B O 1
ATOM 2984 N N . ASP B 1 23 ? 9.648 -12.594 7.84 1 73.31 23 ASP B N 1
ATOM 2985 C CA . ASP B 1 23 ? 10.844 -12.781 8.656 1 73.31 23 ASP B CA 1
ATOM 2986 C C . ASP B 1 23 ? 11.586 -11.469 8.859 1 73.31 23 ASP B C 1
ATOM 2988 O O . ASP B 1 23 ? 12.281 -10.992 7.953 1 73.31 23 ASP B O 1
ATOM 2992 N N . GLU B 1 24 ? 11.117 -10.953 9.984 1 75.25 24 GLU B N 1
ATOM 2993 C CA . GLU B 1 24 ? 11.812 -9.695 10.266 1 75.25 24 GLU B CA 1
ATOM 2994 C C . GLU B 1 24 ? 12.297 -9.648 11.711 1 75.25 24 GLU B C 1
ATOM 2996 O O . GLU B 1 24 ? 11.812 -10.406 12.555 1 75.25 24 GLU B O 1
ATOM 3001 N N . ALA B 1 25 ? 13.469 -9.656 12.133 1 80.94 25 ALA B N 1
ATOM 3002 C CA . ALA B 1 25 ? 14.188 -9.656 13.398 1 80.94 25 ALA B CA 1
ATOM 3003 C C . ALA B 1 25 ? 13.438 -8.844 14.453 1 80.94 25 ALA B C 1
ATOM 3005 O O . ALA B 1 25 ? 14.047 -8.289 15.375 1 80.94 25 ALA B O 1
ATOM 3006 N N . GLY B 1 26 ? 11.992 -8.648 14.227 1 89.81 26 GLY B N 1
ATOM 3007 C CA . GLY B 1 26 ? 11.164 -8.031 15.25 1 89.81 26 GLY B CA 1
ATOM 3008 C C . GLY B 1 26 ? 11.031 -6.527 15.078 1 89.81 26 GLY B C 1
ATOM 3009 O O . GLY B 1 26 ? 10.273 -5.879 15.812 1 89.81 26 GLY B O 1
ATOM 3010 N N . GLY B 1 27 ? 11.727 -5.953 14.188 1 93 27 GLY B N 1
ATOM 3011 C CA . GLY B 1 27 ? 11.727 -4.512 14 1 93 27 GLY B CA 1
ATOM 3012 C C . GLY B 1 27 ? 10.344 -3.949 13.742 1 93 27 GLY B C 1
ATOM 3013 O O . GLY B 1 27 ? 9.945 -2.947 14.344 1 93 27 GLY B O 1
ATOM 3014 N N . ARG B 1 28 ? 9.648 -4.523 12.914 1 95 28 ARG B N 1
ATOM 3015 C CA . ARG B 1 28 ? 8.312 -4.059 12.547 1 95 28 ARG B CA 1
ATOM 3016 C C . ARG B 1 28 ? 7.371 -4.105 13.75 1 95 28 ARG B C 1
ATOM 3018 O O . ARG B 1 28 ? 6.695 -3.119 14.055 1 95 28 ARG B O 1
ATOM 3025 N N . GLU B 1 29 ? 7.336 -5.242 14.414 1 95.12 29 GLU B N 1
ATOM 3026 C CA . GLU B 1 29 ? 6.492 -5.395 15.594 1 95.12 29 GLU B CA 1
ATOM 3027 C C . GLU B 1 29 ? 6.902 -4.422 16.688 1 95.12 29 GLU B C 1
ATOM 3029 O O . GLU B 1 29 ? 6.047 -3.871 17.391 1 95.12 29 GLU B O 1
ATOM 3034 N N . GLY B 1 30 ? 8.156 -4.328 16.844 1 96.25 30 GLY B N 1
ATOM 3035 C CA . GLY B 1 30 ? 8.648 -3.375 17.812 1 96.25 30 GLY B CA 1
ATOM 3036 C C . GLY B 1 30 ? 8.234 -1.946 17.531 1 96.25 30 GLY B C 1
ATOM 3037 O O . GLY B 1 30 ? 7.84 -1.212 18.438 1 96.25 30 GLY B O 1
ATOM 3038 N N . LEU B 1 31 ? 8.336 -1.555 16.281 1 97.69 31 LEU B N 1
ATOM 3039 C CA . LEU B 1 31 ? 7.938 -0.21 15.875 1 97.69 31 LEU B CA 1
ATOM 3040 C C . LEU B 1 31 ? 6.449 0.012 16.125 1 97.69 31 LEU B C 1
ATOM 3042 O O . LEU B 1 31 ? 6.051 1.057 16.641 1 97.69 31 LEU B O 1
ATOM 3046 N N . ASP B 1 32 ? 5.633 -0.943 15.719 1 98.06 32 ASP B N 1
ATOM 3047 C CA . ASP B 1 32 ? 4.199 -0.877 15.984 1 98.06 32 ASP B CA 1
ATOM 3048 C C . ASP B 1 32 ? 3.92 -0.699 17.469 1 98.06 32 ASP B C 1
ATOM 3050 O O . ASP B 1 32 ? 3.08 0.114 17.859 1 98.06 32 ASP B O 1
ATOM 3054 N N . GLN B 1 33 ? 4.59 -1.434 18.234 1 97.94 33 GLN B N 1
ATOM 3055 C CA . GLN B 1 33 ? 4.395 -1.384 19.688 1 97.94 33 GLN B CA 1
ATOM 3056 C C . GLN B 1 33 ? 4.773 -0.016 20.25 1 97.94 33 GLN B C 1
ATOM 3058 O O . GLN B 1 33 ? 4.066 0.532 21.094 1 97.94 33 GLN B O 1
ATOM 3063 N N . VAL B 1 34 ? 5.875 0.492 19.844 1 98.44 34 VAL B N 1
ATOM 3064 C CA . VAL B 1 34 ? 6.344 1.79 20.328 1 98.44 34 VAL B CA 1
ATOM 3065 C C . VAL B 1 34 ? 5.32 2.869 19.969 1 98.44 34 VAL B C 1
ATOM 3067 O O . VAL B 1 34 ? 4.984 3.707 20.812 1 98.44 34 VAL B O 1
ATOM 3070 N N . PHE B 1 35 ? 4.828 2.814 18.734 1 98.69 35 PHE B N 1
ATOM 3071 C CA . PHE B 1 35 ? 3.805 3.771 18.328 1 98.69 35 PHE B CA 1
ATOM 3072 C C . PHE B 1 35 ? 2.553 3.613 19.188 1 98.69 35 PHE B C 1
ATOM 3074 O O . PHE B 1 35 ? 2.008 4.598 19.688 1 98.69 35 PHE B O 1
ATOM 3081 N N . ALA B 1 36 ? 2.076 2.422 19.297 1 98.75 36 ALA B N 1
ATOM 3082 C CA . ALA B 1 36 ? 0.865 2.172 20.078 1 98.75 36 ALA B CA 1
ATOM 3083 C C . ALA B 1 36 ? 0.996 2.734 21.484 1 98.75 36 ALA B C 1
ATOM 3085 O O . ALA B 1 36 ? 0.084 3.4 21.984 1 98.75 36 ALA B O 1
ATOM 3086 N N . GLU B 1 37 ? 2.078 2.527 22.109 1 98.44 37 GLU B N 1
ATOM 3087 C CA . GLU B 1 37 ? 2.283 2.982 23.469 1 98.44 37 GLU B CA 1
ATOM 3088 C C . GLU B 1 37 ? 2.336 4.504 23.547 1 98.44 37 GLU B C 1
ATOM 3090 O O . GLU B 1 37 ? 1.721 5.113 24.422 1 98.44 37 GLU B O 1
ATOM 3095 N N . ILE B 1 38 ? 3.047 5.121 22.672 1 98.44 38 ILE B N 1
ATOM 3096 C CA . ILE B 1 38 ? 3.213 6.57 22.672 1 98.44 38 ILE B CA 1
ATOM 3097 C C . ILE B 1 38 ? 1.857 7.246 22.469 1 98.44 38 ILE B C 1
ATOM 3099 O O . ILE B 1 38 ? 1.568 8.266 23.109 1 98.44 38 ILE B O 1
ATOM 3103 N N . PHE B 1 39 ? 1.012 6.664 21.656 1 98.62 39 PHE B N 1
ATOM 3104 C CA . PHE B 1 39 ? -0.278 7.262 21.328 1 98.62 39 PHE B CA 1
ATOM 3105 C C . PHE B 1 39 ? -1.355 6.773 22.297 1 98.62 39 PHE B C 1
ATOM 3107 O O . PHE B 1 39 ? -2.527 7.129 22.141 1 98.62 39 PHE B O 1
ATOM 3114 N N . GLY B 1 40 ? -0.996 5.988 23.266 1 98.38 40 GLY B N 1
ATOM 3115 C CA . GLY B 1 40 ? -1.965 5.461 24.203 1 98.38 40 GLY B CA 1
ATOM 3116 C C . GLY B 1 40 ? -3.027 4.598 23.562 1 98.38 40 GLY B C 1
ATOM 3117 O O . GLY B 1 40 ? -4.203 4.672 23.922 1 98.38 40 GLY B O 1
ATOM 3118 N N . ALA B 1 41 ? -2.678 3.865 22.531 1 98.69 41 ALA B N 1
ATOM 3119 C CA . ALA B 1 41 ? -3.607 3.045 21.766 1 98.69 41 ALA B CA 1
ATOM 3120 C C . ALA B 1 41 ? -3.395 1.561 22.047 1 98.69 41 ALA B C 1
ATOM 3122 O O . ALA B 1 41 ? -2.357 1.167 22.578 1 98.69 41 ALA B O 1
ATOM 3123 N N . GLU B 1 42 ? -4.367 0.746 21.703 1 98.62 42 GLU B N 1
ATOM 3124 C CA . GLU B 1 42 ? -4.254 -0.704 21.828 1 98.62 42 GLU B CA 1
ATOM 3125 C C . GLU B 1 42 ? -3.277 -1.276 20.812 1 98.62 42 GLU B C 1
ATOM 3127 O O . GLU B 1 42 ? -2.594 -2.266 21.078 1 98.62 42 GLU B O 1
ATOM 3132 N N . SER B 1 43 ? -3.203 -0.718 19.688 1 98.56 43 SER B N 1
ATOM 3133 C CA . SER B 1 43 ? -2.422 -1.252 18.562 1 98.56 43 SER B CA 1
ATOM 3134 C C . SER B 1 43 ? -2.066 -0.159 17.562 1 98.56 43 SER B C 1
ATOM 3136 O O . SER B 1 43 ? -2.609 0.946 17.625 1 98.56 43 SER B O 1
ATOM 3138 N N . ALA B 1 44 ? -1.103 -0.476 16.75 1 98.75 44 ALA B N 1
ATOM 3139 C CA . ALA B 1 44 ? -0.688 0.408 15.672 1 98.75 44 ALA B CA 1
ATOM 3140 C C . ALA B 1 44 ? -0.159 -0.392 14.484 1 98.75 44 ALA B C 1
ATOM 3142 O O . ALA B 1 44 ? 0.251 -1.545 14.633 1 98.75 44 ALA B O 1
ATOM 3143 N N . ILE B 1 45 ? -0.263 0.18 13.328 1 98.56 45 ILE B N 1
ATOM 3144 C CA . ILE B 1 45 ? 0.445 -0.286 12.141 1 98.56 45 ILE B CA 1
ATOM 3145 C C . ILE B 1 45 ? 1.229 0.868 11.523 1 98.56 45 ILE B C 1
ATOM 3147 O O . ILE B 1 45 ? 0.653 1.897 11.164 1 98.56 45 ILE B O 1
ATOM 3151 N N . VAL B 1 46 ? 2.521 0.72 11.484 1 98.62 46 VAL B N 1
ATOM 3152 C CA . VAL B 1 46 ? 3.449 1.683 10.898 1 98.62 46 VAL B CA 1
ATOM 3153 C C . VAL B 1 46 ? 4.203 1.033 9.742 1 98.62 46 VAL B C 1
ATOM 3155 O O . VAL B 1 46 ? 4.941 0.066 9.938 1 98.62 46 VAL B O 1
ATOM 3158 N N . ARG B 1 47 ? 3.982 1.538 8.516 1 98.19 47 ARG B N 1
ATOM 3159 C CA . ARG B 1 47 ? 4.531 0.874 7.336 1 98.19 47 ARG B CA 1
ATOM 3160 C C . ARG B 1 47 ? 5.051 1.891 6.324 1 98.19 47 ARG B C 1
ATOM 3162 O O . ARG B 1 47 ? 4.441 2.945 6.129 1 98.19 47 ARG B O 1
ATOM 3169 N N . SER B 1 48 ? 6.156 1.505 5.629 1 97.75 48 SER B N 1
ATOM 3170 C CA . SER B 1 48 ? 6.695 2.307 4.535 1 97.75 48 SER B CA 1
ATOM 3171 C C . SER B 1 48 ? 5.785 2.258 3.312 1 97.75 48 SER B C 1
ATOM 3173 O O . SER B 1 48 ? 5.902 3.088 2.41 1 97.75 48 SER B O 1
ATOM 3175 N N . GLN B 1 49 ? 4.828 1.314 3.309 1 97.62 49 GLN B N 1
ATOM 3176 C CA . GLN B 1 49 ? 3.955 1.084 2.164 1 97.62 49 GLN B CA 1
ATOM 3177 C C . GLN B 1 49 ? 2.838 2.123 2.107 1 97.62 49 GLN B C 1
ATOM 3179 O O . GLN B 1 49 ? 2.135 2.23 1.101 1 97.62 49 GLN B O 1
ATOM 3184 N N . PHE B 1 50 ? 2.639 2.836 3.219 1 98 50 PHE B N 1
ATOM 3185 C CA . PHE B 1 50 ? 1.739 3.979 3.115 1 98 50 PHE B CA 1
ATOM 3186 C C . PHE B 1 50 ? 2.314 5.039 2.186 1 98 50 PHE B C 1
ATOM 3188 O O . PHE B 1 50 ? 3.453 5.48 2.367 1 98 50 PHE B O 1
ATOM 3195 N N . PHE B 1 51 ? 1.432 5.555 1.276 1 97 51 PHE B N 1
ATOM 3196 C CA . PHE B 1 51 ? 1.858 6.559 0.311 1 97 51 PHE B CA 1
ATOM 3197 C C . PHE B 1 51 ? 1.871 7.945 0.943 1 97 51 PHE B C 1
ATOM 3199 O O . PHE B 1 51 ? 2.648 8.812 0.536 1 97 51 PHE B O 1
ATOM 3206 N N . SER B 1 52 ? 0.996 8.195 1.861 1 96.12 52 SER B N 1
ATOM 3207 C CA . SER B 1 52 ? 0.75 9.531 2.406 1 96.12 52 SER B CA 1
ATOM 3208 C C . SER B 1 52 ? -0.19 9.469 3.607 1 96.12 52 SER B C 1
ATOM 3210 O O . SER B 1 52 ? -0.722 8.406 3.932 1 96.12 52 SER B O 1
ATOM 3212 N N . GLY B 1 53 ? -0.329 10.602 4.23 1 96.69 53 GLY B N 1
ATOM 3213 C CA . GLY B 1 53 ? -1.36 10.711 5.25 1 96.69 53 GLY B CA 1
ATOM 3214 C C . GLY B 1 53 ? -2.754 10.422 4.727 1 96.69 53 GLY B C 1
ATOM 3215 O O . GLY B 1 53 ? -3.551 9.766 5.395 1 96.69 53 GLY B O 1
ATOM 3216 N N . THR B 1 54 ? -3.045 10.938 3.545 1 96.19 54 THR B N 1
ATOM 3217 C CA . THR B 1 54 ? -4.324 10.664 2.898 1 96.19 54 THR B CA 1
ATOM 3218 C C . THR B 1 54 ? -4.551 9.164 2.758 1 96.19 54 THR B C 1
ATOM 3220 O O . THR B 1 54 ? -5.656 8.672 2.992 1 96.19 54 THR B O 1
ATOM 3223 N N . HIS B 1 55 ? -3.557 8.43 2.385 1 97.81 55 HIS B N 1
ATOM 3224 C CA . HIS B 1 55 ? -3.652 6.98 2.252 1 97.81 55 HIS B CA 1
ATOM 3225 C C . HIS B 1 55 ? -3.902 6.316 3.602 1 97.81 55 HIS B C 1
ATOM 3227 O O . HIS B 1 55 ? -4.703 5.387 3.703 1 97.81 55 HIS B O 1
ATOM 3233 N N . ALA B 1 56 ? -3.18 6.738 4.617 1 98.69 56 ALA B N 1
ATOM 3234 C CA . ALA B 1 56 ? -3.375 6.188 5.957 1 98.69 56 ALA B CA 1
ATOM 3235 C C . ALA B 1 56 ? -4.809 6.406 6.438 1 98.69 56 ALA B C 1
ATOM 3237 O O . ALA B 1 56 ? -5.438 5.484 6.961 1 98.69 56 ALA B O 1
ATOM 3238 N N . ILE B 1 57 ? -5.32 7.609 6.246 1 98.62 57 ILE B N 1
ATOM 3239 C CA . ILE B 1 57 ? -6.688 7.941 6.625 1 98.62 57 ILE B CA 1
ATOM 3240 C C . ILE B 1 57 ? -7.672 7.098 5.816 1 98.62 57 ILE B C 1
ATOM 3242 O O . ILE B 1 57 ? -8.672 6.617 6.352 1 98.62 57 ILE B O 1
ATOM 3246 N N . THR B 1 58 ? -7.367 6.934 4.539 1 98.31 58 THR B N 1
ATOM 3247 C CA . THR B 1 58 ? -8.203 6.105 3.68 1 98.31 58 THR B CA 1
ATOM 3248 C C . THR B 1 58 ? -8.289 4.68 4.215 1 98.31 58 THR B C 1
ATOM 3250 O O . THR B 1 58 ? -9.367 4.094 4.281 1 98.31 58 THR B O 1
ATOM 3253 N N . CYS B 1 59 ? -7.137 4.117 4.586 1 98.69 59 CYS B N 1
ATOM 3254 C CA . CYS B 1 59 ? -7.125 2.771 5.148 1 98.69 59 CYS B CA 1
ATOM 3255 C C . CYS B 1 59 ? -7.98 2.697 6.406 1 98.69 59 CYS B C 1
ATOM 3257 O O . CYS B 1 59 ? -8.734 1.741 6.594 1 98.69 59 CYS B O 1
ATOM 3259 N N . ALA B 1 60 ? -7.883 3.697 7.234 1 98.81 60 ALA B N 1
ATOM 3260 C CA . ALA B 1 60 ? -8.664 3.736 8.469 1 98.81 60 ALA B CA 1
ATOM 3261 C C . ALA B 1 60 ? -10.156 3.811 8.172 1 98.81 60 ALA B C 1
ATOM 3263 O O . ALA B 1 60 ? -10.961 3.117 8.805 1 98.81 60 ALA B O 1
ATOM 3264 N N . LEU B 1 61 ? -10.531 4.645 7.227 1 98.75 61 LEU B N 1
ATOM 3265 C CA . LEU B 1 61 ? -11.945 4.812 6.902 1 98.75 61 LEU B CA 1
ATOM 3266 C C . LEU B 1 61 ? -12.523 3.531 6.316 1 98.75 61 LEU B C 1
ATOM 3268 O O . LEU B 1 61 ? -13.617 3.105 6.699 1 98.75 61 LEU B O 1
ATOM 3272 N N . PHE B 1 62 ? -11.805 2.9 5.449 1 98.44 62 PHE B N 1
ATOM 3273 C CA . PHE B 1 62 ? -12.281 1.667 4.836 1 98.44 62 PHE B CA 1
ATOM 3274 C C . PHE B 1 62 ? -12.25 0.519 5.84 1 98.44 62 PHE B C 1
ATOM 3276 O O . PHE B 1 62 ? -12.914 -0.504 5.637 1 98.44 62 PHE B O 1
ATOM 3283 N N . ALA B 1 63 ? -11.453 0.618 6.836 1 97.94 63 ALA B N 1
ATOM 3284 C CA . ALA B 1 63 ? -11.453 -0.362 7.918 1 97.94 63 ALA B CA 1
ATOM 3285 C C . ALA B 1 63 ? -12.797 -0.377 8.641 1 97.94 63 ALA B C 1
ATOM 3287 O O . ALA B 1 63 ? -13.25 -1.43 9.094 1 97.94 63 ALA B O 1
ATOM 3288 N N . ILE B 1 64 ? -13.438 0.784 8.703 1 98.06 64 ILE B N 1
ATOM 3289 C CA . ILE B 1 64 ? -14.594 0.987 9.562 1 98.06 64 ILE B CA 1
ATOM 3290 C C . ILE B 1 64 ? -15.875 0.896 8.727 1 98.06 64 ILE B C 1
ATOM 3292 O O . ILE B 1 64 ? -16.844 0.262 9.148 1 98.06 64 ILE B O 1
ATOM 3296 N N . LEU B 1 65 ? -15.875 1.48 7.59 1 98.38 65 LEU B N 1
ATOM 3297 C CA . LEU B 1 65 ? -17.109 1.742 6.863 1 98.38 65 LEU B CA 1
ATOM 3298 C C . LEU B 1 65 ? -17.438 0.591 5.918 1 98.38 65 LEU B C 1
ATOM 3300 O O . LEU B 1 65 ? -16.531 -0.053 5.379 1 98.38 65 LEU B O 1
ATOM 3304 N N . ARG B 1 66 ? -18.703 0.353 5.762 1 97.69 66 ARG B N 1
ATOM 3305 C CA . ARG B 1 66 ? -19.281 -0.654 4.871 1 97.69 66 ARG B CA 1
ATOM 3306 C C . ARG B 1 66 ? -20.453 -0.085 4.082 1 97.69 66 ARG B C 1
ATOM 3308 O O . ARG B 1 66 ? -20.938 1.001 4.387 1 97.69 66 ARG B O 1
ATOM 3315 N N . PRO B 1 67 ? -20.828 -0.843 2.945 1 97.06 67 PRO B N 1
ATOM 3316 C CA . PRO B 1 67 ? -22 -0.367 2.211 1 97.06 67 PRO B CA 1
ATOM 3317 C C . PRO B 1 67 ? -23.203 -0.123 3.119 1 97.06 67 PRO B C 1
ATOM 3319 O O . PRO B 1 67 ? -23.547 -0.976 3.943 1 97.06 67 PRO B O 1
ATOM 3322 N N . GLY B 1 68 ? -23.828 1.066 2.986 1 96.94 68 GLY B N 1
ATOM 3323 C CA . GLY B 1 68 ? -24.984 1.417 3.785 1 96.94 68 GLY B CA 1
ATOM 3324 C C . GLY B 1 68 ? -24.656 2.322 4.957 1 96.94 68 GLY B C 1
ATOM 3325 O O . GLY B 1 68 ? -25.547 2.98 5.508 1 96.94 68 GLY B O 1
ATOM 3326 N N . ASP B 1 69 ? -23.406 2.449 5.316 1 97.81 69 ASP B N 1
ATOM 3327 C CA . ASP B 1 69 ? -22.984 3.283 6.434 1 97.81 69 ASP B CA 1
ATOM 3328 C C . ASP B 1 69 ? -22.922 4.754 6.031 1 97.81 69 ASP B C 1
ATOM 3330 O O . ASP B 1 69 ? -22.953 5.078 4.84 1 97.81 69 ASP B O 1
ATOM 3334 N N . GLU B 1 70 ? -22.812 5.59 7.059 1 98.5 70 GLU B N 1
ATOM 3335 C CA . GLU B 1 70 ? -22.641 7.027 6.844 1 98.5 70 GLU B CA 1
ATOM 3336 C C . GLU B 1 70 ? -21.391 7.551 7.539 1 98.5 70 GLU B C 1
ATOM 3338 O O . GLU B 1 70 ? -21.125 7.207 8.695 1 98.5 70 GLU B O 1
ATOM 3343 N N . LEU B 1 71 ? -20.594 8.289 6.785 1 98.69 71 LEU B N 1
ATOM 3344 C CA . LEU B 1 71 ? -19.469 9.047 7.305 1 98.69 71 LEU B CA 1
ATOM 3345 C C . LEU B 1 71 ? -19.859 10.492 7.586 1 98.69 71 LEU B C 1
ATOM 3347 O O . LEU B 1 71 ? -20.422 11.172 6.719 1 98.69 71 LEU B O 1
ATOM 3351 N N . LEU B 1 72 ? -19.594 10.953 8.789 1 98.62 72 LEU B N 1
ATOM 3352 C CA . LEU B 1 72 ? -19.891 12.328 9.18 1 98.62 72 LEU B CA 1
ATOM 3353 C C . LEU B 1 72 ? -18.609 13.094 9.477 1 98.62 72 LEU B C 1
ATOM 3355 O O . LEU B 1 72 ? -17.891 12.766 10.43 1 98.62 72 LEU B O 1
ATOM 3359 N N . ALA B 1 73 ? -18.25 14.125 8.695 1 97.62 73 ALA B N 1
ATOM 3360 C CA . ALA B 1 73 ? -17.172 15.047 9.039 1 97.62 73 ALA B CA 1
ATOM 3361 C C . ALA B 1 73 ? -17.656 16.109 10.023 1 97.62 73 ALA B C 1
ATOM 3363 O O . ALA B 1 73 ? -18.594 16.859 9.727 1 97.62 73 ALA B O 1
ATOM 3364 N N . VAL B 1 74 ? -17.016 16.25 11.156 1 96.31 74 VAL B N 1
ATOM 3365 C CA . VAL B 1 74 ? -17.609 17.047 12.219 1 96.31 74 VAL B CA 1
ATOM 3366 C C . VAL B 1 74 ? -16.891 18.391 12.312 1 96.31 74 VAL B C 1
ATOM 3368 O O . VAL B 1 74 ? -17.375 19.328 12.961 1 96.31 74 VAL B O 1
ATOM 3371 N N . ALA B 1 75 ? -15.734 18.547 11.617 1 94.56 75 ALA B N 1
ATOM 3372 C CA . ALA B 1 75 ? -14.961 19.797 11.672 1 94.56 75 ALA B CA 1
ATOM 3373 C C . ALA B 1 75 ? -14.93 20.469 10.305 1 94.56 75 ALA B C 1
ATOM 3375 O O . ALA B 1 75 ? -13.867 20.906 9.852 1 94.56 75 ALA B O 1
ATOM 3376 N N . GLY B 1 76 ? -16.109 20.578 9.688 1 92.38 76 GLY B N 1
ATOM 3377 C CA . GLY B 1 76 ? -16.156 21.156 8.352 1 92.38 76 GLY B CA 1
ATOM 3378 C C . GLY B 1 76 ? -15.703 20.203 7.27 1 92.38 76 GLY B C 1
ATOM 3379 O O . GLY B 1 76 ? -15.57 19 7.508 1 92.38 76 GLY B O 1
ATOM 3380 N N . ALA B 1 77 ? -15.484 20.75 6.078 1 89.81 77 ALA B N 1
ATOM 3381 C CA . ALA B 1 77 ? -15.031 19.938 4.949 1 89.81 77 ALA B CA 1
ATOM 3382 C C . ALA B 1 77 ? -13.625 19.406 5.191 1 89.81 77 ALA B C 1
ATOM 3384 O O . ALA B 1 77 ? -12.75 20.125 5.684 1 89.81 77 ALA B O 1
ATOM 3385 N N . PRO B 1 78 ? -13.461 18.125 4.887 1 89.31 78 PRO B N 1
ATOM 3386 C CA . PRO B 1 78 ? -12.117 17.578 5.059 1 89.31 78 PRO B CA 1
ATOM 3387 C C . PRO B 1 78 ? -11.109 18.172 4.066 1 89.31 78 PRO B C 1
ATOM 3389 O O . PRO B 1 78 ? -11.492 18.922 3.168 1 89.31 78 PRO B O 1
ATOM 3392 N N . TYR B 1 79 ? -9.836 17.797 4.285 1 86.5 79 TYR B N 1
ATOM 3393 C CA . TYR B 1 79 ? -8.758 18.219 3.402 1 86.5 79 TYR B CA 1
ATOM 3394 C C . TYR B 1 79 ? -9.062 17.859 1.954 1 86.5 79 TYR B C 1
ATOM 3396 O O . TYR B 1 79 ? -9.727 16.859 1.688 1 86.5 79 TYR B O 1
ATOM 3404 N N . ASP B 1 80 ? -8.523 18.578 1.026 1 83.5 80 ASP B N 1
ATOM 3405 C CA . ASP B 1 80 ? -8.836 18.484 -0.396 1 83.5 80 ASP B CA 1
ATOM 3406 C C . ASP B 1 80 ? -8.586 17.078 -0.922 1 83.5 80 ASP B C 1
ATOM 3408 O O . ASP B 1 80 ? -9.359 16.562 -1.735 1 83.5 80 ASP B O 1
ATOM 3412 N N . THR B 1 81 ? -7.555 16.453 -0.468 1 84.44 81 THR B N 1
ATOM 3413 C CA . THR B 1 81 ? -7.184 15.148 -0.994 1 84.44 81 THR B CA 1
ATOM 3414 C C . THR B 1 81 ? -8.195 14.086 -0.562 1 84.44 81 THR B C 1
ATOM 3416 O O . THR B 1 81 ? -8.305 13.039 -1.195 1 84.44 81 THR B O 1
ATOM 3419 N N . LEU B 1 82 ? -8.961 14.344 0.443 1 92.69 82 LEU B N 1
ATOM 3420 C CA . LEU B 1 82 ? -9.93 13.367 0.928 1 92.69 82 LEU B CA 1
ATOM 3421 C C . LEU B 1 82 ? -11.227 13.453 0.135 1 92.69 82 LEU B C 1
ATOM 3423 O O . LEU B 1 82 ? -12.07 12.555 0.224 1 92.69 82 LEU B O 1
ATOM 3427 N N . GLU B 1 83 ? -11.406 14.516 -0.552 1 91.44 83 GLU B N 1
ATOM 3428 C CA . GLU B 1 83 ? -12.641 14.68 -1.313 1 91.44 83 GLU B CA 1
ATOM 3429 C C . GLU B 1 83 ? -12.812 13.555 -2.332 1 91.44 83 GLU B C 1
ATOM 3431 O O . GLU B 1 83 ? -13.922 13.062 -2.537 1 91.44 83 GLU B O 1
ATOM 3436 N N . GLU B 1 84 ? -11.758 13.133 -2.908 1 91.81 84 GLU B N 1
ATOM 3437 C CA . GLU B 1 84 ? -11.828 12.039 -3.877 1 91.81 84 GLU B CA 1
ATOM 3438 C C . GLU B 1 84 ? -11.984 10.695 -3.18 1 91.81 84 GLU B C 1
ATOM 3440 O O . GLU B 1 84 ? -12.633 9.789 -3.711 1 91.81 84 GLU B O 1
ATOM 3445 N N . VAL B 1 85 ? -11.422 10.562 -2.016 1 95.19 85 VAL B N 1
ATOM 3446 C CA . VAL B 1 85 ? -11.586 9.344 -1.229 1 95.19 85 VAL B CA 1
ATOM 3447 C C . VAL B 1 85 ? -13.055 9.156 -0.871 1 95.19 85 VAL B C 1
ATOM 3449 O O . VAL B 1 85 ? -13.586 8.047 -0.973 1 95.19 85 VAL B O 1
ATOM 3452 N N . ILE B 1 86 ? -13.703 10.258 -0.497 1 96 86 ILE B N 1
ATOM 3453 C CA . ILE B 1 86 ? -15.094 10.242 -0.07 1 96 86 ILE B CA 1
ATOM 3454 C C . ILE B 1 86 ? -16 10.094 -1.287 1 96 86 ILE B C 1
ATOM 3456 O O . ILE B 1 86 ? -17.016 9.391 -1.229 1 96 86 ILE B O 1
ATOM 3460 N N . GLY B 1 87 ? -15.656 10.641 -2.43 1 93.62 87 GLY B N 1
ATOM 3461 C CA . GLY B 1 87 ? -16.453 10.641 -3.643 1 93.62 87 GLY B CA 1
ATOM 3462 C C . GLY B 1 87 ? -17.234 11.93 -3.838 1 93.62 87 GLY B C 1
ATOM 3463 O O . GLY B 1 87 ? -18.281 11.93 -4.488 1 93.62 87 GLY B O 1
ATOM 3464 N N . LYS B 1 88 ? -16.812 13 -3.197 1 86.31 88 LYS B N 1
ATOM 3465 C CA . LYS B 1 88 ? -17.422 14.305 -3.393 1 86.31 88 LYS B CA 1
ATOM 3466 C C . LYS B 1 88 ? -17.109 14.859 -4.781 1 86.31 88 LYS B C 1
ATOM 3468 O O . LYS B 1 88 ? -17.938 15.539 -5.383 1 86.31 88 LYS B O 1
ATOM 3473 N N . ARG B 1 89 ? -15.945 14.727 -5.25 1 76.12 89 ARG B N 1
ATOM 3474 C CA . ARG B 1 89 ? -15.531 15.094 -6.605 1 76.12 89 ARG B CA 1
ATOM 3475 C C . ARG B 1 89 ? -15.523 13.867 -7.52 1 76.12 89 ARG B C 1
ATOM 3477 O O . ARG B 1 89 ? -15.172 12.766 -7.094 1 76.12 89 ARG B O 1
ATOM 3484 N N . ASP B 1 90 ? -16.344 13.898 -8.602 1 66.06 90 ASP B N 1
ATOM 3485 C CA . ASP B 1 90 ? -16.469 12.75 -9.492 1 66.06 90 ASP B CA 1
ATOM 3486 C C . ASP B 1 90 ? -15.102 12.156 -9.82 1 66.06 90 ASP B C 1
ATOM 3488 O O . ASP B 1 90 ? -14.227 12.852 -10.344 1 66.06 90 ASP B O 1
ATOM 3492 N N . CYS B 1 91 ? -14.852 10.977 -9.305 1 69.25 91 CYS B N 1
ATOM 3493 C CA . CYS B 1 91 ? -13.57 10.359 -9.602 1 69.25 91 CYS B CA 1
ATOM 3494 C C . CYS B 1 91 ? -13.742 9.164 -10.531 1 69.25 91 CYS B C 1
ATOM 3496 O O . CYS B 1 91 ? -12.93 8.234 -10.516 1 69.25 91 CYS B O 1
ATOM 3498 N N . ASP B 1 92 ? -14.766 9.141 -11.352 1 75.06 92 ASP B N 1
ATOM 3499 C CA . ASP B 1 92 ? -14.891 8.172 -12.445 1 75.06 92 ASP B CA 1
ATOM 3500 C C . ASP B 1 92 ? -14.875 6.742 -11.914 1 75.06 92 ASP B C 1
ATOM 3502 O O . ASP B 1 92 ? -14.25 5.863 -12.516 1 75.06 92 ASP B O 1
ATOM 3506 N N . GLY B 1 93 ? -15.328 6.469 -10.758 1 88.44 93 GLY B N 1
ATOM 3507 C CA . GLY B 1 93 ? -15.453 5.094 -10.297 1 88.44 93 GLY B CA 1
ATOM 3508 C C . GLY B 1 93 ? -14.141 4.496 -9.836 1 88.44 93 GLY B C 1
ATOM 3509 O O . GLY B 1 93 ? -13.875 3.314 -10.07 1 88.44 93 GLY B O 1
ATOM 3510 N N . LEU B 1 94 ? -13.289 5.297 -9.211 1 92.25 94 LEU B N 1
ATOM 3511 C CA . LEU B 1 94 ? -11.945 4.863 -8.828 1 92.25 94 LEU B CA 1
ATOM 3512 C C . LEU B 1 94 ? -11.969 4.164 -7.473 1 92.25 94 LEU B C 1
ATOM 3514 O O . LEU B 1 94 ? -10.914 3.836 -6.926 1 92.25 94 LEU B O 1
ATOM 3518 N N . GLY B 1 95 ? -13.148 3.955 -6.957 1 95.81 95 GLY B N 1
ATOM 3519 C CA . GLY B 1 95 ? -13.258 3.184 -5.73 1 95.81 95 GLY B CA 1
ATOM 3520 C C . GLY B 1 95 ? -13.32 4.047 -4.484 1 95.81 95 GLY B C 1
ATOM 3521 O O . GLY B 1 95 ? -12.672 3.748 -3.48 1 95.81 95 GLY B O 1
ATOM 3522 N N . SER B 1 96 ? -14.07 5.18 -4.605 1 96.75 96 SER B N 1
ATOM 3523 C CA . SER B 1 96 ? -14.32 6.031 -3.447 1 96.75 96 SER B CA 1
ATOM 3524 C C . SER B 1 96 ? -15.273 5.359 -2.467 1 96.75 96 SER B C 1
ATOM 3526 O O . SER B 1 96 ? -15.875 4.328 -2.779 1 96.75 96 SER B O 1
ATOM 3528 N N . LEU B 1 97 ? -15.375 5.926 -1.293 1 97.69 97 LEU B N 1
ATOM 3529 C CA . LEU B 1 97 ? -16.359 5.438 -0.329 1 97.69 97 LEU B CA 1
ATOM 3530 C C . LEU B 1 97 ? -17.766 5.441 -0.931 1 97.69 97 LEU B C 1
ATOM 3532 O O . LEU B 1 97 ? -18.531 4.5 -0.725 1 97.69 97 LEU B O 1
ATOM 3536 N N . LYS B 1 98 ? -18.094 6.477 -1.681 1 96.69 98 LYS B N 1
ATOM 3537 C CA . LYS B 1 98 ? -19.375 6.562 -2.361 1 96.69 98 LYS B CA 1
ATOM 3538 C C . LYS B 1 98 ? -19.578 5.402 -3.332 1 96.69 98 LYS B C 1
ATOM 3540 O O . LYS B 1 98 ? -20.656 4.816 -3.402 1 96.69 98 LYS B O 1
ATOM 3545 N N . ASP B 1 99 ? -18.516 5.086 -4.105 1 96.44 99 ASP B N 1
ATOM 3546 C CA . ASP B 1 99 ? -18.562 3.971 -5.047 1 96.44 99 ASP B CA 1
ATOM 3547 C C . ASP B 1 99 ? -18.922 2.668 -4.336 1 96.44 99 ASP B C 1
ATOM 3549 O O . ASP B 1 99 ? -19.484 1.759 -4.945 1 96.44 99 ASP B O 1
ATOM 3553 N N . PHE B 1 100 ? -18.625 2.59 -3.062 1 97.12 100 PHE B N 1
ATOM 3554 C CA . PHE B 1 100 ? -18.875 1.37 -2.307 1 97.12 100 PHE B CA 1
ATOM 3555 C C . PHE B 1 100 ? -20.094 1.535 -1.406 1 97.12 100 PHE B C 1
ATOM 3557 O O . PHE B 1 100 ? -20.25 0.807 -0.424 1 97.12 100 PHE B O 1
ATOM 3564 N N . GLY B 1 101 ? -20.891 2.531 -1.64 1 96.06 101 GLY B N 1
ATOM 3565 C CA . GLY B 1 101 ? -22.219 2.643 -1.054 1 96.06 101 GLY B CA 1
ATOM 3566 C C . GLY B 1 101 ? -22.219 3.318 0.305 1 96.06 101 GLY B C 1
ATOM 3567 O O . GLY B 1 101 ? -23.141 3.139 1.095 1 96.06 101 GLY B O 1
ATOM 3568 N N . VAL B 1 102 ? -21.156 4.086 0.618 1 97.38 102 VAL B N 1
ATOM 3569 C CA . VAL B 1 102 ? -21.094 4.832 1.87 1 97.38 102 VAL B CA 1
ATOM 3570 C C . VAL B 1 102 ? -21.609 6.254 1.651 1 97.38 102 VAL B C 1
ATOM 3572 O O . VAL B 1 102 ? -21.234 6.914 0.683 1 97.38 102 VAL B O 1
ATOM 3575 N N . LYS B 1 103 ? -22.453 6.676 2.525 1 97.56 103 LYS B N 1
ATOM 3576 C CA . LYS B 1 103 ? -22.969 8.039 2.459 1 97.56 103 LYS B CA 1
ATOM 3577 C C . LYS B 1 103 ? -22.062 9.008 3.219 1 97.56 103 LYS B C 1
ATOM 3579 O O . LYS B 1 103 ? -21.312 8.594 4.094 1 97.56 103 LYS B O 1
ATOM 3584 N N . TYR B 1 104 ? -22.219 10.312 2.812 1 97.44 104 TYR B N 1
ATOM 3585 C CA . TYR B 1 104 ? -21.375 11.336 3.424 1 97.44 104 TYR B CA 1
ATOM 3586 C C . TYR B 1 104 ? -22.203 12.547 3.832 1 97.44 104 TYR B C 1
ATOM 3588 O O . TYR B 1 104 ? -23.109 12.961 3.107 1 97.44 104 TYR B O 1
ATOM 3596 N N . ARG B 1 105 ? -21.875 13.008 5.035 1 97.31 105 ARG B N 1
ATOM 3597 C CA . ARG B 1 105 ? -22.406 14.273 5.535 1 97.31 105 ARG B CA 1
ATOM 3598 C C . ARG B 1 105 ? -21.312 15.078 6.234 1 97.31 105 ARG B C 1
ATOM 3600 O O . ARG B 1 105 ? -20.281 14.523 6.637 1 97.31 105 ARG B O 1
ATOM 3607 N N . GLU B 1 106 ? -21.5 16.391 6.277 1 96.44 106 GLU B N 1
ATOM 3608 C CA . GLU B 1 106 ? -20.531 17.234 6.973 1 96.44 106 GLU B CA 1
ATOM 3609 C C . GLU B 1 106 ? -21.25 18.297 7.812 1 96.44 106 GLU B C 1
ATOM 3611 O O . GLU B 1 106 ? -22.297 18.812 7.426 1 96.44 106 GLU B O 1
ATOM 3616 N N . LEU B 1 107 ? -20.734 18.562 8.945 1 96.62 107 LEU B N 1
ATOM 3617 C CA . LEU B 1 107 ? -21.172 19.672 9.805 1 96.62 107 LEU B CA 1
ATOM 3618 C C . LEU B 1 107 ? -20.328 20.906 9.562 1 96.62 107 LEU B C 1
ATOM 3620 O O . LEU B 1 107 ? -19.094 20.859 9.641 1 96.62 107 LEU B O 1
ATOM 3624 N N . PRO B 1 108 ? -20.938 22.016 9.234 1 94.56 108 PRO B N 1
ATOM 3625 C CA . PRO B 1 108 ? -20.156 23.234 9.039 1 94.56 108 PRO B CA 1
ATOM 3626 C C . PRO B 1 108 ? -19.469 23.719 10.32 1 94.56 108 PRO B C 1
ATOM 3628 O O . PRO B 1 108 ? -19.906 23.359 11.422 1 94.56 108 PRO B O 1
ATOM 3631 N N . LEU B 1 109 ? -18.484 24.484 10.125 1 94.12 109 LEU B N 1
ATOM 3632 C CA . LEU B 1 109 ? -17.797 25.109 11.25 1 94.12 109 LEU B CA 1
ATOM 3633 C C . LEU B 1 109 ? -18.625 26.25 11.828 1 94.12 109 LEU B C 1
ATOM 3635 O O . LEU B 1 109 ? -19.5 26.797 11.141 1 94.12 109 LEU B O 1
ATOM 3639 N N . ALA B 1 110 ? -18.297 26.516 13.102 1 93.88 110 ALA B N 1
ATOM 3640 C CA . ALA B 1 110 ? -18.906 27.703 13.703 1 93.88 110 ALA B CA 1
ATOM 3641 C C . ALA B 1 110 ? -18.328 28.984 13.078 1 93.88 110 ALA B C 1
ATOM 3643 O O . ALA B 1 110 ? -17.312 28.938 12.398 1 93.88 110 ALA B O 1
ATOM 3644 N N . GLY B 1 111 ? -19 30.109 13.273 1 88.75 111 GLY B N 1
ATOM 3645 C CA . GLY B 1 111 ? -18.594 31.375 12.711 1 88.75 111 GLY B CA 1
ATOM 3646 C C . GLY B 1 111 ? -17.172 31.781 13.094 1 88.75 111 GLY B C 1
ATOM 3647 O O . GLY B 1 111 ? -16.484 32.438 12.32 1 88.75 111 GLY B O 1
ATOM 3648 N N . ASP B 1 112 ? -16.734 31.328 14.188 1 86.94 112 ASP B N 1
ATOM 3649 C CA . ASP B 1 112 ? -15.422 31.703 14.672 1 86.94 112 ASP B CA 1
ATOM 3650 C C . ASP B 1 112 ? -14.352 30.734 14.156 1 86.94 112 ASP B C 1
ATOM 3652 O O . ASP B 1 112 ? -13.188 30.812 14.562 1 86.94 112 ASP B O 1
ATOM 3656 N N . GLY B 1 113 ? -14.742 29.766 13.375 1 89.06 113 GLY B N 1
ATOM 3657 C CA . GLY B 1 113 ? -13.797 28.828 12.789 1 89.06 113 GLY B CA 1
ATOM 3658 C C . GLY B 1 113 ? -13.617 27.562 13.617 1 89.06 113 GLY B C 1
ATOM 3659 O O . GLY B 1 113 ? -12.859 26.672 13.242 1 89.06 113 GLY B O 1
ATOM 3660 N N . GLY B 1 114 ? -14.305 27.484 14.734 1 91.81 114 GLY B N 1
ATOM 3661 C CA . GLY B 1 114 ? -14.266 26.297 15.562 1 91.81 114 GLY B CA 1
ATOM 3662 C C . GLY B 1 114 ? -15.375 25.312 15.25 1 91.81 114 GLY B C 1
ATOM 3663 O O . GLY B 1 114 ? -16.047 25.422 14.227 1 91.81 114 GLY B O 1
ATOM 3664 N N . LEU B 1 115 ? -15.516 24.312 16.109 1 95.62 115 LEU B N 1
ATOM 3665 C CA . LEU B 1 115 ? -16.578 23.312 15.945 1 95.62 115 LEU B CA 1
ATOM 3666 C C . LEU B 1 115 ? -17.953 23.938 16.203 1 95.62 115 LEU B C 1
ATOM 3668 O O . LEU B 1 115 ? -18.094 24.766 17.094 1 95.62 115 LEU B O 1
ATOM 3672 N N . ASP B 1 116 ? -18.953 23.547 15.445 1 97 116 ASP B N 1
ATOM 3673 C CA . ASP B 1 116 ? -20.344 23.891 15.719 1 97 116 ASP B CA 1
ATOM 3674 C C . ASP B 1 116 ? -20.922 22.969 16.797 1 97 116 ASP B C 1
ATOM 3676 O O . ASP B 1 116 ? -21.672 22.047 16.484 1 97 116 ASP B O 1
ATOM 3680 N N . TRP B 1 117 ? -20.719 23.391 18.016 1 97.38 117 TRP B N 1
ATOM 3681 C CA . TRP B 1 117 ? -21.109 22.562 19.141 1 97.38 117 TRP B CA 1
ATOM 3682 C C . TRP B 1 117 ? -22.625 22.328 19.156 1 97.38 117 TRP B C 1
ATOM 3684 O O . TRP B 1 117 ? -23.094 21.234 19.5 1 97.38 117 TRP B O 1
ATOM 3694 N N . ASP B 1 118 ? -23.375 23.297 18.859 1 96.94 118 ASP B N 1
ATOM 3695 C CA . ASP B 1 118 ? -24.828 23.156 18.844 1 96.94 118 ASP B CA 1
ATOM 3696 C C . ASP B 1 118 ? -25.281 22.172 17.766 1 96.94 118 ASP B C 1
ATOM 3698 O O . ASP B 1 118 ? -26.141 21.328 18.016 1 96.94 118 ASP B O 1
ATOM 3702 N N . GLY B 1 119 ? -24.703 22.328 16.625 1 97.38 119 GLY B N 1
ATOM 3703 C CA . GLY B 1 119 ? -25.016 21.391 15.555 1 97.38 119 GLY B CA 1
ATOM 3704 C C . GLY B 1 119 ? -24.562 19.969 15.875 1 97.38 119 GLY B C 1
ATOM 3705 O O . GLY B 1 119 ? -25.25 19 15.508 1 97.38 119 GLY B O 1
ATOM 3706 N N . LEU B 1 120 ? -23.453 19.859 16.547 1 98.12 120 LEU B N 1
ATOM 3707 C CA . LEU B 1 120 ? -22.875 18.562 16.875 1 98.12 120 LEU B CA 1
ATOM 3708 C C . LEU B 1 120 ? -23.797 17.766 17.797 1 98.12 120 LEU B C 1
ATOM 3710 O O . LEU B 1 120 ? -23.844 16.547 17.734 1 98.12 120 LEU B O 1
ATOM 3714 N N . LYS B 1 121 ? -24.562 18.406 18.562 1 97 121 LYS B N 1
ATOM 3715 C CA . LYS B 1 121 ? -25.422 17.781 19.578 1 97 121 LYS B CA 1
ATOM 3716 C C . LYS B 1 121 ? -26.5 16.922 18.938 1 97 121 LYS B C 1
ATOM 3718 O O . LYS B 1 121 ? -27.094 16.062 19.594 1 97 121 LYS B O 1
ATOM 3723 N N . THR B 1 122 ? -26.719 17.109 17.641 1 96.56 122 THR B N 1
ATOM 3724 C CA . THR B 1 122 ? -27.781 16.344 16.984 1 96.56 122 THR B CA 1
ATOM 3725 C C . THR B 1 122 ? -27.281 15.766 15.664 1 96.56 122 THR B C 1
ATOM 3727 O O . THR B 1 122 ? -28.094 15.328 14.836 1 96.56 122 THR B O 1
ATOM 3730 N N . ALA B 1 123 ? -26.031 15.789 15.445 1 97.19 123 ALA B N 1
ATOM 3731 C CA . ALA B 1 123 ? -25.516 15.492 14.109 1 97.19 123 ALA B CA 1
ATOM 3732 C C . ALA B 1 123 ? -25.375 13.984 13.906 1 97.19 123 ALA B C 1
ATOM 3734 O O . ALA B 1 123 ? -25.516 13.492 12.781 1 97.19 123 ALA B O 1
ATOM 3735 N N . ALA B 1 124 ? -25.078 13.242 14.914 1 96.94 124 ALA B N 1
ATOM 3736 C CA . ALA B 1 124 ? -24.859 11.805 14.789 1 96.94 124 ALA B CA 1
ATOM 3737 C C . ALA B 1 124 ? -26.188 11.055 14.812 1 96.94 124 ALA B C 1
ATOM 3739 O O . ALA B 1 124 ? -26.984 11.219 15.734 1 96.94 124 ALA B O 1
ATOM 3740 N N . SER B 1 125 ? -26.484 10.312 13.773 1 94.5 125 SER B N 1
ATOM 3741 C CA . SER B 1 125 ? -27.672 9.461 13.664 1 94.5 125 SER B CA 1
ATOM 3742 C C . SER B 1 125 ? -27.312 7.992 13.875 1 94.5 125 SER B C 1
ATOM 3744 O O . SER B 1 125 ? -26.141 7.641 13.977 1 94.5 125 SER B O 1
ATOM 3746 N N . PRO B 1 126 ? -28.328 7.164 13.93 1 93.12 126 PRO B N 1
ATOM 3747 C CA . PRO B 1 126 ? -28.047 5.73 14.039 1 93.12 126 PRO B CA 1
ATOM 3748 C C . PRO B 1 126 ? -27.281 5.188 12.836 1 93.12 126 PRO B C 1
ATOM 3750 O O . PRO B 1 126 ? -26.609 4.156 12.945 1 93.12 126 PRO B O 1
ATOM 3753 N N . GLN B 1 127 ? -27.328 5.875 11.734 1 94.44 127 GLN B N 1
ATOM 3754 C CA . GLN B 1 127 ? -26.656 5.438 10.516 1 94.44 127 GLN B CA 1
ATOM 3755 C C . GLN B 1 127 ? -25.219 5.957 10.469 1 94.44 127 GLN B C 1
ATOM 3757 O O . GLN B 1 127 ? -24.422 5.504 9.648 1 94.44 127 GLN B O 1
ATOM 3762 N N . THR B 1 128 ? -24.938 6.883 11.328 1 98.25 128 THR B N 1
ATOM 3763 C CA . THR B 1 128 ? -23.578 7.406 11.375 1 98.25 128 THR B CA 1
ATOM 3764 C C . THR B 1 128 ? -22.609 6.375 11.961 1 98.25 128 THR B C 1
ATOM 3766 O O . THR B 1 128 ? -22.5 6.258 13.18 1 98.25 128 THR B O 1
ATOM 3769 N N . ARG B 1 129 ? -21.953 5.758 11.086 1 98.44 129 ARG B N 1
ATOM 3770 C CA . ARG B 1 129 ? -21.047 4.691 11.523 1 98.44 129 ARG B CA 1
ATOM 3771 C C . ARG B 1 129 ? -19.703 5.254 11.969 1 98.44 129 ARG B C 1
ATOM 3773 O O . ARG B 1 129 ? -19.062 4.699 12.859 1 98.44 129 ARG B O 1
ATOM 3780 N N . CYS B 1 130 ? -19.297 6.336 11.328 1 98.81 130 CYS B N 1
ATOM 3781 C CA . CYS B 1 130 ? -17.984 6.922 11.617 1 98.81 130 CYS B CA 1
ATOM 3782 C C . CYS B 1 130 ? -18.062 8.445 11.609 1 98.81 130 CYS B C 1
ATOM 3784 O O . CYS B 1 130 ? -18.688 9.039 10.734 1 98.81 130 CYS B O 1
ATOM 3786 N N . ALA B 1 131 ? -17.5 9.031 12.602 1 98.81 131 ALA B N 1
ATOM 3787 C CA . ALA B 1 131 ? -17.266 10.477 12.625 1 98.81 131 ALA B CA 1
ATOM 3788 C C . ALA B 1 131 ? -15.797 10.789 12.375 1 98.81 131 ALA B C 1
ATOM 3790 O O . ALA B 1 131 ? -14.906 10.219 13.016 1 98.81 131 ALA B O 1
ATOM 3791 N N . LEU B 1 132 ? -15.547 11.656 11.414 1 98.62 132 LEU B N 1
ATOM 3792 C CA . LEU B 1 132 ? -14.203 12.086 11.055 1 98.62 132 LEU B CA 1
ATOM 3793 C C . LEU B 1 132 ? -13.891 13.461 11.648 1 98.62 132 LEU B C 1
ATOM 3795 O O . LEU B 1 132 ? -14.641 14.414 11.438 1 98.62 132 LEU B O 1
ATOM 3799 N N . ILE B 1 133 ? -12.82 13.547 12.398 1 98 133 ILE B N 1
ATOM 3800 C CA . ILE B 1 133 ? -12.383 14.812 12.969 1 98 133 ILE B CA 1
ATOM 3801 C C . ILE B 1 133 ? -11.008 15.18 12.422 1 98 133 ILE B C 1
ATOM 3803 O O . ILE B 1 133 ? -10.031 14.453 12.641 1 98 133 ILE B O 1
ATOM 3807 N N . GLN B 1 134 ? -10.945 16.188 11.703 1 97.12 134 GLN B N 1
ATOM 3808 C CA . GLN B 1 134 ? -9.664 16.75 11.273 1 97.12 134 GLN B CA 1
ATOM 3809 C C . GLN B 1 134 ? -9.086 17.688 12.328 1 97.12 134 GLN B C 1
ATOM 3811 O O . GLN B 1 134 ? -9.688 18.703 12.656 1 97.12 134 GLN B O 1
ATOM 3816 N N . ARG B 1 135 ? -7.965 17.328 12.836 1 96.69 135 ARG B N 1
ATOM 3817 C CA . ARG B 1 135 ? -7.363 18.078 13.938 1 96.69 135 ARG B CA 1
ATOM 3818 C C . ARG B 1 135 ? -6.785 19.391 13.445 1 96.69 135 ARG B C 1
ATOM 3820 O O . ARG B 1 135 ? -7.031 20.453 14.039 1 96.69 135 ARG B O 1
ATOM 3827 N N . SER B 1 136 ? -6.035 19.344 12.344 1 95.69 136 SER B N 1
ATOM 3828 C CA . SER B 1 136 ? -5.371 20.531 11.836 1 95.69 136 SER B CA 1
ATOM 3829 C C . SER B 1 136 ? -6.277 21.312 10.883 1 95.69 136 SER B C 1
ATOM 3831 O O . SER B 1 136 ? -7.383 20.859 10.57 1 95.69 136 SER B O 1
ATOM 3833 N N . CYS B 1 137 ? -5.922 22.422 10.406 1 91.44 137 CYS B N 1
ATOM 3834 C CA . CYS B 1 137 ? -6.789 23.375 9.727 1 91.44 137 CYS B CA 1
ATOM 3835 C C . CYS B 1 137 ? -6.875 23.062 8.234 1 91.44 137 CYS B C 1
ATOM 3837 O O . CYS B 1 137 ? -7.746 23.594 7.539 1 91.44 137 CYS B O 1
ATOM 3839 N N . GLY B 1 138 ? -6.125 22.234 7.719 1 85.19 138 GLY B N 1
ATOM 3840 C CA . GLY B 1 138 ? -6.086 22.094 6.27 1 85.19 138 GLY B CA 1
ATOM 3841 C C . GLY B 1 138 ? -5.855 23.422 5.551 1 85.19 138 GLY B C 1
ATOM 3842 O O . GLY B 1 138 ? -4.977 24.188 5.934 1 85.19 138 GLY B O 1
ATOM 3843 N N . TYR B 1 139 ? -6.586 23.672 4.434 1 86.31 139 TYR B N 1
ATOM 3844 C CA . TYR B 1 139 ? -6.469 24.922 3.693 1 86.31 139 TYR B CA 1
ATOM 3845 C C . TYR B 1 139 ? -7.598 25.875 4.055 1 86.31 139 TYR B C 1
ATOM 3847 O O . TYR B 1 139 ? -7.898 26.812 3.299 1 86.31 139 TYR B O 1
ATOM 3855 N N . SER B 1 140 ? -8.148 25.609 5.164 1 87.88 140 SER B N 1
ATOM 3856 C CA . SER B 1 140 ? -9.227 26.453 5.652 1 87.88 140 SER B CA 1
ATOM 3857 C C . SER B 1 140 ? -8.734 27.406 6.734 1 87.88 140 SER B C 1
ATOM 3859 O O . SER B 1 140 ? -7.824 27.078 7.492 1 87.88 140 SER B O 1
ATOM 3861 N N . TRP B 1 141 ? -9.406 28.578 6.68 1 89.75 141 TRP B N 1
ATOM 3862 C CA . TRP B 1 141 ? -9.141 29.516 7.762 1 89.75 141 TRP B CA 1
ATOM 3863 C C . TRP B 1 141 ? -9.875 29.109 9.031 1 89.75 141 TRP B C 1
ATOM 3865 O O . TRP B 1 141 ? -10.797 29.797 9.477 1 89.75 141 TRP B O 1
ATOM 3875 N N . ARG B 1 142 ? -9.547 28 9.586 1 91.25 142 ARG B N 1
ATOM 3876 C CA . ARG B 1 142 ? -10.164 27.484 10.797 1 91.25 142 ARG B CA 1
ATOM 3877 C C . ARG B 1 142 ? -9.125 27.266 11.898 1 91.25 142 ARG B C 1
ATOM 3879 O O . ARG B 1 142 ? -7.926 27.203 11.617 1 91.25 142 ARG B O 1
ATOM 3886 N N . ARG B 1 143 ? -9.609 27.156 13.102 1 92.38 143 ARG B N 1
ATOM 3887 C CA . ARG B 1 143 ? -8.75 26.844 14.234 1 92.38 143 ARG B CA 1
ATOM 3888 C C . ARG B 1 143 ? -8.445 25.359 14.305 1 92.38 143 ARG B C 1
ATOM 3890 O O . ARG B 1 143 ? -9.328 24.531 14.055 1 92.38 143 ARG B O 1
ATOM 3897 N N . SER B 1 144 ? -7.203 25.031 14.562 1 95.19 144 SER B N 1
ATOM 3898 C CA . SER B 1 144 ? -6.891 23.641 14.883 1 95.19 144 SER B CA 1
ATOM 3899 C C . SER B 1 144 ? -7.504 23.234 16.219 1 95.19 144 SER B C 1
ATOM 3901 O O . SER B 1 144 ? -7.695 24.062 17.109 1 95.19 144 SER B O 1
ATOM 3903 N N . LEU B 1 145 ? -7.77 22 16.344 1 96.81 145 LEU B N 1
ATOM 3904 C CA . LEU B 1 145 ? -8.453 21.516 17.547 1 96.81 145 LEU B CA 1
ATOM 3905 C C . LEU B 1 145 ? -7.449 20.984 18.562 1 96.81 145 LEU B C 1
ATOM 3907 O O . LEU B 1 145 ? -6.488 20.297 18.188 1 96.81 145 LEU B O 1
ATOM 3911 N N . SER B 1 146 ? -7.691 21.359 19.828 1 96.94 146 SER B N 1
ATOM 3912 C CA . SER B 1 146 ? -6.93 20.719 20.891 1 96.94 146 SER B CA 1
ATOM 3913 C C . SER B 1 146 ? -7.402 19.281 21.125 1 96.94 146 SER B C 1
ATOM 3915 O O . SER B 1 146 ? -8.516 18.922 20.75 1 96.94 146 SER B O 1
ATOM 39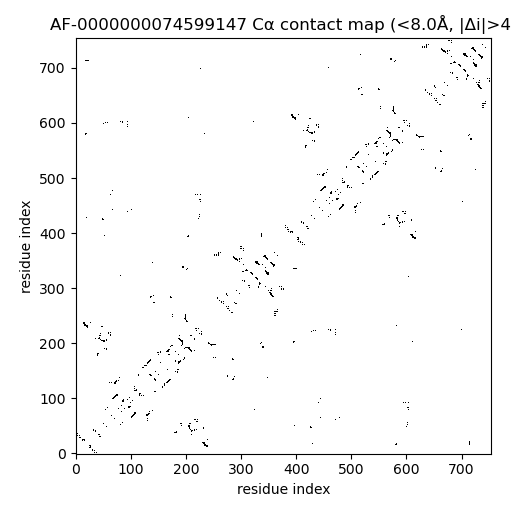17 N N . VAL B 1 147 ? -6.57 18.5 21.75 1 98.25 147 VAL B N 1
ATOM 3918 C CA . VAL B 1 147 ? -6.957 17.125 22.062 1 98.25 147 VAL B CA 1
ATOM 3919 C C . VAL B 1 147 ? -8.141 17.125 23.031 1 98.25 147 VAL B C 1
ATOM 3921 O O . VAL B 1 147 ? -9.023 16.281 22.938 1 98.25 147 VAL B O 1
ATOM 3924 N N . SER B 1 148 ? -8.164 18.125 23.922 1 97.69 148 SER B N 1
ATOM 3925 C CA . SER B 1 148 ? -9.281 18.25 24.859 1 97.69 148 SER B CA 1
ATOM 3926 C C . SER B 1 148 ? -10.586 18.531 24.109 1 97.69 148 SER B C 1
ATOM 3928 O O . SER B 1 148 ? -11.633 17.984 24.453 1 97.69 148 SER B O 1
ATOM 3930 N N . GLU B 1 149 ? -10.555 19.422 23.156 1 97.25 149 GLU B N 1
ATOM 3931 C CA . GLU B 1 149 ? -11.734 19.703 22.344 1 97.25 149 GLU B CA 1
ATOM 3932 C C . GLU B 1 149 ? -12.18 18.453 21.578 1 97.25 149 GLU B C 1
ATOM 3934 O O . GLU B 1 149 ? -13.383 18.203 21.422 1 97.25 149 GLU B O 1
ATOM 3939 N N . ILE B 1 150 ? -11.234 17.688 21.078 1 98.44 150 ILE B N 1
ATOM 3940 C CA . ILE B 1 150 ? -11.539 16.438 20.391 1 98.44 150 ILE B CA 1
ATOM 3941 C C . ILE B 1 150 ? -12.25 15.484 21.344 1 98.44 150 ILE B C 1
ATOM 3943 O O . ILE B 1 150 ? -13.258 14.875 20.984 1 98.44 150 ILE B O 1
ATOM 3947 N N . GLY B 1 151 ? -11.719 15.367 22.578 1 98.75 151 GLY B N 1
ATOM 3948 C CA . GLY B 1 151 ? -12.359 14.539 23.578 1 98.75 151 GLY B CA 1
ATOM 3949 C C . GLY B 1 151 ? -13.797 14.953 23.859 1 98.75 151 GLY B C 1
ATOM 3950 O O . GLY B 1 151 ? -14.68 14.102 23.969 1 98.75 151 GLY B O 1
ATOM 3951 N N . LYS B 1 152 ? -14.016 16.25 24 1 98.56 152 LYS B N 1
ATOM 3952 C CA . LYS B 1 152 ? -15.367 16.766 24.219 1 98.56 152 LYS B CA 1
ATOM 3953 C C . LYS B 1 152 ? -16.281 16.406 23.062 1 98.56 152 LYS B C 1
ATOM 3955 O O . LYS B 1 152 ? -17.438 16.031 23.266 1 98.56 152 LYS B O 1
ATOM 3960 N N . ALA B 1 153 ? -15.781 16.578 21.859 1 98.56 153 ALA B N 1
ATOM 3961 C CA . ALA B 1 153 ? -16.578 16.25 20.672 1 98.56 153 ALA B CA 1
ATOM 3962 C C . ALA B 1 153 ? -16.938 14.773 20.656 1 98.56 153 ALA B C 1
ATOM 3964 O O . ALA B 1 153 ? -18.078 14.414 20.328 1 98.56 153 ALA B O 1
ATOM 3965 N N . ILE B 1 154 ? -15.992 13.93 20.984 1 98.69 154 ILE B N 1
ATOM 3966 C CA . ILE B 1 154 ? -16.219 12.492 20.984 1 98.69 154 ILE B CA 1
ATOM 3967 C C . ILE B 1 154 ? -17.312 12.141 21.984 1 98.69 154 ILE B C 1
ATOM 3969 O O . ILE B 1 154 ? -18.203 11.344 21.688 1 98.69 154 ILE B O 1
ATOM 3973 N N . LYS B 1 155 ? -17.266 12.742 23.156 1 98.5 155 LYS B N 1
ATOM 3974 C CA . LYS B 1 155 ? -18.297 12.508 24.172 1 98.5 155 LYS B CA 1
ATOM 3975 C C . LYS B 1 155 ? -19.688 12.867 23.641 1 98.5 155 LYS B C 1
ATOM 3977 O O . LYS B 1 155 ? -20.625 12.102 23.797 1 98.5 155 LYS B O 1
ATOM 3982 N N . VAL B 1 156 ? -19.781 14 23.031 1 98.44 156 VAL B N 1
ATOM 3983 C CA . VAL B 1 156 ? -21.062 14.484 22.5 1 98.44 156 VAL B CA 1
ATOM 3984 C C . VAL B 1 156 ? -21.562 13.516 21.438 1 98.44 156 VAL B C 1
ATOM 3986 O O . VAL B 1 156 ? -22.75 13.195 21.391 1 98.44 156 VAL B O 1
ATOM 3989 N N . ILE B 1 157 ? -20.703 13.039 20.531 1 98.31 157 ILE B N 1
ATOM 3990 C CA . ILE B 1 157 ? -21.047 12.125 19.453 1 98.31 157 ILE B CA 1
ATOM 3991 C C . ILE B 1 157 ? -21.562 10.805 20.031 1 98.31 157 ILE B C 1
ATOM 3993 O O . ILE B 1 157 ? -22.609 10.305 19.641 1 98.31 157 ILE B O 1
ATOM 3997 N N . LYS B 1 158 ? -20.828 10.281 21 1 97.5 158 LYS B N 1
ATOM 3998 C CA . LYS B 1 158 ? -21.125 8.961 21.547 1 97.5 158 LYS B CA 1
ATOM 3999 C C . LYS B 1 158 ? -22.375 9 22.422 1 97.5 158 LYS B C 1
ATOM 4001 O O . LYS B 1 158 ? -23.062 7.984 22.594 1 97.5 158 LYS B O 1
ATOM 4006 N N . GLU B 1 159 ? -22.672 10.156 22.984 1 97.25 159 GLU B N 1
ATOM 4007 C CA . GLU B 1 159 ? -23.922 10.32 23.703 1 97.25 159 GLU B CA 1
ATOM 4008 C C . GLU B 1 159 ? -25.125 10.117 22.781 1 97.25 159 GLU B C 1
ATOM 4010 O O . GLU B 1 159 ? -26.172 9.617 23.203 1 97.25 159 GLU B O 1
ATOM 4015 N N . GLN B 1 160 ? -25 10.492 21.547 1 97.38 160 GLN B N 1
ATOM 4016 C CA . GLN B 1 160 ? -26.062 10.359 20.562 1 97.38 160 GLN B CA 1
ATOM 4017 C C . GLN B 1 160 ? -26.078 8.953 19.969 1 97.38 160 GLN B C 1
ATOM 4019 O O . GLN B 1 160 ? -27.156 8.398 19.703 1 97.38 160 GLN B O 1
ATOM 4024 N N . ASN B 1 161 ? -24.922 8.43 19.703 1 97.69 161 ASN B N 1
ATOM 4025 C CA . ASN B 1 161 ? -24.734 7.125 19.078 1 97.69 161 ASN B CA 1
ATOM 4026 C C . ASN B 1 161 ? -23.5 6.41 19.625 1 97.69 161 ASN B C 1
ATOM 4028 O O . ASN B 1 161 ? -22.406 6.543 19.078 1 97.69 161 ASN B O 1
ATOM 4032 N N . PRO B 1 162 ? -23.703 5.59 20.609 1 96.81 162 PRO B N 1
ATOM 4033 C CA . PRO B 1 162 ? -22.578 4.922 21.266 1 96.81 162 PRO B CA 1
ATOM 4034 C C . PRO B 1 162 ? -21.812 3.992 20.328 1 96.81 162 PRO B C 1
ATOM 4036 O O . PRO B 1 162 ? -20.672 3.615 20.609 1 96.81 162 PRO B O 1
ATOM 4039 N N . ASN B 1 163 ? -22.375 3.662 19.234 1 96.94 163 ASN B N 1
ATOM 4040 C CA . ASN B 1 163 ? -21.75 2.736 18.297 1 96.94 163 ASN B CA 1
ATOM 4041 C C . ASN B 1 163 ? -20.953 3.477 17.219 1 96.94 163 ASN B C 1
ATOM 4043 O O . ASN B 1 163 ? -20.234 2.857 16.438 1 96.94 163 ASN B O 1
ATOM 4047 N N . CYS B 1 164 ? -21.094 4.762 17.172 1 98.38 164 CYS B N 1
ATOM 4048 C CA . CYS B 1 164 ? -20.359 5.562 16.203 1 98.38 164 CYS B CA 1
ATOM 4049 C C . CYS B 1 164 ? -18.875 5.562 16.516 1 98.38 164 CYS B C 1
ATOM 4051 O O . CYS B 1 164 ? -18.469 5.887 17.641 1 98.38 164 CYS B O 1
ATOM 4053 N N . LEU B 1 165 ? -18.094 5.113 15.57 1 98.75 165 LEU B N 1
ATOM 4054 C CA . LEU B 1 165 ? -16.656 5.148 15.727 1 98.75 165 LEU B CA 1
ATOM 4055 C C . LEU B 1 165 ? -16.094 6.516 15.344 1 98.75 165 LEU B C 1
ATOM 4057 O O . LEU B 1 165 ? -16.656 7.195 14.477 1 98.75 165 LEU B O 1
ATOM 4061 N N . VAL B 1 166 ? -15.023 6.934 15.977 1 98.88 166 VAL B N 1
ATOM 4062 C CA . VAL B 1 166 ? -14.43 8.234 15.695 1 98.88 166 VAL B CA 1
ATOM 4063 C C . VAL B 1 166 ? -13.016 8.055 15.148 1 98.88 166 VAL B C 1
ATOM 4065 O O . VAL B 1 166 ? -12.172 7.41 15.781 1 98.88 166 VAL B O 1
ATOM 4068 N N . MET B 1 167 ? -12.781 8.547 13.977 1 98.81 167 MET B N 1
ATOM 4069 C CA . MET B 1 167 ? -11.484 8.578 13.312 1 98.81 167 MET B CA 1
ATOM 4070 C C . MET B 1 167 ? -10.914 9.992 13.305 1 98.81 167 MET B C 1
ATOM 4072 O O . MET B 1 167 ? -11.602 10.938 12.906 1 98.81 167 MET B O 1
ATOM 4076 N N . VAL B 1 168 ? -9.672 10.172 13.75 1 98.81 168 VAL B N 1
ATOM 4077 C CA . VAL B 1 168 ? -9.062 11.492 13.805 1 98.81 168 VAL B CA 1
ATOM 4078 C C . VAL B 1 168 ? -7.922 11.578 12.789 1 98.81 168 VAL B C 1
ATOM 4080 O O . VAL B 1 168 ? -6.988 10.773 12.82 1 98.81 168 VAL B O 1
ATOM 4083 N N . ASP B 1 169 ? -8.094 12.508 11.836 1 98.44 169 ASP B N 1
ATOM 4084 C CA . ASP B 1 169 ? -6.93 12.961 11.086 1 98.44 169 ASP B CA 1
ATOM 4085 C C . ASP B 1 169 ? -5.977 13.75 11.977 1 98.44 169 ASP B C 1
ATOM 4087 O O . ASP B 1 169 ? -6.215 14.93 12.266 1 98.44 169 ASP B O 1
ATOM 4091 N N . ASN B 1 170 ? -4.875 13.102 12.344 1 98.5 170 ASN B N 1
ATOM 4092 C CA . ASN B 1 170 ? -4.012 13.633 13.391 1 98.5 170 ASN B CA 1
ATOM 4093 C C . ASN B 1 170 ? -2.828 14.398 12.812 1 98.5 170 ASN B C 1
ATOM 4095 O O . ASN B 1 170 ? -1.98 14.898 13.555 1 98.5 170 ASN B O 1
ATOM 4099 N N . CYS B 1 171 ? -2.764 14.555 11.516 1 97.56 171 CYS B N 1
ATOM 4100 C CA . CYS B 1 171 ? -1.639 15.18 10.828 1 97.56 171 CYS B CA 1
ATOM 4101 C C . CYS B 1 171 ? -1.352 16.562 11.406 1 97.56 171 CYS B C 1
ATOM 4103 O O . CYS B 1 171 ? -2.275 17.328 11.68 1 97.56 171 CYS B O 1
ATOM 4105 N N . TYR B 1 172 ? -0.077 16.875 11.648 1 97.88 172 TYR B N 1
ATOM 4106 C CA . TYR B 1 172 ? 0.479 18.141 12.117 1 97.88 172 TYR B CA 1
ATOM 4107 C C . TYR B 1 172 ? 0.242 18.328 13.609 1 97.88 172 TYR B C 1
ATOM 4109 O O . TYR B 1 172 ? 0.852 19.188 14.242 1 97.88 172 TYR B O 1
ATOM 4117 N N . GLY B 1 173 ? -0.593 17.547 14.219 1 98.19 173 GLY B N 1
ATOM 4118 C CA . GLY B 1 173 ? -0.923 17.734 15.617 1 98.19 173 GLY B CA 1
ATOM 4119 C C . GLY B 1 173 ? -0.126 16.844 16.547 1 98.19 173 GLY B C 1
ATOM 4120 O O . GLY B 1 173 ? -0.09 17.062 17.766 1 98.19 173 GLY B O 1
ATOM 4121 N N . GLU B 1 174 ? 0.526 15.75 15.992 1 98.44 174 GLU B N 1
ATOM 4122 C CA . GLU B 1 174 ? 1.258 14.781 16.812 1 98.44 174 GLU B CA 1
ATOM 4123 C C . GLU B 1 174 ? 2.342 15.469 17.641 1 98.44 174 GLU B C 1
ATOM 4125 O O . GLU B 1 174 ? 3.09 16.297 17.109 1 98.44 174 GLU B O 1
ATOM 4130 N N . PHE B 1 175 ? 2.357 15.195 18.906 1 97.94 175 PHE B N 1
ATOM 4131 C CA . PHE B 1 175 ? 3.426 15.555 19.828 1 97.94 175 PHE B CA 1
ATOM 4132 C C . PHE B 1 175 ? 3.395 17.047 20.156 1 97.94 175 PHE B C 1
ATOM 4134 O O . PHE B 1 175 ? 4.324 17.578 20.766 1 97.94 175 PHE B O 1
ATOM 4141 N N . VAL B 1 176 ? 2.35 17.781 19.719 1 97.88 176 VAL B N 1
ATOM 4142 C CA . VAL B 1 176 ? 2.186 19.172 20.094 1 97.88 176 VAL B CA 1
ATOM 4143 C C . VAL B 1 176 ? 1.641 19.266 21.516 1 97.88 176 VAL B C 1
ATOM 4145 O O . VAL B 1 176 ? 1.896 20.234 22.234 1 97.88 176 VAL B O 1
ATOM 4148 N N . ASP B 1 177 ? 0.934 18.266 21.906 1 95.56 177 ASP B N 1
ATOM 4149 C CA . ASP B 1 177 ? 0.397 18.078 23.266 1 95.56 177 ASP B CA 1
ATOM 4150 C C . ASP B 1 177 ? 0.992 16.844 23.938 1 95.56 177 ASP B C 1
ATOM 4152 O O . ASP B 1 177 ? 1.723 16.078 23.297 1 95.56 177 ASP B O 1
ATOM 4156 N N . ILE B 1 178 ? 0.733 16.703 25.234 1 95.06 178 ILE B N 1
ATOM 4157 C CA . ILE B 1 178 ? 1.288 15.578 25.969 1 95.06 178 ILE B CA 1
ATOM 4158 C C . ILE B 1 178 ? 0.349 14.383 25.875 1 95.06 178 ILE B C 1
ATOM 4160 O O . ILE B 1 178 ? 0.684 13.281 26.312 1 95.06 178 ILE B O 1
ATOM 4164 N N . ILE B 1 179 ? -0.825 14.633 25.328 1 97.56 179 ILE B N 1
ATOM 4165 C CA . ILE B 1 179 ? -1.771 13.547 25.094 1 97.56 179 ILE B CA 1
ATOM 4166 C C . ILE B 1 179 ? -2.168 13.516 23.625 1 97.56 179 ILE B C 1
ATOM 4168 O O . ILE B 1 179 ? -1.984 14.5 22.891 1 97.56 179 ILE B O 1
ATOM 4172 N N . GLU B 1 180 ? -2.65 12.398 23.188 1 98.62 180 GLU B N 1
ATOM 4173 C CA . GLU B 1 180 ? -3.068 12.172 21.797 1 98.62 180 GLU B CA 1
ATOM 4174 C C . GLU B 1 180 ? -4.543 11.781 21.734 1 98.62 180 GLU B C 1
ATOM 4176 O O . GLU B 1 180 ? -5.141 11.398 22.734 1 98.62 180 GLU B O 1
ATOM 4181 N N . PRO B 1 181 ? -5.18 11.898 20.547 1 98.81 181 PRO B N 1
ATOM 4182 C CA . PRO B 1 181 ? -6.621 11.688 20.406 1 98.81 181 PRO B CA 1
ATOM 4183 C C . PRO B 1 181 ? -7.07 10.312 20.906 1 98.81 181 PRO B C 1
ATOM 4185 O O . PRO B 1 181 ? -8.164 10.18 21.453 1 98.81 181 PRO B O 1
ATOM 4188 N N . THR B 1 182 ? -6.246 9.281 20.734 1 98.81 182 THR B N 1
ATOM 4189 C CA . THR B 1 182 ? -6.625 7.938 21.156 1 98.81 182 THR B CA 1
ATOM 4190 C C . THR B 1 182 ? -6.758 7.863 22.672 1 98.81 182 THR B C 1
ATOM 4192 O O . THR B 1 182 ? -7.422 6.969 23.203 1 98.81 182 THR B O 1
ATOM 4195 N N . MET B 1 183 ? -6.211 8.766 23.406 1 98.69 183 MET B N 1
ATOM 4196 C CA . MET B 1 183 ? -6.242 8.789 24.875 1 98.69 183 MET B CA 1
ATOM 4197 C C . MET B 1 183 ? -7.527 9.438 25.375 1 98.69 183 MET B C 1
ATOM 4199 O O . MET B 1 183 ? -7.852 9.344 26.562 1 98.69 183 MET B O 1
ATOM 4203 N N . VAL B 1 184 ? -8.258 10.07 24.453 1 98.69 184 VAL B N 1
ATOM 4204 C CA . VAL B 1 184 ? -9.469 10.758 24.875 1 98.69 184 VAL B CA 1
ATOM 4205 C C . VAL B 1 184 ? -10.68 10.18 24.156 1 98.69 184 VAL B C 1
ATOM 4207 O O . VAL B 1 184 ? -11.695 10.859 23.984 1 98.69 184 VAL B O 1
ATOM 4210 N N . GLY B 1 185 ? -10.523 9.023 23.578 1 98.5 185 GLY B N 1
ATOM 4211 C CA . GLY B 1 185 ? -11.703 8.289 23.141 1 98.5 185 GLY B CA 1
ATOM 4212 C C . GLY B 1 185 ? -11.734 8.031 21.641 1 98.5 185 GLY B C 1
ATOM 4213 O O . GLY B 1 185 ? -12.617 7.328 21.156 1 98.5 185 GLY B O 1
ATOM 4214 N N . ALA B 1 186 ? -10.797 8.578 20.859 1 98.88 186 ALA B N 1
ATOM 4215 C CA . ALA B 1 186 ? -10.773 8.281 19.438 1 98.88 186 ALA B CA 1
ATOM 4216 C C . ALA B 1 186 ? -10.547 6.789 19.188 1 98.88 186 ALA B C 1
ATOM 4218 O O . ALA B 1 186 ? -9.719 6.164 19.859 1 98.88 186 ALA B O 1
ATOM 4219 N N . ASP B 1 187 ? -11.289 6.203 18.281 1 98.88 187 ASP B N 1
ATOM 4220 C CA . ASP B 1 187 ? -11.156 4.785 17.969 1 98.88 187 ASP B CA 1
ATOM 4221 C C . ASP B 1 187 ? -9.945 4.535 17.078 1 98.88 187 ASP B C 1
ATOM 4223 O O . ASP B 1 187 ? -9.305 3.486 17.172 1 98.88 187 ASP B O 1
ATOM 4227 N N . LEU B 1 188 ? -9.719 5.457 16.156 1 98.94 188 LEU B N 1
ATOM 4228 C CA . LEU B 1 188 ? -8.547 5.434 15.289 1 98.94 188 LEU B CA 1
ATOM 4229 C C . LEU B 1 188 ? -7.98 6.84 15.102 1 98.94 188 LEU B C 1
ATOM 4231 O O . LEU B 1 188 ? -8.727 7.824 15.141 1 98.94 188 LEU B O 1
ATOM 4235 N N . ALA B 1 189 ? -6.723 6.93 14.938 1 98.94 189 ALA B N 1
ATOM 4236 C CA . ALA B 1 189 ? -6.008 8.102 14.453 1 98.94 189 ALA B CA 1
ATOM 4237 C C . ALA B 1 189 ? -4.961 7.715 13.406 1 98.94 189 ALA B C 1
ATOM 4239 O O . ALA B 1 189 ? -4.488 6.578 13.391 1 98.94 189 ALA B O 1
ATOM 4240 N N . ALA B 1 190 ? -4.684 8.625 12.531 1 98.88 190 ALA B N 1
ATOM 4241 C CA . ALA B 1 190 ? -3.75 8.32 11.445 1 98.88 190 ALA B CA 1
ATOM 4242 C C . ALA B 1 190 ? -2.92 9.547 11.078 1 98.88 190 ALA B C 1
ATOM 4244 O O . ALA B 1 190 ? -3.299 10.68 11.391 1 98.88 190 ALA B O 1
ATOM 4245 N N . GLY B 1 191 ? -1.82 9.281 10.398 1 98.5 191 GLY B N 1
ATOM 4246 C CA . GLY B 1 191 ? -0.96 10.352 9.93 1 98.5 191 GLY B CA 1
ATOM 4247 C C . GLY B 1 191 ? 0.175 9.867 9.047 1 98.5 191 GLY B C 1
ATOM 4248 O O . GLY B 1 191 ? 0.235 8.688 8.703 1 98.5 191 GLY B O 1
ATOM 4249 N N . SER B 1 192 ? 1.027 10.828 8.703 1 98.31 192 SER B N 1
ATOM 4250 C CA . SER B 1 192 ? 2.137 10.602 7.785 1 98.31 192 SER B CA 1
ATOM 4251 C C . SER B 1 192 ? 3.48 10.703 8.5 1 98.31 192 SER B C 1
ATOM 4253 O O . SER B 1 192 ? 3.65 11.531 9.398 1 98.31 192 SER B O 1
ATOM 4255 N N . LEU B 1 193 ? 4.441 9.93 8.016 1 98.56 193 LEU B N 1
ATOM 4256 C CA . LEU B 1 193 ? 5.758 9.969 8.641 1 98.56 193 LEU B CA 1
ATOM 4257 C C . LEU B 1 193 ? 6.629 11.055 8.016 1 98.56 193 LEU B C 1
ATOM 4259 O O . LEU B 1 193 ? 7.676 11.406 8.562 1 98.56 193 LEU B O 1
ATOM 4263 N N . ILE B 1 194 ? 6.215 11.672 6.934 1 97.69 194 ILE B N 1
ATOM 4264 C CA . ILE B 1 194 ? 7.008 12.781 6.414 1 97.69 194 ILE B CA 1
ATOM 4265 C C . ILE B 1 194 ? 6.531 14.086 7.031 1 97.69 194 ILE B C 1
ATOM 4267 O O . ILE B 1 194 ? 6.934 15.172 6.598 1 97.69 194 ILE B O 1
ATOM 4271 N N . LYS B 1 195 ? 5.605 13.914 7.941 1 97.81 195 LYS B N 1
ATOM 4272 C CA . LYS B 1 195 ? 5.176 15 8.812 1 97.81 195 LYS B CA 1
ATOM 4273 C C . LYS B 1 195 ? 5.785 14.859 10.211 1 97.81 195 LYS B C 1
ATOM 4275 O O . LYS B 1 195 ? 6.977 14.562 10.344 1 97.81 195 LYS B O 1
ATOM 4280 N N . ASN B 1 196 ? 5.023 15.086 11.273 1 98.44 196 ASN B N 1
ATOM 4281 C CA . ASN B 1 196 ? 5.578 15.211 12.617 1 98.44 196 ASN B CA 1
ATOM 4282 C C . ASN B 1 196 ? 6.273 13.922 13.055 1 98.44 196 ASN B C 1
ATOM 4284 O O . ASN B 1 196 ? 7.414 13.953 13.523 1 98.44 196 ASN B O 1
ATOM 4288 N N . PRO B 1 197 ? 5.668 12.797 12.828 1 98.44 197 PRO B N 1
ATOM 4289 C CA . PRO B 1 197 ? 6.191 11.594 13.484 1 98.44 197 PRO B CA 1
ATOM 4290 C C . PRO B 1 197 ? 7.477 11.078 12.844 1 98.44 197 PRO B C 1
ATOM 4292 O O . PRO B 1 197 ? 8.141 10.203 13.398 1 98.44 197 PRO B O 1
ATOM 4295 N N . GLY B 1 198 ? 7.816 11.602 11.727 1 98.25 198 GLY B N 1
ATOM 4296 C CA . GLY B 1 198 ? 9.008 11.117 11.039 1 98.25 198 GLY B CA 1
ATOM 4297 C C . GLY B 1 198 ? 10.258 11.898 11.398 1 98.25 198 GLY B C 1
ATOM 4298 O O . GLY B 1 198 ? 11.352 11.562 10.953 1 98.25 198 GLY B O 1
ATOM 4299 N N . GLY B 1 199 ? 10.117 12.945 12.156 1 97.56 199 GLY B N 1
ATOM 4300 C CA . GLY B 1 199 ? 11.25 13.656 12.734 1 97.56 199 GLY B CA 1
ATOM 4301 C C . GLY B 1 199 ? 12.133 14.312 11.688 1 97.56 199 GLY B C 1
ATOM 4302 O O . GLY B 1 199 ? 13.336 14.461 11.898 1 97.56 199 GLY B O 1
ATOM 4303 N N . THR B 1 200 ? 11.594 14.484 10.5 1 96.69 200 THR B N 1
ATOM 4304 C CA . THR B 1 200 ? 12.234 15.18 9.391 1 96.69 200 THR B CA 1
ATOM 4305 C C . THR B 1 200 ? 13.164 14.242 8.625 1 96.69 200 THR B C 1
ATOM 4307 O O . THR B 1 200 ? 13.75 14.625 7.613 1 96.69 200 THR B O 1
ATOM 4310 N N . ILE B 1 201 ? 13.273 13 9.062 1 97.25 201 ILE B N 1
ATOM 4311 C CA . ILE B 1 201 ? 14.281 12.18 8.406 1 97.25 201 ILE B CA 1
ATOM 4312 C C . ILE B 1 201 ? 13.625 10.938 7.797 1 97.25 201 ILE B C 1
ATOM 4314 O O . ILE B 1 201 ? 14.25 10.219 7.008 1 97.25 201 ILE B O 1
ATOM 4318 N N . ALA B 1 202 ? 12.398 10.586 8.227 1 98 202 ALA B N 1
ATOM 4319 C CA . ALA B 1 202 ? 11.727 9.453 7.613 1 98 202 ALA B CA 1
ATOM 4320 C C . ALA B 1 202 ? 11.461 9.711 6.133 1 98 202 ALA B C 1
ATOM 4322 O O . ALA B 1 202 ? 10.844 10.711 5.77 1 98 202 ALA B O 1
ATOM 4323 N N . PRO B 1 203 ? 11.797 8.797 5.234 1 97.44 203 PRO B N 1
ATOM 4324 C CA . PRO B 1 203 ? 11.727 9.094 3.803 1 97.44 203 PRO B CA 1
ATOM 4325 C C . PRO B 1 203 ? 10.328 8.875 3.223 1 97.44 203 PRO B C 1
ATOM 4327 O O . PRO B 1 203 ? 10.062 9.266 2.084 1 97.44 203 PRO B O 1
ATOM 4330 N N . CYS B 1 204 ? 9.469 8.211 3.891 1 97.62 204 CYS B N 1
ATOM 4331 C CA . CYS B 1 204 ? 8.125 7.855 3.443 1 97.62 204 CYS B CA 1
ATOM 4332 C C . CYS B 1 204 ? 7.324 7.227 4.578 1 97.62 204 CYS B C 1
ATOM 4334 O O . CYS B 1 204 ? 7.789 7.176 5.719 1 97.62 204 CYS B O 1
ATOM 4336 N N . GLY B 1 205 ? 6.09 6.898 4.316 1 98.06 205 GLY B N 1
ATOM 4337 C CA . GLY B 1 205 ? 5.352 6.039 5.227 1 98.06 205 GLY B CA 1
ATOM 4338 C C . GLY B 1 205 ? 4.262 6.77 5.988 1 98.06 205 GLY B C 1
ATOM 4339 O O . GLY B 1 205 ? 4.117 7.988 5.855 1 98.06 205 GLY B O 1
ATOM 4340 N N . GLY B 1 206 ? 3.527 6.023 6.754 1 98.56 206 GLY B N 1
ATOM 4341 C CA . GLY B 1 206 ? 2.422 6.492 7.574 1 98.56 206 GLY B CA 1
ATOM 4342 C C . GLY B 1 206 ? 2.061 5.535 8.688 1 98.56 206 GLY B C 1
ATOM 4343 O O . GLY B 1 206 ? 2.748 4.535 8.906 1 98.56 206 GLY B O 1
ATOM 4344 N N . TYR B 1 207 ? 1.078 5.891 9.438 1 98.88 207 TYR B N 1
ATOM 4345 C CA . TYR B 1 207 ? 0.648 5.043 10.547 1 98.88 207 TYR B CA 1
ATOM 4346 C C . TYR B 1 207 ? -0.862 5.125 10.734 1 98.88 207 TYR B C 1
ATOM 4348 O O . TYR B 1 207 ? -1.489 6.117 10.359 1 98.88 207 TYR B O 1
ATOM 4356 N N . VAL B 1 208 ? -1.43 4.105 11.25 1 98.94 208 VAL B N 1
ATOM 4357 C CA . VAL B 1 208 ? -2.758 4.055 11.852 1 98.94 208 VAL B CA 1
ATOM 4358 C C . VAL B 1 208 ? -2.66 3.488 13.266 1 98.94 208 VAL B C 1
ATOM 4360 O O . VAL B 1 208 ? -2.01 2.465 13.484 1 98.94 208 VAL B O 1
ATOM 4363 N N . VAL B 1 209 ? -3.238 4.156 14.258 1 98.88 209 VAL B N 1
ATOM 4364 C CA . VAL B 1 209 ? -3.199 3.732 15.648 1 98.88 209 VAL B CA 1
ATOM 4365 C C . VAL B 1 209 ? -4.609 3.744 16.234 1 98.88 209 VAL B C 1
ATOM 4367 O O . VAL B 1 209 ? -5.469 4.508 15.781 1 98.88 209 VAL B O 1
ATOM 4370 N N . GLY B 1 210 ? -4.906 2.9 17.203 1 98.88 210 GLY B N 1
ATOM 4371 C CA . GLY B 1 210 ? -6.207 2.877 17.859 1 98.88 210 GLY B CA 1
ATOM 4372 C C . GLY B 1 210 ? -6.574 1.511 18.406 1 98.88 210 GLY B C 1
ATOM 4373 O O . GLY B 1 210 ? -5.727 0.805 18.953 1 98.88 210 GLY B O 1
ATOM 4374 N N . ARG B 1 211 ? -7.848 1.236 18.344 1 98.56 211 ARG B N 1
ATOM 4375 C CA . ARG B 1 211 ? -8.352 -0.059 18.797 1 98.56 211 ARG B CA 1
ATOM 4376 C C . ARG B 1 211 ? -7.828 -1.184 17.906 1 98.56 211 ARG B C 1
ATOM 4378 O O . ARG B 1 211 ? -7.781 -1.047 16.688 1 98.56 211 ARG B O 1
ATOM 4385 N N . GLU B 1 212 ? -7.488 -2.281 18.531 1 98.12 212 GLU B N 1
ATOM 4386 C CA . GLU B 1 212 ? -6.801 -3.381 17.859 1 98.12 212 GLU B CA 1
ATOM 4387 C C . GLU B 1 212 ? -7.617 -3.912 16.688 1 98.12 212 GLU B C 1
ATOM 4389 O O . GLU B 1 212 ? -7.082 -4.129 15.594 1 98.12 212 GLU B O 1
ATOM 4394 N N . LYS B 1 213 ? -8.875 -4.105 16.922 1 97.06 213 LYS B N 1
ATOM 4395 C CA . LYS B 1 213 ? -9.758 -4.648 15.898 1 97.06 213 LYS B CA 1
ATOM 4396 C C . LYS B 1 213 ? -9.727 -3.791 14.633 1 97.06 213 LYS B C 1
ATOM 4398 O O . LYS B 1 213 ? -9.633 -4.316 13.523 1 97.06 213 LYS B O 1
ATOM 4403 N N . TRP B 1 214 ? -9.734 -2.504 14.789 1 98 214 TRP B N 1
ATOM 4404 C CA . TRP B 1 214 ? -9.836 -1.601 13.648 1 98 214 TRP B CA 1
ATOM 4405 C C . TRP B 1 214 ? -8.469 -1.354 13.016 1 98 214 TRP B C 1
ATOM 4407 O O . TRP B 1 214 ? -8.367 -1.114 11.812 1 98 214 TRP B O 1
ATOM 4417 N N . VAL B 1 215 ? -7.391 -1.423 13.844 1 98.5 215 VAL B N 1
ATOM 4418 C CA . VAL B 1 215 ? -6.043 -1.353 13.281 1 98.5 215 VAL B CA 1
ATOM 4419 C C . VAL B 1 215 ? -5.797 -2.555 12.375 1 98.5 215 VAL B C 1
ATOM 4421 O O . VAL B 1 215 ? -5.219 -2.414 11.297 1 98.5 215 VAL B O 1
ATOM 4424 N N . LYS B 1 216 ? -6.258 -3.738 12.812 1 97 216 LYS B N 1
ATOM 4425 C CA . LYS B 1 216 ? -6.137 -4.934 11.984 1 97 216 LYS B CA 1
ATOM 4426 C C . LYS B 1 216 ? -6.898 -4.77 10.672 1 97 216 LYS B C 1
ATOM 4428 O O . LYS B 1 216 ? -6.414 -5.172 9.609 1 97 216 LYS B O 1
ATOM 4433 N N . ALA B 1 217 ? -8.047 -4.191 10.75 1 97.56 217 ALA B N 1
ATOM 4434 C CA . ALA B 1 217 ? -8.844 -3.953 9.547 1 97.56 217 ALA B CA 1
ATOM 4435 C C . ALA B 1 217 ? -8.164 -2.939 8.633 1 97.56 217 ALA B C 1
ATOM 4437 O O . ALA B 1 217 ? -8.203 -3.076 7.406 1 97.56 217 ALA B O 1
ATOM 4438 N N . ALA B 1 218 ? -7.578 -1.936 9.219 1 98.56 218 ALA B N 1
ATOM 4439 C CA . ALA B 1 218 ? -6.84 -0.956 8.43 1 98.56 218 ALA B CA 1
ATOM 4440 C C . ALA B 1 218 ? -5.645 -1.601 7.73 1 98.56 218 ALA B C 1
ATOM 4442 O O . ALA B 1 218 ? -5.324 -1.255 6.59 1 98.56 218 ALA B O 1
ATOM 4443 N N . ALA B 1 219 ? -5.004 -2.484 8.422 1 97.56 219 ALA B N 1
ATOM 4444 C CA . ALA B 1 219 ? -3.889 -3.221 7.836 1 97.56 219 ALA B CA 1
ATOM 4445 C C . ALA B 1 219 ? -4.348 -4.043 6.637 1 97.56 219 ALA B C 1
ATOM 4447 O O . ALA B 1 219 ? -3.625 -4.16 5.641 1 97.56 219 ALA B O 1
ATOM 4448 N N . ALA B 1 220 ? -5.516 -4.617 6.758 1 96.62 220 ALA B N 1
ATOM 4449 C CA . ALA B 1 220 ? -6.074 -5.395 5.652 1 96.62 220 ALA B CA 1
ATOM 4450 C C . ALA B 1 220 ? -6.336 -4.512 4.438 1 96.62 220 ALA B C 1
ATOM 4452 O O . ALA B 1 220 ? -6.152 -4.941 3.297 1 96.62 220 ALA B O 1
ATOM 4453 N N . ARG B 1 221 ? -6.762 -3.293 4.652 1 98.19 221 ARG B N 1
ATOM 4454 C CA . ARG B 1 221 ? -6.969 -2.355 3.553 1 98.19 221 ARG B CA 1
ATOM 4455 C C . ARG B 1 221 ? -5.641 -1.92 2.947 1 98.19 221 ARG B C 1
ATOM 4457 O O . ARG B 1 221 ? -5.547 -1.682 1.741 1 98.19 221 ARG B O 1
ATOM 4464 N N . LEU B 1 222 ? -4.668 -1.746 3.801 1 98.19 222 LEU B N 1
ATOM 4465 C CA . LEU B 1 222 ? -3.34 -1.365 3.33 1 98.19 222 LEU B CA 1
ATOM 4466 C C . LEU B 1 222 ? -2.75 -2.449 2.434 1 98.19 222 LEU B C 1
ATOM 4468 O O . LEU B 1 222 ? -2.049 -2.146 1.466 1 98.19 222 LEU B O 1
ATOM 4472 N N . SER B 1 223 ? -3.045 -3.666 2.768 1 97 223 SER B N 1
ATOM 4473 C CA . SER B 1 223 ? -2.562 -4.82 2.018 1 97 223 SER B CA 1
ATOM 4474 C C . SER B 1 223 ? -3.717 -5.602 1.399 1 97 223 SER B C 1
ATOM 4476 O O . SER B 1 223 ? -4.301 -5.168 0.403 1 97 223 SER B O 1
ATOM 4478 N N . ALA B 1 224 ? -4.117 -6.648 2.023 1 95.81 224 ALA B N 1
ATOM 4479 C CA . ALA B 1 224 ? -5.27 -7.469 1.66 1 95.81 224 ALA B CA 1
ATOM 4480 C C . ALA B 1 224 ? -5.832 -8.195 2.879 1 95.81 224 ALA B C 1
ATOM 4482 O O . ALA B 1 224 ? -5.098 -8.508 3.818 1 95.81 224 ALA B O 1
ATOM 4483 N N . PRO B 1 225 ? -7.203 -8.422 2.842 1 93.31 225 PRO B N 1
ATOM 4484 C CA . PRO B 1 225 ? -7.746 -9.273 3.902 1 93.31 225 PRO B CA 1
ATOM 4485 C C . PRO B 1 225 ? -7.012 -10.609 4.023 1 93.31 225 PRO B C 1
ATOM 4487 O O . PRO B 1 225 ? -6.812 -11.297 3.02 1 93.31 225 PRO B O 1
ATOM 4490 N N . GLY B 1 226 ? -6.531 -10.969 5.191 1 87.31 226 GLY B N 1
ATOM 4491 C CA . GLY B 1 226 ? -5.812 -12.219 5.402 1 87.31 226 GLY B CA 1
ATOM 4492 C C . GLY B 1 226 ? -4.32 -12.023 5.582 1 87.31 226 GLY B C 1
ATOM 4493 O O . GLY B 1 226 ? -3.658 -12.828 6.238 1 87.31 226 GLY B O 1
ATOM 4494 N N . LEU B 1 227 ? -3.686 -11.008 4.965 1 87.81 227 LEU B N 1
ATOM 4495 C CA . LEU B 1 227 ? -2.27 -10.711 5.141 1 87.81 227 LEU B CA 1
ATOM 4496 C C . LEU B 1 227 ? -2.031 -9.93 6.43 1 87.81 227 LEU B C 1
ATOM 4498 O O . LEU B 1 227 ? -1.278 -10.375 7.297 1 87.81 227 LEU B O 1
ATOM 4502 N N . GLY B 1 228 ? -2.775 -8.898 6.652 1 80 228 GLY B N 1
ATOM 4503 C CA . GLY B 1 228 ? -2.896 -8.164 7.906 1 80 228 GLY B CA 1
ATOM 4504 C C . GLY B 1 228 ? -1.593 -7.535 8.359 1 80 228 GLY B C 1
ATOM 4505 O O . GLY B 1 228 ? -0.836 -7.008 7.539 1 80 228 GLY B O 1
ATOM 4506 N N . VAL B 1 229 ? -1.302 -7.578 9.688 1 88.94 229 VAL B N 1
ATOM 4507 C CA . VAL B 1 229 ? -0.287 -6.762 10.344 1 88.94 229 VAL B CA 1
ATOM 4508 C C . VAL B 1 229 ? 1.065 -7.469 10.281 1 88.94 229 VAL B C 1
ATOM 4510 O O . VAL B 1 229 ? 2.105 -6.852 10.531 1 88.94 229 VAL B O 1
ATOM 4513 N N . ASP B 1 230 ? 1.079 -8.695 9.781 1 86.69 230 ASP B N 1
ATOM 4514 C CA . ASP B 1 230 ? 2.309 -9.477 9.875 1 86.69 230 ASP B CA 1
ATOM 4515 C C . ASP B 1 230 ? 3.127 -9.359 8.586 1 86.69 230 ASP B C 1
ATOM 4517 O O . ASP B 1 230 ? 4.129 -10.055 8.422 1 86.69 230 ASP B O 1
ATOM 4521 N N . CYS B 1 231 ? 2.764 -8.516 7.715 1 90.12 231 CYS B N 1
ATOM 4522 C CA . CYS B 1 231 ? 3.43 -8.391 6.422 1 90.12 231 CYS B CA 1
ATOM 4523 C C . CYS B 1 231 ? 3.896 -6.957 6.188 1 90.12 231 CYS B C 1
ATOM 4525 O O . CYS B 1 231 ? 3.537 -6.051 6.938 1 90.12 231 CYS B O 1
ATOM 4527 N N . GLY B 1 232 ? 4.738 -6.832 5.203 1 91.94 232 GLY B N 1
ATOM 4528 C CA . GLY B 1 232 ? 5.227 -5.527 4.785 1 91.94 232 GLY B CA 1
ATOM 4529 C C . GLY B 1 232 ? 6.738 -5.402 4.879 1 91.94 232 GLY B C 1
ATOM 4530 O O . GLY B 1 232 ? 7.27 -4.98 5.906 1 91.94 232 GLY B O 1
ATOM 4531 N N . SER B 1 233 ? 7.41 -5.68 3.83 1 94.75 233 SER B N 1
ATOM 4532 C CA . SER B 1 233 ? 8.867 -5.605 3.824 1 94.75 233 SER B CA 1
ATOM 4533 C C . SER B 1 233 ? 9.344 -4.156 3.822 1 94.75 233 SER B C 1
ATOM 4535 O O . SER B 1 233 ? 8.742 -3.297 3.182 1 94.75 233 SER B O 1
ATOM 4537 N N . THR B 1 234 ? 10.352 -3.895 4.539 1 95.19 234 THR B N 1
ATOM 4538 C CA . THR B 1 234 ? 10.969 -2.576 4.645 1 95.19 234 THR B CA 1
ATOM 4539 C C . THR B 1 234 ? 12.492 -2.689 4.637 1 95.19 234 THR B C 1
ATOM 4541 O O . THR B 1 234 ? 13.062 -3.455 5.414 1 95.19 234 THR B O 1
ATOM 4544 N N . PRO B 1 235 ? 13.172 -1.928 3.771 1 94.62 235 PRO B N 1
ATOM 4545 C CA . PRO B 1 235 ? 14.641 -1.924 3.82 1 94.62 235 PRO B CA 1
ATOM 4546 C C . PRO B 1 235 ? 15.18 -1.47 5.172 1 94.62 235 PRO B C 1
ATOM 4548 O O . PRO B 1 235 ? 14.586 -0.605 5.824 1 94.62 235 PRO B O 1
ATOM 4551 N N . GLY B 1 236 ? 16.359 -2.01 5.469 1 94.38 236 GLY B N 1
ATOM 4552 C CA . GLY B 1 236 ? 16.953 -1.754 6.777 1 94.38 236 GLY B CA 1
ATOM 4553 C C . GLY B 1 236 ? 17.172 -0.279 7.055 1 94.38 236 GLY B C 1
ATOM 4554 O O . GLY B 1 236 ? 16.875 0.205 8.148 1 94.38 236 GLY B O 1
ATOM 4555 N N . PHE B 1 237 ? 17.688 0.454 6.156 1 94.31 237 PHE B N 1
ATOM 4556 C CA . PHE B 1 237 ? 17.969 1.865 6.391 1 94.31 237 PHE B CA 1
ATOM 4557 C C . PHE B 1 237 ? 16.672 2.641 6.633 1 94.31 237 PHE B C 1
ATOM 4559 O O . PHE B 1 237 ? 16.656 3.584 7.426 1 94.31 237 PHE B O 1
ATOM 4566 N N . VAL B 1 238 ? 15.602 2.244 5.938 1 96.62 238 VAL B N 1
ATOM 4567 C CA . VAL B 1 238 ? 14.312 2.891 6.152 1 96.62 238 VAL B CA 1
ATOM 4568 C C . VAL B 1 238 ? 13.805 2.582 7.562 1 96.62 238 VAL B C 1
ATOM 4570 O O . VAL B 1 238 ? 13.344 3.477 8.273 1 96.62 238 VAL B O 1
ATOM 4573 N N . MET B 1 239 ? 13.953 1.342 7.984 1 96.31 239 MET B N 1
ATOM 4574 C CA . MET B 1 239 ? 13.531 0.929 9.32 1 96.31 239 MET B CA 1
ATOM 4575 C C . MET B 1 239 ? 14.266 1.727 10.391 1 96.31 239 MET B C 1
ATOM 4577 O O . MET B 1 239 ? 13.648 2.191 11.352 1 96.31 239 MET B O 1
ATOM 4581 N N . ARG B 1 240 ? 15.531 1.847 10.242 1 96 240 ARG B N 1
ATOM 4582 C CA . ARG B 1 240 ? 16.312 2.631 11.195 1 96 240 ARG B CA 1
ATOM 4583 C C . ARG B 1 240 ? 15.789 4.062 11.281 1 96 240 ARG B C 1
ATOM 4585 O O . ARG B 1 240 ? 15.625 4.605 12.375 1 96 240 ARG B O 1
ATOM 4592 N N . THR B 1 241 ? 15.516 4.691 10.141 1 97.56 241 THR B N 1
ATOM 4593 C CA . THR B 1 241 ? 15.086 6.086 10.117 1 97.56 241 THR B CA 1
ATOM 4594 C C . THR B 1 241 ? 13.695 6.23 10.727 1 97.56 241 THR B C 1
ATOM 4596 O O . THR B 1 241 ? 13.367 7.277 11.289 1 97.56 241 THR B O 1
ATOM 4599 N N . PHE B 1 242 ? 12.859 5.203 10.68 1 98.38 242 PHE B N 1
ATOM 4600 C CA . PHE B 1 242 ? 11.555 5.25 11.328 1 98.38 242 PHE B CA 1
ATOM 4601 C C . PHE B 1 242 ? 11.711 5.352 12.844 1 98.38 242 PHE B C 1
ATOM 4603 O O . PHE B 1 242 ? 11.086 6.203 13.484 1 98.38 242 PHE B O 1
ATOM 4610 N N . PHE B 1 243 ? 12.57 4.492 13.406 1 97.56 243 PHE B N 1
ATOM 4611 C CA . PHE B 1 243 ? 12.82 4.527 14.844 1 97.56 243 PHE B CA 1
ATOM 4612 C C . PHE B 1 243 ? 13.477 5.844 15.25 1 97.56 243 PHE B C 1
ATOM 4614 O O . PHE B 1 243 ? 13.039 6.5 16.188 1 97.56 243 PHE B O 1
ATOM 4621 N N . GLN B 1 244 ? 14.523 6.168 14.5 1 96.5 244 GLN B N 1
ATOM 4622 C CA . GLN B 1 244 ? 15.289 7.367 14.812 1 96.5 244 GLN B CA 1
ATOM 4623 C C . GLN B 1 244 ? 14.438 8.625 14.648 1 96.5 244 GLN B C 1
ATOM 4625 O O . GLN B 1 244 ? 14.523 9.547 15.453 1 96.5 244 GLN B O 1
ATOM 4630 N N . GLY B 1 245 ? 13.633 8.672 13.562 1 98.19 245 GLY B N 1
ATOM 4631 C CA . GLY B 1 245 ? 12.742 9.805 13.336 1 98.19 245 GLY B CA 1
ATOM 4632 C C . GLY B 1 245 ? 11.719 9.984 14.43 1 98.19 245 GLY B C 1
ATOM 4633 O O . GLY B 1 245 ? 11.469 11.109 14.883 1 98.19 245 GLY B O 1
ATOM 4634 N N . LEU B 1 246 ? 11.164 8.859 14.852 1 98.44 246 LEU B N 1
ATOM 4635 C CA . LEU B 1 246 ? 10.203 8.922 15.945 1 98.44 246 LEU B CA 1
ATOM 4636 C C . LEU B 1 246 ? 10.859 9.469 17.219 1 98.44 246 LEU B C 1
ATOM 4638 O O . LEU B 1 246 ? 10.258 10.266 17.938 1 98.44 246 LEU B O 1
ATOM 4642 N N . PHE B 1 247 ? 12.07 9.094 17.469 1 96.25 247 PHE B N 1
ATOM 4643 C CA . PHE B 1 247 ? 12.812 9.547 18.641 1 96.25 247 PHE B CA 1
ATOM 4644 C C . PHE B 1 247 ? 13.07 11.047 18.578 1 96.25 247 PHE B C 1
ATOM 4646 O O . PHE B 1 247 ? 12.992 11.742 19.594 1 96.25 247 PHE B O 1
ATOM 4653 N N . LEU B 1 248 ? 13.297 11.578 17.391 1 95.94 248 LEU B N 1
ATOM 4654 C CA . LEU B 1 248 ? 13.648 12.984 17.188 1 95.94 248 LEU B CA 1
ATOM 4655 C C . LEU B 1 248 ? 12.391 13.852 17.141 1 95.94 248 LEU B C 1
ATOM 4657 O O . LEU B 1 248 ? 12.469 15.062 17.359 1 95.94 248 LEU B O 1
ATOM 4661 N N . SER B 1 249 ? 11.273 13.289 16.953 1 97.69 249 SER B N 1
ATOM 4662 C CA . SER B 1 249 ? 10.039 13.977 16.562 1 97.69 249 SER B CA 1
ATOM 4663 C C . SER B 1 249 ? 9.648 15.031 17.594 1 97.69 249 SER B C 1
ATOM 4665 O O . SER B 1 249 ? 9.312 16.156 17.25 1 97.69 249 SER B O 1
ATOM 4667 N N . PRO B 1 250 ? 9.664 14.688 18.906 1 96.5 250 PRO B N 1
ATOM 4668 C CA . PRO B 1 250 ? 9.242 15.711 19.859 1 96.5 250 PRO B CA 1
ATOM 4669 C C . PRO B 1 250 ? 10.102 16.969 19.781 1 96.5 250 PRO B C 1
ATOM 4671 O O . PRO B 1 250 ? 9.586 18.094 19.906 1 96.5 250 PRO B O 1
ATOM 4674 N N . GLN B 1 251 ? 11.367 16.797 19.562 1 96 251 GLN B N 1
ATOM 4675 C CA . GLN B 1 251 ? 12.258 17.953 19.438 1 96 251 GLN B CA 1
ATOM 4676 C C . GLN B 1 251 ? 11.938 18.766 18.188 1 96 251 GLN B C 1
ATOM 4678 O O . GLN B 1 251 ? 11.891 19.984 18.234 1 96 251 GLN B O 1
ATOM 4683 N N . MET B 1 252 ? 11.797 18.078 17.078 1 97.62 252 MET B N 1
ATOM 4684 C CA . MET B 1 252 ? 11.523 18.766 15.812 1 97.62 252 MET B CA 1
ATOM 4685 C C . MET B 1 252 ? 10.18 19.484 15.867 1 97.62 252 MET B C 1
ATOM 4687 O O . MET B 1 252 ? 10.047 20.594 15.328 1 97.62 252 MET B O 1
ATOM 4691 N N . VAL B 1 253 ? 9.172 18.891 16.5 1 98.12 253 VAL B N 1
ATOM 4692 C CA . VAL B 1 253 ? 7.867 19.516 16.656 1 98.12 253 VAL B CA 1
ATOM 4693 C C . VAL B 1 253 ? 7.996 20.766 17.516 1 98.12 253 VAL B C 1
ATOM 4695 O O . VAL B 1 253 ? 7.383 21.797 17.219 1 98.12 253 VAL B O 1
ATOM 4698 N N . GLY B 1 254 ? 8.766 20.688 18.578 1 97.81 254 GLY B N 1
ATOM 4699 C CA . GLY B 1 254 ? 9.023 21.859 19.406 1 97.81 254 GLY B CA 1
ATOM 4700 C C . GLY B 1 254 ? 9.594 23.016 18.609 1 97.81 254 GLY B C 1
ATOM 4701 O O . GLY B 1 254 ? 9.164 24.156 18.797 1 97.81 254 GLY B O 1
ATOM 4702 N N . GLU B 1 255 ? 10.578 22.719 17.766 1 97.44 255 GLU B N 1
ATOM 4703 C CA . GLU B 1 255 ? 11.18 23.75 16.922 1 97.44 255 GLU B CA 1
ATOM 4704 C C . GLU B 1 255 ? 10.172 24.344 15.953 1 97.44 255 GLU B C 1
ATOM 4706 O O . GLU B 1 255 ? 10.156 25.547 15.719 1 97.44 255 GLU B O 1
ATOM 4711 N N . ALA B 1 256 ? 9.352 23.484 15.391 1 97.81 256 ALA B N 1
ATOM 4712 C CA . ALA B 1 256 ? 8.32 23.938 14.469 1 97.81 256 ALA B CA 1
ATOM 4713 C C . ALA B 1 256 ? 7.332 24.875 15.164 1 97.81 256 ALA B C 1
ATOM 4715 O O . ALA B 1 256 ? 6.887 25.875 14.586 1 97.81 256 ALA B O 1
ATOM 4716 N N . VAL B 1 257 ? 6.949 24.547 16.391 1 97.81 257 VAL B N 1
ATOM 4717 C CA . VAL B 1 257 ? 6.035 25.375 17.156 1 97.81 257 VAL B CA 1
ATOM 4718 C C . VAL B 1 257 ? 6.668 26.734 17.422 1 97.81 257 VAL B C 1
ATOM 4720 O O . VAL B 1 257 ? 6.012 27.766 17.281 1 97.81 257 VAL B O 1
ATOM 4723 N N . LYS B 1 258 ? 7.949 26.766 17.828 1 97.75 258 LYS B N 1
ATOM 4724 C CA . LYS B 1 258 ? 8.648 28.031 18.016 1 97.75 258 LYS B CA 1
ATOM 4725 C C . LYS B 1 258 ? 8.609 28.875 16.734 1 97.75 258 LYS B C 1
ATOM 4727 O O . LYS B 1 258 ? 8.406 30.078 16.781 1 97.75 258 LYS B O 1
ATOM 4732 N N . GLY B 1 259 ? 8.852 28.219 15.586 1 97.62 259 GLY B N 1
ATOM 4733 C CA . GLY B 1 259 ? 8.773 28.891 14.305 1 97.62 259 GLY B CA 1
ATOM 4734 C C . GLY B 1 259 ? 7.402 29.484 14.023 1 97.62 259 GLY B C 1
ATOM 4735 O O . GLY B 1 259 ? 7.293 30.609 13.555 1 97.62 259 GLY B O 1
ATOM 4736 N N . SER B 1 260 ? 6.387 28.719 14.312 1 97.62 260 SER B N 1
ATOM 4737 C CA . SER B 1 260 ? 5.023 29.188 14.062 1 97.62 260 SER B CA 1
ATOM 4738 C C . SER B 1 260 ? 4.691 30.406 14.914 1 97.62 260 SER B C 1
ATOM 4740 O O . SER B 1 260 ? 4.012 31.328 14.445 1 97.62 260 SER B O 1
ATOM 4742 N N . LEU B 1 261 ? 5.148 30.406 16.156 1 98.06 261 LEU B N 1
ATOM 4743 C CA . LEU B 1 261 ? 4.957 31.562 17.031 1 98.06 261 LEU B CA 1
ATOM 4744 C C . LEU B 1 261 ? 5.668 32.781 16.469 1 98.06 261 LEU B C 1
ATOM 4746 O O . LEU B 1 261 ? 5.121 33.875 16.5 1 98.06 261 LEU B O 1
ATOM 4750 N N . LEU B 1 262 ? 6.855 32.562 15.969 1 98.25 262 LEU B N 1
ATOM 4751 C CA . LEU B 1 262 ? 7.629 33.656 15.383 1 98.25 262 LEU B CA 1
ATOM 4752 C C . LEU B 1 262 ? 6.914 34.219 14.164 1 98.25 262 LEU B C 1
ATOM 4754 O O . LEU B 1 262 ? 6.828 35.438 14.016 1 98.25 262 LEU B O 1
ATOM 4758 N N . ILE B 1 263 ? 6.422 33.406 13.258 1 98.5 263 ILE B N 1
ATOM 4759 C CA . ILE B 1 263 ? 5.699 33.844 12.062 1 98.5 263 ILE B CA 1
ATOM 4760 C C . ILE B 1 263 ? 4.492 34.688 12.469 1 98.5 263 ILE B C 1
ATOM 4762 O O . ILE B 1 263 ? 4.266 35.781 11.914 1 98.5 263 ILE B O 1
ATOM 4766 N N . ALA B 1 264 ? 3.723 34.156 13.414 1 98.44 264 ALA B N 1
ATOM 4767 C CA . ALA B 1 264 ? 2.521 34.844 13.867 1 98.44 264 ALA B CA 1
ATOM 4768 C C . ALA B 1 264 ? 2.861 36.219 14.406 1 98.44 264 ALA B C 1
ATOM 4770 O O . ALA B 1 264 ? 2.191 37.219 14.078 1 98.44 264 ALA B O 1
ATOM 4771 N N . GLU B 1 265 ? 3.885 36.344 15.203 1 98.38 265 GLU B N 1
ATOM 4772 C CA . GLU B 1 265 ? 4.285 37.594 15.82 1 98.38 265 GLU B CA 1
ATOM 4773 C C . GLU B 1 265 ? 4.734 38.594 14.766 1 98.38 265 GLU B C 1
ATOM 4775 O O . GLU B 1 265 ? 4.289 39.75 14.766 1 98.38 265 GLU B O 1
ATOM 4780 N N . VAL B 1 266 ? 5.609 38.188 13.922 1 98.31 266 VAL B N 1
ATOM 4781 C CA . VAL B 1 266 ? 6.223 39.094 12.945 1 98.31 266 VAL B CA 1
ATOM 4782 C C . VAL B 1 266 ? 5.172 39.562 11.938 1 98.31 266 VAL B C 1
ATOM 4784 O O . VAL B 1 266 ? 5.023 40.75 11.68 1 98.31 266 VAL B O 1
ATOM 4787 N N . MET B 1 267 ? 4.438 38.625 11.352 1 98.44 267 MET B N 1
ATOM 4788 C CA . MET B 1 267 ? 3.496 38.969 10.289 1 98.44 267 MET B CA 1
ATOM 4789 C C . MET B 1 267 ? 2.336 39.781 10.836 1 98.44 267 MET B C 1
ATOM 4791 O O . MET B 1 267 ? 1.856 40.719 10.172 1 98.44 267 MET B O 1
ATOM 4795 N N . SER B 1 268 ? 1.888 39.406 12.031 1 98.19 268 SER B N 1
ATOM 4796 C CA . SER B 1 268 ? 0.849 40.219 12.664 1 98.19 268 SER B CA 1
ATOM 4797 C C . SER B 1 268 ? 1.33 41.656 12.906 1 98.19 268 SER B C 1
ATOM 4799 O O . SER B 1 268 ? 0.576 42.594 12.711 1 98.19 268 SER B O 1
ATOM 4801 N N . SER B 1 269 ? 2.498 41.812 13.32 1 97.88 269 SER B N 1
ATOM 4802 C CA . SER B 1 269 ? 3.064 43.125 13.594 1 97.88 269 SER B CA 1
ATOM 4803 C C . SER B 1 269 ? 3.133 44 12.328 1 97.88 269 SER B C 1
ATOM 4805 O O . SER B 1 269 ? 3.17 45.219 12.398 1 97.88 269 SER B O 1
ATOM 4807 N N . LYS B 1 270 ? 3.131 43.344 11.219 1 97.31 270 LYS B N 1
ATOM 4808 C CA . LYS B 1 270 ? 3.184 44.062 9.938 1 97.31 270 LYS B CA 1
ATOM 4809 C C . LYS B 1 270 ? 1.784 44.25 9.367 1 97.31 270 LYS B C 1
ATOM 4811 O O . LYS B 1 270 ? 1.633 44.688 8.227 1 97.31 270 LYS B O 1
ATOM 4816 N N . GLY B 1 271 ? 0.747 43.844 10.086 1 97 271 GLY B N 1
ATOM 4817 C CA . GLY B 1 271 ? -0.623 44.188 9.727 1 97 271 GLY B CA 1
ATOM 4818 C C . GLY B 1 271 ? -1.352 43.031 9.047 1 97 271 GLY B C 1
ATOM 4819 O O . GLY B 1 271 ? -2.494 43.188 8.609 1 97 271 GLY B O 1
ATOM 4820 N N . PHE B 1 272 ? -0.752 41.875 8.938 1 97.94 272 PHE B N 1
ATOM 4821 C CA . PHE B 1 272 ? -1.407 40.75 8.297 1 97.94 272 PHE B CA 1
ATOM 4822 C C . PHE B 1 272 ? -2.256 39.969 9.305 1 97.94 272 PHE B C 1
ATOM 4824 O O . PHE B 1 272 ? -1.911 39.906 10.484 1 97.94 272 PHE B O 1
ATOM 4831 N N . GLU B 1 273 ? -3.33 39.438 8.773 1 97.44 273 GLU B N 1
ATOM 4832 C CA . GLU B 1 273 ? -4.102 38.5 9.594 1 97.44 273 GLU B CA 1
ATOM 4833 C C . GLU B 1 273 ? -3.414 37.156 9.68 1 97.44 273 GLU B C 1
ATOM 4835 O O . GLU B 1 273 ? -2.912 36.625 8.68 1 97.44 273 GLU B O 1
ATOM 4840 N N . VAL B 1 274 ? -3.311 36.625 10.883 1 97.69 274 VAL B N 1
ATOM 4841 C CA . VAL B 1 274 ? -2.658 35.344 11.102 1 97.69 274 VAL B CA 1
ATOM 4842 C C . VAL B 1 274 ? -3.572 34.438 11.914 1 97.69 274 VAL B C 1
ATOM 4844 O O . VAL B 1 274 ? -4.441 34.906 12.648 1 97.69 274 VAL B O 1
ATOM 4847 N N . GLN B 1 275 ? -3.479 33.188 11.719 1 95.88 275 GLN B N 1
ATOM 4848 C CA . GLN B 1 275 ? -4.219 32.156 12.438 1 95.88 275 GLN B CA 1
ATOM 4849 C C . GLN B 1 275 ? -3.348 30.922 12.68 1 95.88 275 GLN B C 1
ATOM 4851 O O . GLN B 1 275 ? -2.873 30.297 11.734 1 95.88 275 GLN B O 1
ATOM 4856 N N . PRO B 1 276 ? -3.16 30.531 13.977 1 95.94 276 PRO B N 1
ATOM 4857 C CA . PRO B 1 276 ? -3.582 31.203 15.211 1 95.94 276 PRO B CA 1
ATOM 4858 C C . PRO B 1 276 ? -2.893 32.562 15.422 1 95.94 276 PRO B C 1
ATOM 4860 O O . PRO B 1 276 ? -1.859 32.812 14.805 1 95.94 276 PRO B O 1
ATOM 4863 N N . ARG B 1 277 ? -3.453 33.406 16.297 1 96.5 277 ARG B N 1
ATOM 4864 C CA . ARG B 1 277 ? -2.885 34.688 16.656 1 96.5 277 ARG B CA 1
ATOM 4865 C C . ARG B 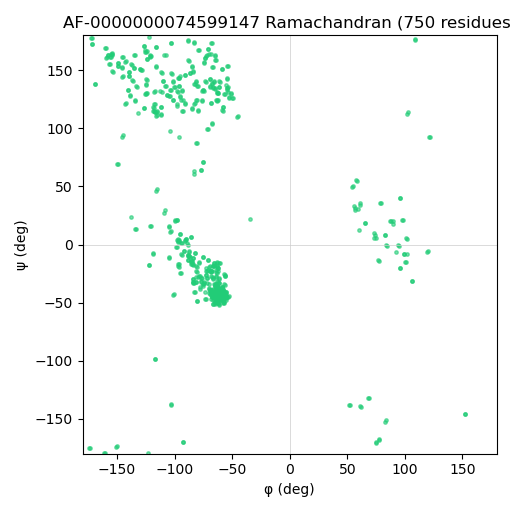1 277 ? -1.634 34.531 17.516 1 96.5 277 ARG B C 1
ATOM 4867 O O . ARG B 1 277 ? -1.353 33.438 18 1 96.5 277 ARG B O 1
ATOM 4874 N N . PRO B 1 278 ? -0.847 35.656 17.594 1 96.19 278 PRO B N 1
ATOM 4875 C CA . PRO B 1 278 ? 0.362 35.562 18.406 1 96.19 278 PRO B CA 1
ATOM 4876 C C . PRO B 1 278 ? 0.075 35.125 19.844 1 96.19 278 PRO B C 1
ATOM 4878 O O . PRO B 1 278 ? -0.94 35.531 20.422 1 96.19 278 PRO B O 1
ATOM 4881 N N . ARG B 1 279 ? 0.843 34.25 20.422 1 93.38 279 ARG B N 1
ATOM 4882 C CA . ARG B 1 279 ? 0.88 33.812 21.812 1 93.38 279 ARG B CA 1
ATOM 4883 C C . ARG B 1 279 ? -0.31 32.938 22.141 1 93.38 279 ARG B C 1
ATOM 4885 O O . ARG B 1 279 ? -0.552 32.594 23.297 1 93.38 279 ARG B O 1
ATOM 4892 N N . VAL B 1 280 ? -1.086 32.625 21.172 1 94.44 280 VAL B N 1
ATOM 4893 C CA . VAL B 1 280 ? -2.117 31.594 21.359 1 94.44 280 VAL B CA 1
ATOM 4894 C C . VAL B 1 280 ? -1.477 30.219 21.391 1 94.44 280 VAL B C 1
ATOM 4896 O O . VAL B 1 280 ? -0.62 29.891 20.562 1 94.44 280 VAL B O 1
ATOM 4899 N N . PRO B 1 281 ? -1.861 29.438 22.375 1 94.12 281 PRO B N 1
ATOM 4900 C CA . PRO B 1 281 ? -1.322 28.078 22.438 1 94.12 281 PRO B CA 1
ATOM 4901 C C . PRO B 1 281 ? -1.554 27.297 21.141 1 94.12 281 PRO B C 1
ATOM 4903 O O . PRO B 1 281 ? -2.611 27.422 20.516 1 94.12 281 PRO B O 1
ATOM 4906 N N . ARG B 1 282 ? -0.595 26.5 20.766 1 97 282 ARG B N 1
ATOM 4907 C CA . ARG B 1 282 ? -0.657 25.766 19.5 1 97 282 ARG B CA 1
ATOM 4908 C C . ARG B 1 282 ? -1.205 24.359 19.719 1 97 282 ARG B C 1
ATOM 4910 O O . ARG B 1 282 ? -0.899 23.703 20.719 1 97 282 ARG B O 1
ATOM 4917 N N . ASN B 1 283 ? -1.991 23.859 18.719 1 97 283 ASN B N 1
ATOM 4918 C CA . ASN B 1 283 ? -2.551 22.516 18.703 1 97 283 ASN B CA 1
ATOM 4919 C C . ASN B 1 283 ? -2.053 21.719 17.5 1 97 283 ASN B C 1
ATOM 4921 O O . ASN B 1 283 ? -2.338 20.516 17.391 1 97 283 ASN B O 1
ATOM 4925 N N . ASP B 1 284 ? -1.395 22.375 16.641 1 97.75 284 ASP B N 1
ATOM 4926 C CA . ASP B 1 284 ? -0.658 21.797 15.516 1 97.75 284 ASP B CA 1
ATOM 4927 C C . ASP B 1 284 ? 0.546 22.656 15.148 1 97.75 284 ASP B C 1
ATOM 4929 O O . ASP B 1 284 ? 0.914 23.562 15.898 1 97.75 284 ASP B O 1
ATOM 4933 N N . THR B 1 285 ? 1.215 22.297 14.039 1 97.69 285 THR B N 1
ATOM 4934 C CA . THR B 1 285 ? 2.441 23.016 13.688 1 97.69 285 THR B CA 1
ATOM 4935 C C . THR B 1 285 ? 2.189 23.984 12.547 1 97.69 285 THR B C 1
ATOM 4937 O O . THR B 1 285 ? 3.133 24.547 11.984 1 97.69 285 THR B O 1
ATOM 4940 N N . VAL B 1 286 ? 0.953 24.25 12.156 1 97.81 286 VAL B N 1
ATOM 4941 C CA . VAL B 1 286 ? 0.653 25.062 10.977 1 97.81 286 VAL B CA 1
ATOM 4942 C C . VAL B 1 286 ? 0.367 26.5 11.391 1 97.81 286 VAL B C 1
ATOM 4944 O O . VAL B 1 286 ? -0.398 26.75 12.328 1 97.81 286 VAL B O 1
ATOM 4947 N N . GLN B 1 287 ? 0.979 27.438 10.75 1 98.06 287 GLN B N 1
ATOM 4948 C CA . GLN B 1 287 ? 0.691 28.859 10.898 1 98.06 287 GLN B CA 1
ATOM 4949 C C . GLN B 1 287 ? 0.196 29.469 9.586 1 98.06 287 GLN B C 1
ATOM 4951 O O . GLN B 1 287 ? 0.91 29.453 8.586 1 98.06 287 GLN B O 1
ATOM 4956 N N . ALA B 1 288 ? -1.005 29.938 9.617 1 97.75 288 ALA B N 1
ATOM 4957 C CA . ALA B 1 288 ? -1.588 30.547 8.422 1 97.75 288 ALA B CA 1
ATOM 4958 C C . ALA B 1 288 ? -1.444 32.062 8.445 1 97.75 288 ALA B C 1
ATOM 4960 O O . ALA B 1 288 ? -1.532 32.688 9.508 1 97.75 288 ALA B O 1
ATOM 4961 N N . VAL B 1 289 ? -1.211 32.656 7.297 1 98.38 289 VAL B N 1
ATOM 4962 C CA . VAL B 1 289 ? -1.127 34.094 7.109 1 98.38 289 VAL B CA 1
ATOM 4963 C C . VAL B 1 289 ? -1.936 34.5 5.883 1 98.38 289 VAL B C 1
ATOM 4965 O O . VAL B 1 289 ? -1.732 33.969 4.789 1 98.38 289 VAL B O 1
ATOM 4968 N N . GLN B 1 290 ? -2.887 35.438 6.062 1 97.94 290 GLN B N 1
ATOM 4969 C CA . GLN B 1 290 ? -3.584 36 4.91 1 97.94 290 GLN B CA 1
ATOM 4970 C C . GLN B 1 290 ? -2.746 37.062 4.234 1 97.94 290 GLN B C 1
ATOM 4972 O O . GLN B 1 290 ? -2.494 38.125 4.824 1 97.94 290 GLN B O 1
ATOM 4977 N N . LEU B 1 291 ? -2.402 36.75 3.039 1 97.75 291 LEU B N 1
ATOM 4978 C CA . LEU B 1 291 ? -1.51 37.656 2.336 1 97.75 291 LEU B CA 1
ATOM 4979 C C . LEU B 1 291 ? -2.301 38.625 1.467 1 97.75 291 LEU B C 1
ATOM 4981 O O . LEU B 1 291 ? -1.774 39.656 1.049 1 97.75 291 LEU B O 1
ATOM 4985 N N . GLY B 1 292 ? -3.531 38.281 1.042 1 96.38 292 GLY B N 1
ATOM 4986 C CA . GLY B 1 292 ? -4.488 39.219 0.484 1 96.38 292 GLY B CA 1
ATOM 4987 C C . GLY B 1 292 ? -4.469 39.25 -1.032 1 96.38 292 GLY B C 1
ATOM 4988 O O . GLY B 1 292 ? -5.426 39.719 -1.658 1 96.38 292 GLY B O 1
ATOM 4989 N N . ASN B 1 293 ? -3.416 38.812 -1.657 1 95.25 293 ASN B N 1
ATOM 4990 C CA . ASN B 1 293 ? -3.385 38.781 -3.115 1 95.25 293 ASN B CA 1
ATOM 4991 C C . ASN B 1 293 ? -2.398 37.719 -3.621 1 95.25 293 ASN B C 1
ATOM 4993 O O . ASN B 1 293 ? -1.557 37.25 -2.861 1 95.25 293 ASN B O 1
ATOM 4997 N N . ARG B 1 294 ? -2.586 37.438 -4.855 1 95.56 294 ARG B N 1
ATOM 4998 C CA . ARG B 1 294 ? -1.845 36.375 -5.539 1 95.56 294 ARG B CA 1
ATOM 4999 C C . ARG B 1 294 ? -0.348 36.656 -5.539 1 95.56 294 ARG B C 1
ATOM 5001 O O . ARG B 1 294 ? 0.465 35.781 -5.273 1 95.56 294 ARG B O 1
ATOM 5008 N N . GLU B 1 295 ? 0.013 37.906 -5.789 1 96.12 295 GLU B N 1
ATOM 5009 C CA . GLU B 1 295 ? 1.411 38.312 -5.914 1 96.12 295 GLU B CA 1
ATOM 5010 C C . GLU B 1 295 ? 2.16 38.125 -4.598 1 96.12 295 GLU B C 1
ATOM 5012 O O . GLU B 1 295 ? 3.281 37.625 -4.586 1 96.12 295 GLU B O 1
ATOM 5017 N N . ARG B 1 296 ? 1.546 38.5 -3.514 1 97.19 296 ARG B N 1
ATOM 5018 C CA . ARG B 1 296 ? 2.174 38.344 -2.203 1 97.19 296 ARG B CA 1
ATOM 5019 C C . ARG B 1 296 ? 2.334 36.875 -1.827 1 97.19 296 ARG B C 1
ATOM 5021 O O . ARG B 1 296 ? 3.348 36.5 -1.243 1 97.19 296 ARG B O 1
ATOM 5028 N N . LEU B 1 297 ? 1.314 36.094 -2.111 1 97.5 297 LEU B N 1
ATOM 5029 C CA . LEU B 1 297 ? 1.392 34.656 -1.809 1 97.5 297 LEU B CA 1
ATOM 5030 C C . LEU B 1 297 ? 2.545 34 -2.562 1 97.5 297 LEU B C 1
ATOM 5032 O O . LEU B 1 297 ? 3.32 33.25 -1.979 1 97.5 297 LEU B O 1
ATOM 5036 N N . ILE B 1 298 ? 2.689 34.344 -3.822 1 96.81 298 ILE B N 1
ATOM 5037 C CA . ILE B 1 298 ? 3.758 33.781 -4.648 1 96.81 298 ILE B CA 1
ATOM 5038 C C . ILE B 1 298 ? 5.113 34.25 -4.117 1 96.81 298 ILE B C 1
ATOM 5040 O O . ILE B 1 298 ? 6.039 33.469 -3.98 1 96.81 298 ILE B O 1
ATOM 5044 N N . ALA B 1 299 ? 5.199 35.531 -3.791 1 96.88 299 ALA B N 1
ATOM 5045 C CA . ALA B 1 299 ? 6.449 36.094 -3.277 1 96.88 299 ALA B CA 1
ATOM 5046 C C . ALA B 1 299 ? 6.852 35.438 -1.97 1 96.88 299 ALA B C 1
ATOM 5048 O O . ALA B 1 299 ? 8.039 35.188 -1.731 1 96.88 299 ALA B O 1
ATOM 5049 N N . PHE B 1 300 ? 5.898 35.25 -1.118 1 97.94 300 PHE B N 1
ATOM 5050 C CA . PHE B 1 300 ? 6.152 34.562 0.147 1 97.94 300 PHE B CA 1
ATOM 5051 C C . PHE B 1 300 ? 6.723 33.156 -0.09 1 97.94 300 PHE B C 1
ATOM 5053 O O . PHE B 1 300 ? 7.734 32.812 0.508 1 97.94 300 PHE B O 1
ATOM 5060 N N . CYS B 1 301 ? 6.098 32.406 -0.93 1 97.69 301 CYS B N 1
ATOM 5061 C CA . CYS B 1 301 ? 6.527 31.047 -1.23 1 97.69 301 CYS B CA 1
ATOM 5062 C C . CYS B 1 301 ? 7.914 31.047 -1.865 1 97.69 301 CYS B C 1
ATOM 5064 O O . CYS B 1 301 ? 8.734 30.172 -1.563 1 97.69 301 CYS B O 1
ATOM 5066 N N . GLU B 1 302 ? 8.125 32 -2.727 1 97 302 GLU B N 1
ATOM 5067 C CA . GLU B 1 302 ? 9.438 32.125 -3.348 1 97 302 GLU B CA 1
ATOM 5068 C C . GLU B 1 302 ? 10.523 32.375 -2.305 1 97 302 GLU B C 1
ATOM 5070 O O . GLU B 1 302 ? 11.633 31.875 -2.402 1 97 302 GLU B O 1
ATOM 5075 N N . ALA B 1 303 ? 10.219 33.219 -1.37 1 96.75 303 ALA B N 1
ATOM 5076 C CA . ALA B 1 303 ? 11.164 33.531 -0.304 1 96.75 303 ALA B CA 1
ATOM 5077 C C . ALA B 1 303 ? 11.492 32.281 0.521 1 96.75 303 ALA B C 1
ATOM 5079 O O . ALA B 1 303 ? 12.641 32.062 0.896 1 96.75 303 ALA B O 1
ATOM 5080 N N . VAL B 1 304 ? 10.461 31.531 0.825 1 97.06 304 VAL B N 1
ATOM 5081 C CA . VAL B 1 304 ? 10.68 30.281 1.558 1 97.06 304 VAL B CA 1
ATOM 5082 C C . VAL B 1 304 ? 11.586 29.359 0.75 1 97.06 304 VAL B C 1
ATOM 5084 O O . VAL B 1 304 ? 12.547 28.797 1.282 1 97.06 304 VAL B O 1
ATOM 5087 N N . GLN B 1 305 ? 11.297 29.25 -0.533 1 96.69 305 GLN B N 1
ATOM 5088 C CA . GLN B 1 305 ? 12.078 28.375 -1.404 1 96.69 305 GLN B CA 1
ATOM 5089 C C . GLN B 1 305 ? 13.531 28.828 -1.489 1 96.69 305 GLN B C 1
ATOM 5091 O O . GLN B 1 305 ? 14.453 28.016 -1.382 1 96.69 305 GLN B O 1
ATOM 5096 N N . ARG B 1 306 ? 13.734 30.094 -1.607 1 95.12 306 ARG B N 1
ATOM 5097 C CA . ARG B 1 306 ? 15.078 30.641 -1.74 1 95.12 306 ARG B CA 1
ATOM 5098 C C . ARG B 1 306 ? 15.875 30.469 -0.45 1 95.12 306 ARG B C 1
ATOM 5100 O O . ARG B 1 306 ? 17.109 30.438 -0.473 1 95.12 306 ARG B O 1
ATOM 5107 N N . SER B 1 307 ? 15.156 30.328 0.613 1 94.75 307 SER B N 1
ATOM 5108 C CA . SER B 1 307 ? 15.797 30.219 1.919 1 94.75 307 SER B CA 1
ATOM 5109 C C . SER B 1 307 ? 15.938 28.75 2.334 1 94.75 307 SER B C 1
ATOM 5111 O O . SER B 1 307 ? 16.359 28.453 3.455 1 94.75 307 SER B O 1
ATOM 5113 N N . SER B 1 308 ? 15.539 27.844 1.493 1 94.62 308 SER B N 1
ATOM 5114 C CA . SER B 1 308 ? 15.602 26.422 1.784 1 94.62 308 SER B CA 1
ATOM 5115 C C . SER B 1 308 ? 16.969 25.844 1.448 1 94.62 308 SER B C 1
ATOM 5117 O O . SER B 1 308 ? 17.703 26.406 0.631 1 94.62 308 SER B O 1
ATOM 5119 N N . PRO B 1 309 ? 17.359 24.812 2.084 1 91.31 309 PRO B N 1
ATOM 5120 C CA . PRO B 1 309 ? 18.672 24.234 1.824 1 91.31 309 PRO B CA 1
ATOM 5121 C C . PRO B 1 309 ? 18.734 23.469 0.503 1 91.31 309 PRO B C 1
ATOM 5123 O O . PRO B 1 309 ? 19.797 23.344 -0.106 1 91.31 309 PRO B O 1
ATOM 5126 N N . VAL B 1 310 ? 17.656 22.859 0.117 1 92.81 310 VAL B N 1
ATOM 5127 C CA . VAL B 1 310 ? 17.594 22.047 -1.093 1 92.81 310 VAL B CA 1
ATOM 5128 C C . VAL B 1 310 ? 16.781 22.781 -2.164 1 92.81 310 VAL B C 1
ATOM 5130 O O . VAL B 1 310 ? 15.734 23.359 -1.872 1 92.81 310 VAL B O 1
ATOM 5133 N N . SER B 1 311 ? 17.312 22.75 -3.391 1 92 311 SER B N 1
ATOM 5134 C CA . SER B 1 311 ? 16.625 23.297 -4.559 1 92 311 SER B CA 1
ATOM 5135 C C . SER B 1 311 ? 16.266 24.766 -4.355 1 92 311 SER B C 1
ATOM 5137 O O . SER B 1 311 ? 15.227 25.219 -4.832 1 92 311 SER B O 1
ATOM 5139 N N . SER B 1 312 ? 17.078 25.484 -3.605 1 93.62 312 SER B N 1
ATOM 5140 C CA . SER B 1 312 ? 16.844 26.906 -3.344 1 93.62 312 SER B CA 1
ATOM 5141 C C . SER B 1 312 ? 16.844 27.719 -4.637 1 93.62 312 SER B C 1
ATOM 5143 O O . SER B 1 312 ? 16.312 28.828 -4.68 1 93.62 312 SER B O 1
ATOM 5145 N N . TYR B 1 313 ? 17.328 27.172 -5.68 1 93.94 313 TYR B N 1
ATOM 5146 C CA . TYR B 1 313 ? 17.484 27.859 -6.961 1 93.94 313 TYR B CA 1
ATOM 5147 C C . TYR B 1 313 ? 16.188 27.766 -7.773 1 93.94 313 TYR B C 1
ATOM 5149 O O . TYR B 1 313 ? 16.031 28.469 -8.781 1 93.94 313 TYR B O 1
ATOM 5157 N N . THR B 1 314 ? 15.336 26.891 -7.371 1 93.44 314 THR B N 1
ATOM 5158 C CA . THR B 1 314 ? 14.109 26.703 -8.125 1 93.44 314 THR B CA 1
ATOM 5159 C C . THR B 1 314 ? 13.078 27.766 -7.762 1 93.44 314 THR B C 1
ATOM 5161 O O . THR B 1 314 ? 13.023 28.219 -6.617 1 93.44 314 THR B O 1
ATOM 5164 N N . ARG B 1 315 ? 12.359 28.266 -8.789 1 92.94 315 ARG B N 1
ATOM 5165 C CA . ARG B 1 315 ? 11.227 29.156 -8.555 1 92.94 315 ARG B CA 1
ATOM 5166 C C . ARG B 1 315 ? 9.922 28.375 -8.477 1 92.94 315 ARG B C 1
ATOM 5168 O O . ARG B 1 315 ? 9.508 27.75 -9.453 1 92.94 315 ARG B O 1
ATOM 5175 N N . PRO B 1 316 ? 9.242 28.375 -7.227 1 94.31 316 PRO B N 1
ATOM 5176 C CA . PRO B 1 316 ? 7.957 27.672 -7.148 1 94.31 316 PRO B CA 1
ATOM 5177 C C . PRO B 1 316 ? 6.91 28.266 -8.102 1 94.31 316 PRO B C 1
ATOM 5179 O O . PRO B 1 316 ? 6.863 29.469 -8.305 1 94.31 316 PRO B O 1
ATOM 5182 N N . VAL B 1 317 ? 6.152 27.391 -8.703 1 92.25 317 VAL B N 1
ATOM 5183 C CA . VAL B 1 317 ? 5.098 27.812 -9.617 1 92.25 317 VAL B CA 1
ATOM 5184 C C . VAL B 1 317 ? 3.76 27.219 -9.172 1 92.25 317 VAL B C 1
ATOM 5186 O O . VAL B 1 317 ? 3.707 26.094 -8.672 1 92.25 317 VAL B O 1
ATOM 5189 N N . ALA B 1 318 ? 2.773 28.062 -9.352 1 90.12 318 ALA B N 1
ATOM 5190 C CA . ALA B 1 318 ? 1.431 27.562 -9.062 1 90.12 318 ALA B CA 1
ATOM 5191 C C . ALA B 1 318 ? 1 26.516 -10.086 1 90.12 318 ALA B C 1
ATOM 5193 O O . ALA B 1 318 ? 1.314 26.641 -11.273 1 90.12 318 ALA B O 1
ATOM 5194 N N . GLY B 1 319 ? 0.417 25.469 -9.656 1 84.62 319 GLY B N 1
ATOM 5195 C CA . GLY B 1 319 ? -0.053 24.453 -10.594 1 84.62 319 GLY B CA 1
ATOM 5196 C C . GLY B 1 319 ? -1.103 23.531 -10 1 84.62 319 GLY B C 1
ATOM 5197 O O . GLY B 1 319 ? -1.471 23.672 -8.828 1 84.62 319 GLY B O 1
ATOM 5198 N N . THR B 1 320 ? -1.673 22.781 -10.938 1 78.25 320 THR B N 1
ATOM 5199 C CA . THR B 1 320 ? -2.631 21.766 -10.523 1 78.25 320 THR B CA 1
ATOM 5200 C C . THR B 1 320 ? -1.913 20.562 -9.93 1 78.25 320 THR B C 1
ATOM 5202 O O . THR B 1 320 ? -0.919 20.094 -10.484 1 78.25 320 THR B O 1
ATOM 5205 N N . THR B 1 321 ? -2.23 20.203 -8.773 1 73.06 321 THR B N 1
ATOM 5206 C CA . THR B 1 321 ? -1.684 19.031 -8.078 1 73.06 321 THR B CA 1
ATOM 5207 C C . THR B 1 321 ? -2.756 17.969 -7.883 1 73.06 321 THR B C 1
ATOM 5209 O O . THR B 1 321 ? -3.885 18.281 -7.496 1 73.06 321 THR B O 1
ATOM 5212 N N . PRO B 1 322 ? -2.334 16.781 -8.242 1 66.31 322 PRO B N 1
ATOM 5213 C CA . PRO B 1 322 ? -3.318 15.719 -8.047 1 66.31 322 PRO B CA 1
ATOM 5214 C C . PRO B 1 322 ? -3.926 15.727 -6.645 1 66.31 322 PRO B C 1
ATOM 5216 O O . PRO B 1 322 ? -3.199 15.828 -5.652 1 66.31 322 PRO B O 1
ATOM 5219 N N . GLY B 1 323 ? -5.27 15.758 -6.617 1 66.06 323 GLY B N 1
ATOM 5220 C CA . GLY B 1 323 ? -5.992 15.688 -5.355 1 66.06 323 GLY B CA 1
ATOM 5221 C C . GLY B 1 323 ? -6.441 17.047 -4.848 1 66.06 323 GLY B C 1
ATOM 5222 O O . GLY B 1 323 ? -7.25 17.125 -3.922 1 66.06 323 GLY B O 1
ATOM 5223 N N . TYR B 1 324 ? -5.934 18.047 -5.586 1 71.31 324 TYR B N 1
ATOM 5224 C CA . TYR B 1 324 ? -6.281 19.359 -5.09 1 71.31 324 TYR B CA 1
ATOM 5225 C C . TYR B 1 324 ? -7.262 20.062 -6.027 1 71.31 324 TYR B C 1
ATOM 5227 O O . TYR B 1 324 ? -7.152 19.938 -7.25 1 71.31 324 TYR B O 1
ATOM 5235 N N . ALA B 1 325 ? -8.281 20.797 -5.504 1 66.81 325 ALA B N 1
ATOM 5236 C CA . ALA B 1 325 ? -9.391 21.406 -6.234 1 66.81 325 ALA B CA 1
ATOM 5237 C C . ALA B 1 325 ? -8.961 22.703 -6.906 1 66.81 325 ALA B C 1
ATOM 5239 O O . ALA B 1 325 ? -9.594 23.156 -7.867 1 66.81 325 ALA B O 1
ATOM 5240 N N . SER B 1 326 ? -7.949 23.359 -6.305 1 78.19 326 SER B N 1
ATOM 5241 C CA . SER B 1 326 ? -7.48 24.641 -6.82 1 78.19 326 SER B CA 1
ATOM 5242 C C . SER B 1 326 ? -5.98 24.609 -7.094 1 78.19 326 SER B C 1
ATOM 5244 O O . SER B 1 326 ? -5.281 23.688 -6.668 1 78.19 326 SER B O 1
ATOM 5246 N N . GLU B 1 327 ? -5.633 25.703 -7.832 1 89.75 327 GLU B N 1
ATOM 5247 C CA . GLU B 1 327 ? -4.191 25.875 -7.98 1 89.75 327 GLU B CA 1
ATOM 5248 C C . GLU B 1 327 ? -3.52 26.125 -6.633 1 89.75 327 GLU B C 1
ATOM 5250 O O . GLU B 1 327 ? -4.027 26.891 -5.809 1 89.75 327 GLU B O 1
ATOM 5255 N N . VAL B 1 328 ? -2.5 25.375 -6.441 1 92.12 328 VAL B N 1
ATOM 5256 C CA . VAL B 1 328 ? -1.751 25.5 -5.195 1 92.12 328 VAL B CA 1
ATOM 5257 C C . VAL B 1 328 ? -0.279 25.766 -5.504 1 92.12 328 VAL B C 1
ATOM 5259 O O . VAL B 1 328 ? 0.246 25.281 -6.512 1 92.12 328 VAL B O 1
ATOM 5262 N N . ILE B 1 329 ? 0.266 26.656 -4.777 1 95.19 329 ILE B N 1
ATOM 5263 C CA . ILE B 1 329 ? 1.707 26.859 -4.859 1 95.19 329 ILE B CA 1
ATOM 5264 C C . ILE B 1 329 ? 2.393 26.234 -3.648 1 95.19 329 ILE B C 1
ATOM 5266 O O . ILE B 1 329 ? 1.907 26.344 -2.521 1 95.19 329 ILE B O 1
ATOM 5270 N N . PHE B 1 330 ? 3.465 25.484 -3.943 1 93.94 330 PHE B N 1
ATOM 5271 C CA . PHE B 1 330 ? 4.23 24.797 -2.906 1 93.94 330 PHE B CA 1
ATOM 5272 C C . PHE B 1 330 ? 5.664 25.312 -2.861 1 93.94 330 PHE B C 1
ATOM 5274 O O . PHE B 1 330 ? 6.301 25.484 -3.902 1 93.94 330 PHE B O 1
ATOM 5281 N N . ALA B 1 331 ? 6.145 25.641 -1.735 1 95.56 331 ALA B N 1
ATOM 5282 C CA . ALA B 1 331 ? 7.566 25.828 -1.473 1 95.56 331 ALA B CA 1
ATOM 5283 C C . ALA B 1 331 ? 8.094 24.797 -0.48 1 95.56 331 ALA B C 1
ATOM 5285 O O . ALA B 1 331 ? 7.652 24.766 0.671 1 95.56 331 ALA B O 1
ATOM 5286 N N . ASP B 1 332 ? 8.914 23.906 -0.934 1 91.5 332 ASP B N 1
ATOM 5287 C CA . ASP B 1 332 ? 9.406 22.812 -0.111 1 91.5 332 ASP B CA 1
ATOM 5288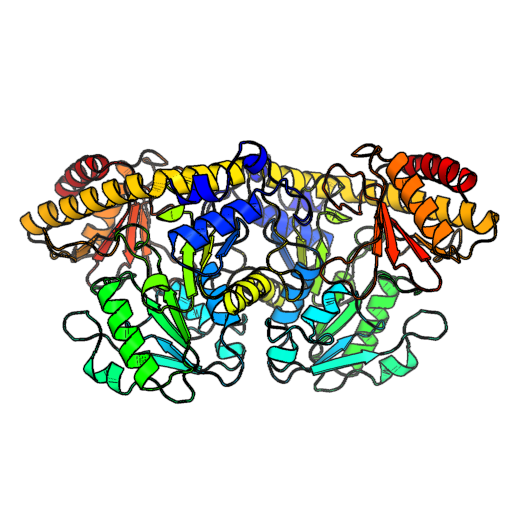 C C . ASP B 1 332 ? 10.805 22.391 -0.549 1 91.5 332 ASP B C 1
ATOM 5290 O O . ASP B 1 332 ? 11.008 21.25 -0.981 1 91.5 332 ASP B O 1
ATOM 5294 N N . GLY B 1 333 ? 11.828 23.219 -0.329 1 91.44 333 GLY B N 1
ATOM 5295 C CA . GLY B 1 333 ? 13.219 22.844 -0.524 1 91.44 333 GLY B CA 1
ATOM 5296 C C . GLY B 1 333 ? 13.75 21.938 0.571 1 91.44 333 GLY B C 1
ATOM 5297 O O . GLY B 1 333 ? 14.602 22.328 1.36 1 91.44 333 GLY B O 1
ATOM 5298 N N . THR B 1 334 ? 13.289 20.641 0.617 1 94.75 334 THR B N 1
ATOM 5299 C CA . THR B 1 334 ? 13.453 19.719 1.742 1 94.75 334 THR B CA 1
ATOM 5300 C C . THR B 1 334 ? 14.305 18.531 1.344 1 94.75 334 THR B C 1
ATOM 5302 O O . THR B 1 334 ? 14.422 18.203 0.159 1 94.75 334 THR B O 1
ATOM 5305 N N . PHE B 1 335 ? 14.984 17.922 2.303 1 94.06 335 PHE B N 1
ATOM 5306 C CA . PHE B 1 335 ? 15.773 16.719 2.076 1 94.06 335 PHE B CA 1
ATOM 5307 C C . PHE B 1 335 ? 14.875 15.539 1.732 1 94.06 335 PHE B C 1
ATOM 5309 O O . PHE B 1 335 ? 15.227 14.703 0.899 1 94.06 335 PHE B O 1
ATOM 5316 N N . ILE B 1 336 ? 13.797 15.359 2.43 1 95.75 336 ILE B N 1
ATOM 5317 C CA . ILE B 1 336 ? 12.719 14.438 2.064 1 95.75 336 ILE B CA 1
ATOM 5318 C C . ILE B 1 336 ? 11.68 15.164 1.221 1 95.75 336 ILE B C 1
ATOM 5320 O O . ILE B 1 336 ? 11.039 16.109 1.691 1 95.75 336 ILE B O 1
ATOM 5324 N N . ASP B 1 337 ? 11.445 14.711 0.066 1 93.62 337 ASP B N 1
ATOM 5325 C CA . ASP B 1 337 ? 10.602 15.414 -0.894 1 93.62 337 ASP B CA 1
ATOM 5326 C C . ASP B 1 337 ? 9.203 15.641 -0.327 1 93.62 337 ASP B C 1
ATOM 5328 O O . ASP B 1 337 ? 8.508 14.688 0.022 1 93.62 337 ASP B O 1
ATOM 5332 N N . GLY B 1 338 ? 8.812 16.906 -0.178 1 92.12 338 GLY B N 1
ATOM 5333 C CA . GLY B 1 338 ? 7.469 17.266 0.252 1 92.12 338 GLY B CA 1
ATOM 5334 C C . GLY B 1 338 ? 7.293 17.219 1.758 1 92.12 338 GLY B C 1
ATOM 5335 O O . GLY B 1 338 ? 6.18 17.375 2.264 1 92.12 338 GLY B O 1
ATOM 5336 N N . SER B 1 339 ? 8.352 17.031 2.482 1 95.62 339 SER B N 1
ATOM 5337 C CA . SER B 1 339 ? 8.258 16.953 3.938 1 95.62 339 SER B CA 1
ATOM 5338 C C . SER B 1 339 ? 7.766 18.281 4.52 1 95.62 339 SER B C 1
ATOM 5340 O O . SER B 1 339 ? 8.391 19.328 4.324 1 95.62 339 SER B O 1
ATOM 5342 N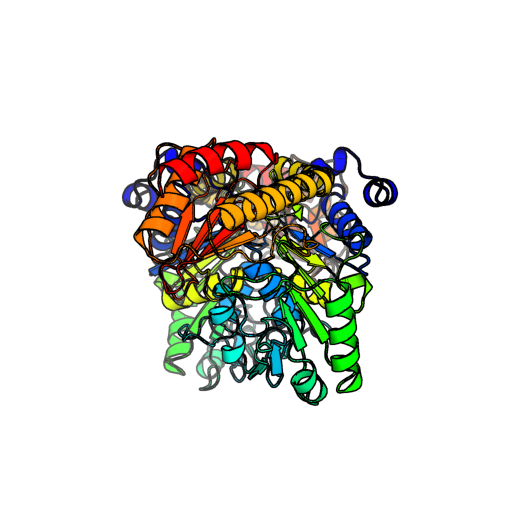 N . THR B 1 340 ? 6.715 18.172 5.262 1 95.75 340 THR B N 1
ATOM 5343 C CA . THR B 1 340 ? 6.16 19.375 5.855 1 95.75 340 THR B CA 1
ATOM 5344 C C . THR B 1 340 ? 6.625 19.547 7.297 1 95.75 340 THR B C 1
ATOM 5346 O O . THR B 1 340 ? 6.242 20.5 7.977 1 95.75 340 THR B O 1
ATOM 5349 N N . SER B 1 341 ? 7.402 18.547 7.762 1 96.06 341 SER B N 1
ATOM 5350 C CA . SER B 1 341 ? 8.086 18.734 9.039 1 96.06 341 SER B CA 1
ATOM 5351 C C . SER B 1 341 ? 9.367 19.547 8.867 1 96.06 341 SER B C 1
ATOM 5353 O O . SER B 1 341 ? 9.906 20.078 9.836 1 96.06 341 SER B O 1
ATOM 5355 N N . GLU B 1 342 ? 9.875 19.531 7.645 1 96.56 342 GLU B N 1
ATOM 5356 C CA . GLU B 1 342 ? 10.953 20.438 7.281 1 96.56 342 GLU B CA 1
ATOM 5357 C C . GLU B 1 342 ? 10.398 21.812 6.883 1 96.56 342 GLU B C 1
ATOM 5359 O O . GLU B 1 342 ? 9.18 22 6.816 1 96.56 342 GLU B O 1
ATOM 5364 N N . LEU B 1 343 ? 11.281 22.766 6.664 1 95.81 343 LEU B N 1
ATOM 5365 C CA . LEU B 1 343 ? 10.883 24.109 6.277 1 95.81 343 LEU B CA 1
ATOM 5366 C C . LEU B 1 343 ? 10.062 24.094 4.992 1 95.81 343 LEU B C 1
ATOM 5368 O O . LEU B 1 343 ? 10.562 23.688 3.939 1 95.81 343 LEU B O 1
ATOM 5372 N N . SER B 1 344 ? 8.727 24.516 5.133 1 97.12 344 SER B N 1
ATOM 5373 C CA . SER B 1 344 ? 7.863 24.484 3.955 1 97.12 344 SER B CA 1
ATOM 5374 C C . SER B 1 344 ? 6.664 25.406 4.125 1 97.12 344 SER B C 1
ATOM 5376 O O . SER B 1 344 ? 6.34 25.812 5.242 1 97.12 344 SER B O 1
ATOM 5378 N N . CYS B 1 345 ? 6.059 25.75 3.051 1 97.56 345 CYS B N 1
ATOM 5379 C CA . CYS B 1 345 ? 4.777 26.453 3.041 1 97.56 345 CYS B CA 1
ATOM 5380 C C . CYS B 1 345 ? 4.039 26.219 1.728 1 97.56 345 CYS B C 1
ATOM 5382 O O . CYS B 1 345 ? 4.641 25.797 0.738 1 97.56 345 CYS B O 1
ATOM 5384 N N . ASP B 1 346 ? 2.803 26.344 1.764 1 95.94 346 ASP B N 1
ATOM 5385 C CA . ASP B 1 346 ? 1.97 26.219 0.57 1 95.94 346 ASP B CA 1
ATOM 5386 C C . ASP B 1 346 ? 0.664 27 0.731 1 95.94 346 ASP B C 1
ATOM 5388 O O . ASP B 1 346 ? 0.359 27.484 1.819 1 95.94 346 ASP B O 1
ATOM 5392 N N . GLY B 1 347 ? 0.028 27.203 -0.39 1 95 347 GLY B N 1
ATOM 5393 C CA . GLY B 1 347 ? -1.232 27.922 -0.324 1 95 347 GLY B CA 1
ATOM 5394 C C . GLY B 1 347 ? -2.02 27.875 -1.619 1 95 347 GLY B C 1
ATOM 5395 O O . GLY B 1 347 ? -1.439 27.922 -2.707 1 95 347 GLY B O 1
ATOM 5396 N N . PRO B 1 348 ? -3.303 27.688 -1.47 1 93.19 348 PRO B N 1
ATOM 5397 C CA . PRO B 1 348 ? -4.156 27.812 -2.654 1 93.19 348 PRO B CA 1
ATOM 5398 C C . PRO B 1 348 ? -4.227 29.234 -3.193 1 93.19 348 PRO B C 1
ATOM 5400 O O . PRO B 1 348 ? -4.285 30.188 -2.414 1 93.19 348 PRO B O 1
ATOM 5403 N N . LEU B 1 349 ? -4.18 29.375 -4.516 1 93.75 349 LEU B N 1
ATOM 5404 C CA . LEU B 1 349 ? -4.246 30.688 -5.145 1 93.75 349 LEU B CA 1
ATOM 5405 C C . LEU B 1 349 ? -5.691 31.156 -5.289 1 93.75 349 LEU B C 1
ATOM 5407 O O . LEU B 1 349 ? -6.168 31.375 -6.402 1 93.75 349 LEU B O 1
ATOM 5411 N N . ARG B 1 350 ? -6.305 31.281 -4.301 1 92.12 350 ARG B N 1
ATOM 5412 C CA . ARG B 1 350 ? -7.66 31.812 -4.191 1 92.12 350 ARG B CA 1
ATOM 5413 C C . ARG B 1 350 ? -7.816 32.656 -2.945 1 92.12 350 ARG B C 1
ATOM 5415 O O . ARG B 1 350 ? -7.008 32.594 -2.018 1 92.12 350 ARG B O 1
ATOM 5422 N N . ASP B 1 351 ? -8.859 33.531 -3.053 1 92.62 351 ASP B N 1
ATOM 5423 C CA . ASP B 1 351 ? -9.125 34.406 -1.92 1 92.62 351 ASP B CA 1
ATOM 5424 C C . ASP B 1 351 ? -9.297 33.625 -0.63 1 92.62 351 ASP B C 1
ATOM 5426 O O . ASP B 1 351 ? -9.953 32.594 -0.622 1 92.62 351 ASP B O 1
ATOM 5430 N N . PRO B 1 352 ? -8.586 34.031 0.53 1 94.81 352 PRO B N 1
ATOM 5431 C CA . PRO B 1 352 ? -7.895 35.281 0.803 1 94.81 352 PRO B CA 1
ATOM 5432 C C . PRO B 1 352 ? -6.391 35.188 0.556 1 94.81 352 PRO B C 1
ATOM 5434 O O . PRO B 1 352 ? -5.617 35.969 1.141 1 94.81 352 PRO B O 1
ATOM 5437 N N . PHE B 1 353 ? -6.039 34.25 -0.204 1 96.12 353 PHE B N 1
ATOM 5438 C CA . PHE B 1 353 ? -4.645 34.031 -0.572 1 96.12 353 PHE B CA 1
ATOM 5439 C C . PHE B 1 353 ? -3.785 33.812 0.667 1 96.12 353 PHE B C 1
ATOM 5441 O O . PHE B 1 353 ? -2.766 34.469 0.846 1 96.12 353 PHE B O 1
ATOM 5448 N N . ALA B 1 354 ? -4.234 32.844 1.415 1 97.06 354 ALA B N 1
ATOM 5449 C CA . ALA B 1 354 ? -3.533 32.469 2.643 1 97.06 354 ALA B CA 1
ATOM 5450 C C . ALA B 1 354 ? -2.373 31.531 2.35 1 97.06 354 ALA B C 1
ATOM 5452 O O . ALA B 1 354 ? -2.484 30.641 1.493 1 97.06 354 ALA B O 1
ATOM 5453 N N . VAL B 1 355 ? -1.32 31.812 3.023 1 98 355 VAL B N 1
ATOM 5454 C CA . VAL B 1 355 ? -0.22 30.859 3.016 1 98 355 VAL B CA 1
ATOM 5455 C C . VAL B 1 355 ? -0.227 30.047 4.312 1 98 355 VAL B C 1
ATOM 5457 O O . VAL B 1 355 ? -0.534 30.578 5.383 1 98 355 VAL B O 1
ATOM 5460 N N . PHE B 1 356 ? 0.044 28.797 4.223 1 97.62 356 PHE B N 1
ATOM 5461 C CA . PHE B 1 356 ? 0.137 27.891 5.359 1 97.62 356 PHE B CA 1
ATOM 5462 C C . PHE B 1 356 ? 1.574 27.422 5.562 1 97.62 356 PHE B C 1
ATOM 5464 O O . PHE B 1 356 ? 2.133 26.719 4.715 1 97.62 356 PHE B O 1
ATOM 5471 N N . CYS B 1 357 ? 2.121 27.875 6.645 1 98.06 357 CYS B N 1
ATOM 5472 C CA . CYS B 1 357 ? 3.52 27.609 6.961 1 98.06 357 CYS B CA 1
ATOM 5473 C C . CYS B 1 357 ? 3.648 26.469 7.961 1 98.06 357 CYS B C 1
ATOM 5475 O O . CYS B 1 357 ? 2.861 26.359 8.906 1 98.06 357 CYS B O 1
ATOM 5477 N N . GLN B 1 358 ? 4.57 25.578 7.707 1 96.25 358 GLN B N 1
ATOM 5478 C CA . GLN B 1 358 ? 4.766 24.469 8.641 1 96.25 358 GLN B CA 1
ATOM 5479 C C . GLN B 1 358 ? 6.223 24.016 8.664 1 96.25 358 GLN B C 1
ATOM 5481 O O . GLN B 1 358 ? 6.977 24.281 7.723 1 96.25 358 GLN B O 1
ATOM 5486 N N . GLY B 1 359 ? 6.5 23.422 9.797 1 96.38 359 GLY B N 1
ATOM 5487 C CA . GLY B 1 359 ? 7.797 22.781 9.93 1 96.38 359 GLY B CA 1
ATOM 5488 C C . GLY B 1 359 ? 8.906 23.734 10.32 1 96.38 359 GLY B C 1
ATOM 5489 O O . GLY B 1 359 ? 8.664 24.688 11.055 1 96.38 359 GLY B O 1
ATOM 5490 N N . GLY B 1 360 ? 10.094 23.391 9.891 1 94.88 360 GLY B N 1
ATOM 5491 C CA . GLY B 1 360 ? 11.328 24 10.344 1 94.88 360 GLY B CA 1
ATOM 5492 C C . GLY B 1 360 ? 12.078 23.156 11.359 1 94.88 360 GLY B C 1
ATOM 5493 O O . GLY B 1 360 ? 11.609 22.984 12.492 1 94.88 360 GLY B O 1
ATOM 5494 N N . THR B 1 361 ? 13.281 22.625 10.969 1 92.75 361 THR B N 1
ATOM 5495 C CA . THR B 1 361 ? 14.055 21.75 11.844 1 92.75 361 THR B CA 1
ATOM 5496 C C . THR B 1 361 ? 14.648 22.531 13.008 1 92.75 361 THR B C 1
ATOM 5498 O O . THR B 1 361 ? 15.016 21.953 14.031 1 92.75 361 THR B O 1
ATOM 5501 N N . HIS B 1 362 ? 14.75 23.781 12.805 1 93.06 362 HIS B N 1
ATOM 5502 C CA . HIS B 1 362 ? 15.078 24.734 13.844 1 93.06 362 HIS B CA 1
ATOM 5503 C C . HIS B 1 362 ? 14.344 26.062 13.625 1 93.06 362 HIS B C 1
ATOM 5505 O O . HIS B 1 362 ? 14.203 26.516 12.492 1 93.06 362 HIS B O 1
ATOM 5511 N N . TRP B 1 363 ? 13.945 26.719 14.695 1 94.38 363 TRP B N 1
ATOM 5512 C CA . TRP B 1 363 ? 13.086 27.891 14.602 1 94.38 363 TRP B CA 1
ATOM 5513 C C . TRP B 1 363 ? 13.789 29.031 13.875 1 94.38 363 TRP B C 1
ATOM 5515 O O . TRP B 1 363 ? 13.141 29.859 13.227 1 94.38 363 TRP B O 1
ATOM 5525 N N . THR B 1 364 ? 15.094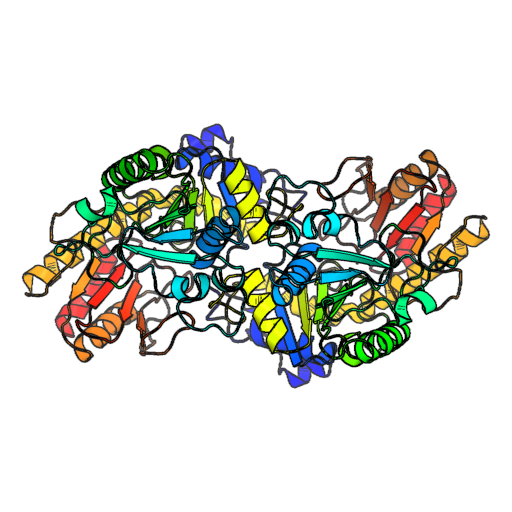 29.094 13.836 1 94.88 364 THR B N 1
ATOM 5526 C CA . THR B 1 364 ? 15.844 30.172 13.219 1 94.88 364 THR B CA 1
ATOM 5527 C C . THR B 1 364 ? 15.68 30.156 11.703 1 94.88 364 THR B C 1
ATOM 5529 O O . THR B 1 364 ? 15.922 31.172 11.039 1 94.88 364 THR B O 1
ATOM 5532 N N . GLN B 1 365 ? 15.344 29 11.18 1 95.44 365 GLN B N 1
ATOM 5533 C CA . GLN B 1 365 ? 15.055 28.938 9.75 1 95.44 365 GLN B CA 1
ATOM 5534 C C . GLN B 1 365 ? 13.945 29.906 9.375 1 95.44 365 GLN B C 1
ATOM 5536 O O . GLN B 1 365 ? 14.039 30.625 8.367 1 95.44 365 GLN B O 1
ATOM 5541 N N . TRP B 1 366 ? 12.914 30 10.188 1 97.25 366 TRP B N 1
ATOM 5542 C CA . TRP B 1 366 ? 11.836 30.938 9.93 1 97.25 366 TRP B CA 1
ATOM 5543 C C . TRP B 1 366 ? 12.289 32.375 10.172 1 97.25 366 TRP B C 1
ATOM 5545 O O . TRP B 1 366 ? 11.789 33.312 9.531 1 97.25 366 TRP B O 1
ATOM 5555 N N . GLY B 1 367 ? 13.266 32.531 11.094 1 96.69 367 GLY B N 1
ATOM 5556 C CA . GLY B 1 367 ? 13.859 33.875 11.234 1 96.69 367 GLY B CA 1
ATOM 5557 C C . GLY B 1 367 ? 14.484 34.375 9.945 1 96.69 367 GLY B C 1
ATOM 5558 O O . GLY B 1 367 ? 14.273 35.531 9.562 1 96.69 367 GLY B O 1
ATOM 5559 N N . LEU B 1 368 ? 15.211 33.469 9.312 1 94.94 368 LEU B N 1
ATOM 5560 C CA . LEU B 1 368 ? 15.852 33.844 8.047 1 94.94 368 LEU B CA 1
ATOM 5561 C C . LEU B 1 368 ? 14.805 34.062 6.957 1 94.94 368 LEU B C 1
ATOM 5563 O O . LEU B 1 368 ? 14.898 35.031 6.207 1 94.94 368 LEU B O 1
ATOM 5567 N N . VAL B 1 369 ? 13.836 33.219 6.848 1 96.88 369 VAL B N 1
ATOM 5568 C CA . VAL B 1 369 ? 12.781 33.312 5.836 1 96.88 369 VAL B CA 1
ATOM 5569 C C . VAL B 1 369 ? 12.023 34.625 5.973 1 96.88 369 VAL B C 1
ATOM 5571 O O . VAL B 1 369 ? 11.766 35.312 4.98 1 96.88 369 VAL B O 1
ATOM 5574 N N . LEU B 1 370 ? 11.625 34.969 7.203 1 97.62 370 LEU B N 1
ATOM 5575 C CA . LEU B 1 370 ? 10.805 36.156 7.441 1 97.62 370 LEU B CA 1
ATOM 5576 C C . LEU B 1 370 ? 11.555 37.406 7.051 1 97.62 370 LEU B C 1
ATOM 5578 O O . LEU B 1 370 ? 10.953 38.375 6.578 1 97.62 370 LEU B O 1
ATOM 5582 N N . GLY B 1 371 ? 12.867 37.406 7.262 1 96.31 371 GLY B N 1
ATOM 5583 C CA . GLY B 1 371 ? 13.664 38.5 6.754 1 96.31 371 GLY B CA 1
ATOM 5584 C C . GLY B 1 371 ? 13.531 38.688 5.254 1 96.31 371 GLY B C 1
ATOM 5585 O O . GLY B 1 371 ? 13.367 39.812 4.781 1 96.31 371 GLY B O 1
ATOM 5586 N N . GLU B 1 372 ? 13.602 37.594 4.527 1 95.56 372 GLU B N 1
ATOM 5587 C CA . GLU B 1 372 ? 13.477 37.594 3.074 1 95.56 372 GLU B CA 1
ATOM 5588 C C . GLU B 1 372 ? 12.062 37.938 2.641 1 95.56 372 GLU B C 1
ATOM 5590 O O . GLU B 1 372 ? 11.859 38.656 1.639 1 95.56 372 GLU B O 1
ATOM 5595 N N . VAL B 1 373 ? 11.086 37.438 3.35 1 96.25 373 VAL B N 1
ATOM 5596 C CA . VAL B 1 373 ? 9.68 37.688 3.049 1 96.25 373 VAL B CA 1
ATOM 5597 C C . VAL B 1 373 ? 9.367 39.188 3.178 1 96.25 373 VAL B C 1
ATOM 5599 O O . VAL B 1 373 ? 8.75 39.75 2.287 1 96.25 373 VAL B O 1
ATOM 5602 N N . LEU B 1 374 ? 9.797 39.781 4.219 1 95.56 374 LEU B N 1
ATOM 5603 C CA . LEU B 1 374 ? 9.469 41.188 4.496 1 95.56 374 LEU B CA 1
ATOM 5604 C C . LEU B 1 374 ? 10.141 42.094 3.486 1 95.56 374 LEU B C 1
ATOM 5606 O O . LEU B 1 374 ? 9.625 43.188 3.195 1 95.56 374 LEU B O 1
ATOM 5610 N N . LYS B 1 375 ? 11.172 41.625 2.908 1 94.5 375 LYS B N 1
ATOM 5611 C CA . LYS B 1 375 ? 11.82 42.375 1.839 1 94.5 375 LYS B CA 1
ATOM 5612 C C . LYS B 1 375 ? 11.031 42.281 0.537 1 94.5 375 LYS B C 1
ATOM 5614 O O . LYS B 1 375 ? 11.07 43.188 -0.3 1 94.5 375 LYS B O 1
ATOM 5619 N N . SER B 1 376 ? 10.359 41.188 0.411 1 91.62 376 SER B N 1
ATOM 5620 C CA . SER B 1 376 ? 9.773 40.844 -0.881 1 91.62 376 SER B CA 1
ATOM 5621 C C . SER B 1 376 ? 8.312 41.281 -0.956 1 91.62 376 SER B C 1
ATOM 5623 O O . SER B 1 376 ? 7.758 41.438 -2.047 1 91.62 376 SER B O 1
ATOM 5625 N N . ILE B 1 377 ? 7.711 41.5 0.162 1 89.94 377 ILE B N 1
ATOM 5626 C CA . ILE B 1 377 ? 6.281 41.781 0.095 1 89.94 377 ILE B CA 1
ATOM 5627 C C . ILE B 1 377 ? 6.016 43.188 0.627 1 89.94 377 ILE B C 1
ATOM 5629 O O . ILE B 1 377 ? 6.672 43.625 1.571 1 89.94 377 ILE B O 1
#

pLDDT: mean 94.96, std 5.51, range [65.31, 98.94]